Protein 3CWZ (pdb70)

Structure (mmCIF, N/CA/C/O backbone):
data_3CWZ
#
_entry.id   3CWZ
#
_cell.length_a   100.240
_cell.length_b   100.240
_cell.length_c   299.250
_cell.angle_alpha   90.00
_cell.angle_beta   90.00
_cell.angle_gamma   120.00
#
_symmetry.space_group_name_H-M   'P 61 2 2'
#
loop_
_entity.id
_entity.type
_entity.pdbx_description
1 polymer 'Ras-related protein Rab-6A'
2 polymer 'Rab6-interacting protein 1'
3 non-polymer 'MAGNESIUM ION'
4 non-polymer "GUANOSINE-5'-TRIPHOSPHATE"
5 water water
#
loop_
_atom_site.group_PDB
_atom_site.id
_atom_site.type_symbol
_atom_site.label_atom_id
_atom_site.label_alt_id
_atom_site.label_comp_id
_atom_site.label_asym_id
_atom_site.label_entity_id
_atom_site.label_seq_id
_atom_site.pdbx_PDB_ins_code
_atom_site.Cartn_x
_atom_site.Cartn_y
_atom_site.Cartn_z
_atom_site.occupancy
_atom_site.B_iso_or_equiv
_atom_site.auth_seq_id
_atom_site.auth_comp_id
_atom_site.auth_asym_id
_atom_site.auth_atom_id
_atom_site.pdbx_PDB_model_num
ATOM 1 N N . ARG A 1 5 ? 33.837 60.325 157.501 1.00 129.38 12 ARG A N 1
ATOM 2 C CA . ARG A 1 5 ? 32.749 61.347 157.486 1.00 129.57 12 ARG A CA 1
ATOM 3 C C . ARG A 1 5 ? 31.796 61.100 156.315 1.00 129.73 12 ARG A C 1
ATOM 4 O O . ARG A 1 5 ? 32.241 60.897 155.180 1.00 130.58 12 ARG A O 1
ATOM 6 N N . LYS A 1 6 ? 30.490 61.117 156.597 1.00 128.57 13 LYS A N 1
ATOM 7 C CA . LYS A 1 6 ? 29.454 60.896 155.580 1.00 125.99 13 LYS A CA 1
ATOM 8 C C . LYS A 1 6 ? 28.498 62.080 155.460 1.00 124.64 13 LYS A C 1
ATOM 9 O O . LYS A 1 6 ? 28.236 62.788 156.431 1.00 124.68 13 LYS A O 1
ATOM 15 N N . PHE A 1 7 ? 27.969 62.287 154.262 1.00 123.06 14 PHE A N 1
ATOM 16 C CA . PHE A 1 7 ? 27.032 63.375 154.028 1.00 121.58 14 PHE A CA 1
ATOM 17 C C . PHE A 1 7 ? 25.751 62.852 153.397 1.00 119.39 14 PHE A C 1
ATOM 18 O O . PHE A 1 7 ? 25.789 62.115 152.417 1.00 119.80 14 PHE A O 1
ATOM 26 N N . LYS A 1 8 ? 24.616 63.232 153.969 1.00 116.03 15 LYS A N 1
ATOM 27 C CA . LYS A 1 8 ? 23.325 62.786 153.467 1.00 112.90 15 LYS A CA 1
ATOM 28 C C . LYS A 1 8 ? 22.685 63.820 152.543 1.00 111.30 15 LYS A C 1
ATOM 29 O O . LYS A 1 8 ? 22.607 64.983 152.887 1.00 111.78 15 LYS A O 1
ATOM 35 N N . LEU A 1 9 ? 22.252 63.400 151.360 1.00 110.48 16 LEU A N 1
ATOM 36 C CA . LEU A 1 9 ? 21.598 64.306 150.415 1.00 109.75 16 LEU A CA 1
ATOM 37 C C . LEU A 1 9 ? 20.289 63.700 149.966 1.00 109.46 16 LEU A C 1
ATOM 38 O O . LEU A 1 9 ? 20.268 62.671 149.296 1.00 109.43 16 LEU A O 1
ATOM 43 N N . VAL A 1 10 ? 19.196 64.351 150.326 1.00 109.40 17 VAL A N 1
ATOM 44 C CA . VAL A 1 10 ? 17.880 63.862 149.963 1.00 109.52 17 VAL A CA 1
ATOM 45 C C . VAL A 1 10 ? 17.370 64.536 148.693 1.00 109.92 17 VAL A C 1
ATOM 46 O O . VAL A 1 10 ? 17.501 65.745 148.530 1.00 110.78 17 VAL A O 1
ATOM 50 N N . PHE A 1 11 ? 16.809 63.745 147.784 1.00 109.99 18 PHE A N 1
ATOM 51 C CA . PHE A 1 11 ? 16.267 64.278 146.540 1.00 111.06 18 PHE A CA 1
ATOM 52 C C . PHE A 1 11 ? 14.730 64.181 146.562 1.00 112.05 18 PHE A C 1
ATOM 53 O O . PHE A 1 11 ? 14.163 63.089 146.656 1.00 112.12 18 PHE A O 1
ATOM 61 N N . LEU A 1 12 ? 14.078 65.346 146.475 1.00 112.27 19 LEU A N 1
ATOM 62 C CA . LEU A 1 12 ? 12.618 65.489 146.531 1.00 110.50 19 LEU A CA 1
ATOM 63 C C . LEU A 1 12 ? 12.024 66.181 145.302 1.00 110.54 19 LEU A C 1
ATOM 64 O O . LEU A 1 12 ? 12.629 67.098 144.745 1.00 110.35 19 LEU A O 1
ATOM 69 N N . GLY A 1 13 ? 10.827 65.758 144.903 1.00 110.58 20 GLY A N 1
ATOM 70 C CA . GLY A 1 13 ? 10.170 66.353 143.747 1.00 110.03 20 GLY A CA 1
ATOM 71 C C . GLY A 1 13 ? 8.867 65.667 143.375 1.00 110.02 20 GLY A C 1
ATOM 72 O O . GLY A 1 13 ? 8.520 64.638 143.943 1.00 110.38 20 GLY A O 1
ATOM 73 N N . GLU A 1 14 ? 8.135 66.234 142.422 1.00 110.70 21 GLU A N 1
ATOM 74 C CA . GLU A 1 14 ? 6.873 65.639 141.990 1.00 111.51 21 GLU A CA 1
ATOM 75 C C . GLU A 1 14 ? 7.101 64.438 141.086 1.00 111.22 21 GLU A C 1
ATOM 76 O O . GLU A 1 14 ? 8.191 64.236 140.561 1.00 110.65 21 GLU A O 1
ATOM 82 N N . GLN A 1 15 ? 6.054 63.648 140.909 1.00 111.67 22 GLN A N 1
ATOM 83 C CA . GLN A 1 15 ? 6.115 62.446 140.096 1.00 112.85 22 GLN A CA 1
ATOM 84 C C . GLN A 1 15 ? 6.634 62.731 138.682 1.00 114.02 22 GLN A C 1
ATOM 85 O O . GLN A 1 15 ? 5.967 63.389 137.888 1.00 115.01 22 GLN A O 1
ATOM 91 N N . SER A 1 16 ? 7.840 62.238 138.396 1.00 115.03 23 SER A N 1
ATOM 92 C CA . SER A 1 16 ? 8.507 62.380 137.095 1.00 114.96 23 SER A CA 1
ATOM 93 C C . SER A 1 16 ? 9.112 63.757 136.773 1.00 115.32 23 SER A C 1
ATOM 94 O O . SER A 1 16 ? 9.098 64.191 135.618 1.00 114.66 23 SER A O 1
ATOM 97 N N . VAL A 1 17 ? 9.655 64.436 137.784 1.00 116.53 24 VAL A N 1
ATOM 98 C CA . VAL A 1 17 ? 10.278 65.745 137.567 1.00 117.97 24 VAL A CA 1
ATOM 99 C C . VAL A 1 17 ? 11.733 65.595 137.154 1.00 119.09 24 VAL A C 1
ATOM 100 O O . VAL A 1 17 ? 12.280 66.467 136.481 1.00 119.71 24 VAL A O 1
ATOM 104 N N . GLY A 1 18 ? 12.357 64.492 137.566 1.00 120.37 25 GLY A N 1
ATOM 105 C CA . GLY A 1 18 ? 13.745 64.242 137.207 1.00 120.75 25 GLY A CA 1
ATOM 106 C C . GLY A 1 18 ? 14.695 64.042 138.374 1.00 120.55 25 GLY A C 1
ATOM 107 O O . GLY A 1 18 ? 15.849 64.463 138.325 1.00 121.08 25 GLY A O 1
ATOM 108 N N . LYS A 1 19 ? 14.222 63.396 139.429 1.00 119.94 26 LYS A N 1
ATOM 109 C CA . LYS A 1 19 ? 15.068 63.161 140.587 1.00 118.97 26 LYS A CA 1
ATOM 110 C C . LYS A 1 19 ? 16.064 62.040 140.289 1.00 118.05 26 LYS A C 1
ATOM 111 O O . LYS A 1 19 ? 17.269 62.211 140.461 1.00 117.96 26 LYS A O 1
ATOM 117 N N . THR A 1 20 ? 15.560 60.902 139.824 1.00 116.49 27 THR A N 1
ATOM 118 C CA . THR A 1 20 ? 16.417 59.764 139.526 1.00 115.24 27 THR A CA 1
ATOM 119 C C . THR A 1 20 ? 17.322 60.003 138.312 1.00 115.24 27 THR A C 1
ATOM 120 O O . THR A 1 20 ? 18.458 59.528 138.274 1.00 115.73 27 THR A O 1
ATOM 124 N N . SER A 1 21 ? 16.832 60.743 137.326 1.00 114.58 28 SER A N 1
ATOM 125 C CA . SER A 1 21 ? 17.618 60.985 136.122 1.00 114.53 28 SER A CA 1
ATOM 126 C C . SER A 1 21 ? 18.865 61.804 136.375 1.00 113.86 28 SER A C 1
ATOM 127 O O . SER A 1 21 ? 19.873 61.632 135.702 1.00 113.54 28 SER A O 1
ATOM 130 N N . LEU A 1 22 ? 18.792 62.696 137.350 1.00 113.99 29 LEU A N 1
ATOM 131 C CA . LEU A 1 22 ? 19.931 63.534 137.696 1.00 114.51 29 LEU A CA 1
ATOM 132 C C . LEU A 1 22 ? 21.002 62.713 138.410 1.00 114.43 29 LEU A C 1
ATOM 133 O O . LEU A 1 22 ? 22.186 63.054 138.387 1.00 113.80 29 LEU A O 1
ATOM 138 N N . ILE A 1 23 ? 20.577 61.634 139.058 1.00 114.55 30 ILE A N 1
ATOM 139 C CA . ILE A 1 23 ? 21.513 60.779 139.775 1.00 114.28 30 ILE A CA 1
ATOM 140 C C . ILE A 1 23 ? 22.287 59.939 138.776 1.00 113.65 30 ILE A C 1
ATOM 141 O O . ILE A 1 23 ? 23.484 59.707 138.947 1.00 113.98 30 ILE A O 1
ATOM 146 N N . THR A 1 24 ? 21.605 59.487 137.731 1.00 112.46 31 THR A N 1
ATOM 147 C CA . THR A 1 24 ? 22.261 58.669 136.728 1.00 112.19 31 THR A CA 1
ATOM 148 C C . THR A 1 24 ? 23.245 59.528 135.924 1.00 112.56 31 THR A C 1
ATOM 149 O O . THR A 1 24 ? 24.298 59.047 135.506 1.00 112.56 31 THR A O 1
ATOM 153 N N . ARG A 1 25 ? 22.917 60.805 135.732 1.00 112.78 32 ARG A N 1
ATOM 154 C CA . ARG A 1 25 ? 23.798 61.721 134.997 1.00 112.18 32 ARG A CA 1
ATOM 155 C C . ARG A 1 25 ? 25.110 61.913 135.757 1.00 110.39 32 ARG A C 1
ATOM 156 O O . ARG A 1 25 ? 26.183 61.880 135.169 1.00 110.62 32 ARG A O 1
ATOM 164 N N . PHE A 1 26 ? 25.018 62.096 137.065 1.00 108.51 33 PHE A N 1
ATOM 165 C CA . PHE A 1 26 ? 26.194 62.292 137.898 1.00 107.59 33 PHE A CA 1
ATOM 166 C C . PHE A 1 26 ? 26.919 60.985 138.221 1.00 107.51 33 PHE A C 1
ATOM 167 O O . PHE A 1 26 ? 28.146 60.940 138.227 1.00 108.67 33 PHE A O 1
ATOM 175 N N . MET A 1 27 ? 26.165 59.925 138.494 1.00 106.55 34 MET A N 1
ATOM 176 C CA . MET A 1 27 ? 26.758 58.633 138.834 1.00 105.07 34 MET A CA 1
ATOM 177 C C . MET A 1 27 ? 27.521 57.964 137.701 1.00 105.30 34 MET A C 1
ATOM 178 O O . MET A 1 27 ? 28.691 57.615 137.871 1.00 105.81 34 MET A O 1
ATOM 183 N N . TYR A 1 28 ? 26.861 57.784 136.555 1.00 104.96 35 TYR A N 1
ATOM 184 C CA . TYR A 1 28 ? 27.472 57.121 135.392 1.00 104.81 35 TYR A CA 1
ATOM 185 C C . TYR A 1 28 ? 27.462 57.951 134.102 1.00 105.46 35 TYR A C 1
ATOM 186 O O . TYR A 1 28 ? 27.449 57.393 132.995 1.00 104.00 35 TYR A O 1
ATOM 195 N N . ASP A 1 29 ? 27.473 59.275 134.263 1.00 107.27 36 ASP A N 1
ATOM 196 C CA . ASP A 1 29 ? 27.458 60.236 133.154 1.00 108.22 36 ASP A CA 1
ATOM 197 C C . ASP A 1 29 ? 26.733 59.696 131.924 1.00 108.15 36 ASP A C 1
ATOM 198 O O . ASP A 1 29 ? 27.343 59.344 130.907 1.00 108.35 36 ASP A O 1
ATOM 203 N N . SER A 1 30 ? 25.418 59.621 132.032 1.00 107.20 37 SER A N 1
ATOM 204 C CA . SER A 1 30 ? 24.614 59.141 130.935 1.00 106.98 37 SER A CA 1
ATOM 205 C C . SER A 1 30 ? 23.177 59.518 131.236 1.00 107.05 37 SER A C 1
ATOM 206 O O . SER A 1 30 ? 22.846 59.874 132.367 1.00 106.26 37 SER A O 1
ATOM 209 N N . PHE A 1 31 ? 22.334 59.462 130.211 1.00 107.65 38 PHE A N 1
ATOM 210 C CA . PHE A 1 31 ? 20.923 59.798 130.344 1.00 107.81 38 PHE A CA 1
ATOM 211 C C . PHE A 1 31 ? 20.046 58.736 129.663 1.00 108.05 38 PHE A C 1
ATOM 212 O O . PHE A 1 31 ? 20.398 58.197 128.611 1.00 108.86 38 PHE A O 1
ATOM 220 N N . ASP A 1 32 ? 18.921 58.418 130.289 1.00 107.34 39 ASP A N 1
ATOM 221 C CA . ASP A 1 32 ? 17.993 57.446 129.741 1.00 107.94 39 ASP A CA 1
ATOM 222 C C . ASP A 1 32 ? 16.671 58.179 129.778 1.00 108.55 39 ASP A C 1
ATOM 223 O O . ASP A 1 32 ? 16.225 58.571 130.846 1.00 108.25 39 ASP A O 1
ATOM 228 N N . ASN A 1 33 ? 16.051 58.393 128.624 1.00 110.17 40 ASN A N 1
ATOM 229 C CA . ASN A 1 33 ? 14.775 59.089 128.616 1.00 111.84 40 ASN A CA 1
ATOM 230 C C . ASN A 1 33 ? 13.566 58.197 128.904 1.00 111.91 40 ASN A C 1
ATOM 231 O O . ASN A 1 33 ? 12.442 58.680 128.977 1.00 112.56 40 ASN A O 1
ATOM 236 N N . THR A 1 34 ? 13.786 56.899 129.080 1.00 111.93 41 THR A N 1
ATOM 237 C CA . THR A 1 34 ? 12.681 55.994 129.385 1.00 111.70 41 THR A CA 1
ATOM 238 C C . THR A 1 34 ? 12.334 56.214 130.860 1.00 112.34 41 THR A C 1
ATOM 239 O O . THR A 1 34 ? 13.236 56.244 131.694 1.00 113.10 41 THR A O 1
ATOM 243 N N . TYR A 1 35 ? 11.051 56.381 131.190 1.00 112.06 42 TYR A N 1
ATOM 244 C CA . TYR A 1 35 ? 10.655 56.604 132.592 1.00 111.41 42 TYR A CA 1
ATOM 245 C C . TYR A 1 35 ? 10.615 55.364 133.490 1.00 109.97 42 TYR A C 1
ATOM 246 O O . TYR A 1 35 ? 9.932 54.369 133.194 1.00 109.29 42 TYR A O 1
ATOM 255 N N . GLN A 1 36 ? 11.330 55.455 134.609 1.00 107.73 43 GLN A N 1
ATOM 256 C CA . GLN A 1 36 ? 11.383 54.377 135.582 1.00 104.84 43 GLN A CA 1
ATOM 257 C C . GLN A 1 36 ? 10.860 54.936 136.903 1.00 102.45 43 GLN A C 1
ATOM 258 O O . GLN A 1 36 ? 11.421 55.899 137.442 1.00 102.35 43 GLN A O 1
ATOM 264 N N . ALA A 1 37 ? 9.777 54.338 137.408 1.00 98.90 44 ALA A N 1
ATOM 265 C CA . ALA A 1 37 ? 9.136 54.774 138.657 1.00 94.14 44 ALA A CA 1
ATOM 266 C C . ALA A 1 37 ? 9.968 54.437 139.895 1.00 90.01 44 ALA A C 1
ATOM 267 O O . ALA A 1 37 ? 10.411 53.305 140.047 1.00 89.35 44 ALA A O 1
ATOM 269 N N . THR A 1 38 ? 10.174 55.416 140.774 1.00 85.45 45 THR A N 1
ATOM 270 C CA . THR A 1 38 ? 10.960 55.204 141.992 1.00 82.12 45 THR A CA 1
ATOM 271 C C . THR A 1 38 ? 10.072 54.640 143.105 1.00 80.66 45 THR A C 1
ATOM 272 O O . THR A 1 38 ? 9.066 55.239 143.456 1.00 81.03 45 THR A O 1
ATOM 276 N N . ILE A 1 39 ? 10.449 53.496 143.667 1.00 79.09 46 ILE A N 1
ATOM 277 C CA . ILE A 1 39 ? 9.641 52.857 144.705 1.00 77.48 46 ILE A CA 1
ATOM 278 C C . ILE A 1 39 ? 10.106 53.097 146.136 1.00 77.21 46 ILE A C 1
ATOM 279 O O . ILE A 1 39 ? 10.807 52.286 146.735 1.00 77.41 46 ILE A O 1
ATOM 284 N N . GLY A 1 40 ? 9.699 54.218 146.694 1.00 76.90 47 GLY A N 1
ATOM 285 C CA . GLY A 1 40 ? 10.079 54.511 148.055 1.00 77.83 47 GLY A CA 1
ATOM 286 C C . GLY A 1 40 ? 11.400 55.226 148.132 1.00 77.30 47 GLY A C 1
ATOM 287 O O . GLY A 1 40 ? 11.471 56.434 147.940 1.00 77.24 47 GLY A O 1
ATOM 288 N N . ILE A 1 41 ? 12.450 54.464 148.408 1.00 77.82 48 ILE A N 1
ATOM 289 C CA . ILE A 1 41 ? 13.789 55.014 148.538 1.00 76.61 48 ILE A CA 1
ATOM 290 C C . ILE A 1 41 ? 14.849 54.107 147.905 1.00 78.38 48 ILE A C 1
ATOM 291 O O . ILE A 1 41 ? 14.811 52.871 148.041 1.00 77.08 48 ILE A O 1
ATOM 296 N N . ASP A 1 42 ? 15.767 54.746 147.180 1.00 79.71 49 ASP A N 1
ATOM 297 C CA . ASP A 1 42 ? 16.889 54.070 146.558 1.00 82.04 49 ASP A CA 1
ATOM 298 C C . ASP A 1 42 ? 18.107 54.702 147.187 1.00 84.50 49 ASP A C 1
ATOM 299 O O . ASP A 1 42 ? 18.171 55.919 147.342 1.00 84.58 49 ASP A O 1
ATOM 304 N N . PHE A 1 43 ? 19.064 53.871 147.573 1.00 87.51 50 PHE A N 1
ATOM 305 C CA . PHE A 1 43 ? 20.286 54.363 148.184 1.00 89.45 50 PHE A CA 1
ATOM 306 C C . PHE A 1 43 ? 21.427 54.284 147.185 1.00 91.73 50 PHE A C 1
ATOM 307 O O . PHE A 1 43 ? 21.528 53.324 146.424 1.00 92.56 50 PHE A O 1
ATOM 315 N N . LEU A 1 44 ? 22.278 55.301 147.177 1.00 94.85 51 LEU A N 1
ATOM 316 C CA . LEU A 1 44 ? 23.410 55.322 146.266 1.00 98.43 51 LEU A CA 1
ATOM 317 C C . LEU A 1 44 ? 24.438 56.329 146.755 1.00 100.55 51 LEU A C 1
ATOM 318 O O . LEU A 1 44 ? 24.086 57.414 147.200 1.00 100.88 51 LEU A O 1
ATOM 323 N N . SER A 1 45 ? 25.710 55.957 146.680 1.00 104.01 52 SER A N 1
ATOM 324 C CA . SER A 1 45 ? 26.797 56.819 147.138 1.00 106.81 52 SER A CA 1
ATOM 325 C C . SER A 1 45 ? 27.898 57.006 146.100 1.00 109.44 52 SER A C 1
ATOM 326 O O . SER A 1 45 ? 28.075 56.180 145.204 1.00 110.46 52 SER A O 1
ATOM 329 N N . LYS A 1 46 ? 28.637 58.100 146.231 1.00 112.11 53 LYS A N 1
ATOM 330 C CA . LYS A 1 46 ? 29.737 58.404 145.325 1.00 114.98 53 LYS A CA 1
ATOM 331 C C . LYS A 1 46 ? 30.709 59.237 146.127 1.00 117.21 53 LYS A C 1
ATOM 332 O O . LYS A 1 46 ? 30.357 59.760 147.179 1.00 116.77 53 LYS A O 1
ATOM 338 N N . THR A 1 47 ? 31.939 59.341 145.650 1.00 120.78 54 THR A N 1
ATOM 339 C CA . THR A 1 47 ? 32.921 60.148 146.346 1.00 124.29 54 THR A CA 1
ATOM 340 C C . THR A 1 47 ? 33.268 61.324 145.451 1.00 127.71 54 THR A C 1
ATOM 341 O O . THR A 1 47 ? 33.740 61.141 144.327 1.00 126.97 54 THR A O 1
ATOM 345 N N . MET A 1 48 ? 32.990 62.528 145.952 1.00 132.21 55 MET A N 1
ATOM 346 C CA . MET A 1 48 ? 33.261 63.766 145.231 1.00 136.48 55 MET A CA 1
ATOM 347 C C . MET A 1 48 ? 34.726 64.166 145.407 1.00 139.81 55 MET A C 1
ATOM 348 O O . MET A 1 48 ? 35.237 64.219 146.533 1.00 140.81 55 MET A O 1
ATOM 353 N N . TYR A 1 49 ? 35.392 64.441 144.285 1.00 142.34 56 TYR A N 1
ATOM 354 C CA . TYR A 1 49 ? 36.797 64.832 144.278 1.00 144.07 56 TYR A CA 1
ATOM 355 C C . TYR A 1 49 ? 36.954 66.333 144.045 1.00 146.36 56 TYR A C 1
ATOM 356 O O . TYR A 1 49 ? 36.790 66.825 142.924 1.00 145.75 56 TYR A O 1
ATOM 365 N N . LEU A 1 50 ? 37.263 67.055 145.119 1.00 149.37 57 LEU A N 1
ATOM 366 C CA . LEU A 1 50 ? 37.460 68.499 145.050 1.00 152.67 57 LEU A CA 1
ATOM 367 C C . LEU A 1 50 ? 38.874 68.849 145.501 1.00 154.58 57 LEU A C 1
ATOM 368 O O . LEU A 1 50 ? 39.456 68.153 146.337 1.00 154.94 57 LEU A O 1
ATOM 373 N N . GLU A 1 51 ? 39.415 69.932 144.946 1.00 156.54 58 GLU A N 1
ATOM 374 C CA . GLU A 1 51 ? 40.768 70.379 145.267 1.00 158.15 58 GLU A CA 1
ATOM 375 C C . GLU A 1 51 ? 41.054 70.520 146.762 1.00 159.12 58 GLU A C 1
ATOM 376 O O . GLU A 1 51 ? 42.113 70.096 147.235 1.00 159.06 58 GLU A O 1
ATOM 382 N N . ASP A 1 52 ? 40.120 71.112 147.506 1.00 159.79 59 ASP A N 1
ATOM 383 C CA . ASP A 1 52 ? 40.322 71.306 148.939 1.00 160.54 59 ASP A CA 1
ATOM 384 C C . ASP A 1 52 ? 40.175 70.010 149.741 1.00 160.40 59 ASP A C 1
ATOM 385 O O . ASP A 1 52 ? 41.143 69.523 150.327 1.00 160.77 59 ASP A O 1
ATOM 390 N N . ARG A 1 53 ? 38.968 69.455 149.775 1.00 159.69 60 ARG A N 1
ATOM 391 C CA . ARG A 1 53 ? 38.737 68.215 150.504 1.00 158.43 60 ARG A CA 1
ATOM 392 C C . ARG A 1 53 ? 38.042 67.206 149.608 1.00 156.71 60 ARG A C 1
ATOM 393 O O . ARG A 1 53 ? 37.648 67.528 148.487 1.00 156.57 60 ARG A O 1
ATOM 401 N N . THR A 1 54 ? 37.912 65.979 150.099 1.00 154.61 61 THR A N 1
ATOM 402 C CA . THR A 1 54 ? 37.251 64.920 149.347 1.00 152.49 61 THR A CA 1
ATOM 403 C C . THR A 1 54 ? 36.592 63.936 150.316 1.00 150.75 61 THR A C 1
ATOM 404 O O . THR A 1 54 ? 37.278 63.238 151.069 1.00 151.48 61 THR A O 1
ATOM 408 N N . VAL A 1 55 ? 35.257 63.909 150.308 1.00 147.58 62 VAL A N 1
ATOM 409 C CA . VAL A 1 55 ? 34.481 63.016 151.174 1.00 143.23 62 VAL A CA 1
ATOM 410 C C . VAL A 1 55 ? 33.323 62.427 150.365 1.00 140.01 62 VAL A C 1
ATOM 411 O O . VAL A 1 55 ? 32.889 63.020 149.368 1.00 139.07 62 VAL A O 1
ATOM 415 N N . ARG A 1 56 ? 32.837 61.264 150.799 1.00 136.18 63 ARG A N 1
ATOM 416 C CA . ARG A 1 56 ? 31.739 60.568 150.123 1.00 132.46 63 ARG A CA 1
ATOM 417 C C . ARG A 1 56 ? 30.357 61.141 150.439 1.00 129.29 63 ARG A C 1
ATOM 418 O O . ARG A 1 56 ? 30.085 61.551 151.569 1.00 128.65 63 ARG A O 1
ATOM 420 N N . LEU A 1 57 ? 29.492 61.151 149.425 1.00 125.58 64 LEU A N 1
ATOM 421 C CA . LEU A 1 57 ? 28.127 61.662 149.546 1.00 121.46 64 LEU A CA 1
ATOM 422 C C . LEU A 1 57 ? 27.091 60.548 149.428 1.00 119.02 64 LEU A C 1
ATOM 423 O O . LEU A 1 57 ? 26.962 59.934 148.369 1.00 119.36 64 LEU A O 1
ATOM 428 N N . GLN A 1 58 ? 26.352 60.290 150.505 1.00 115.34 65 GLN A N 1
ATOM 429 C CA . GLN A 1 58 ? 25.318 59.259 150.482 1.00 110.98 65 GLN A CA 1
ATOM 430 C C . GLN A 1 58 ? 24.056 59.894 149.921 1.00 106.98 65 GLN A C 1
ATOM 431 O O . GLN A 1 58 ? 23.509 60.821 150.504 1.00 106.01 65 GLN A O 1
ATOM 437 N N . LEU A 1 59 ? 23.598 59.397 148.782 1.00 102.90 66 LEU A N 1
ATOM 438 C CA . LEU A 1 59 ? 22.414 59.958 148.150 1.00 98.57 66 LEU A CA 1
ATOM 439 C C . LEU A 1 59 ? 21.144 59.192 148.504 1.00 96.29 66 LEU A C 1
ATOM 440 O O . LEU A 1 59 ? 21.162 57.966 148.641 1.00 96.24 66 LEU A O 1
ATOM 445 N N . TRP A 1 60 ? 20.048 59.932 148.667 1.00 93.08 67 TRP A N 1
ATOM 446 C CA . TRP A 1 60 ? 18.746 59.358 148.984 1.00 89.83 67 TRP A CA 1
ATOM 447 C C . TRP A 1 60 ? 17.787 59.762 147.867 1.00 88.14 67 TRP A C 1
ATOM 448 O O . TRP A 1 60 ? 17.394 60.915 147.764 1.00 88.56 67 TRP A O 1
ATOM 459 N N . ASP A 1 61 ? 17.431 58.812 147.016 1.00 86.68 68 ASP A N 1
ATOM 460 C CA . ASP A 1 61 ? 16.532 59.084 145.909 1.00 86.67 68 ASP A CA 1
ATOM 461 C C . ASP A 1 61 ? 15.143 58.610 146.329 1.00 86.99 68 ASP A C 1
ATOM 462 O O . ASP A 1 61 ? 14.847 57.411 146.309 1.00 86.01 68 ASP A O 1
ATOM 467 N N . THR A 1 62 ? 14.306 59.569 146.727 1.00 86.87 69 THR A N 1
ATOM 468 C CA . THR A 1 62 ? 12.944 59.299 147.179 1.00 85.88 69 THR A CA 1
ATOM 469 C C . THR A 1 62 ? 11.962 59.272 146.027 1.00 85.09 69 THR A C 1
ATOM 470 O O . THR A 1 62 ? 12.257 59.756 144.940 1.00 83.59 69 THR A O 1
ATOM 474 N N . ALA A 1 63 ? 10.783 58.722 146.289 1.00 85.61 70 ALA A N 1
ATOM 475 C CA . ALA A 1 63 ? 9.742 58.607 145.279 1.00 87.16 70 ALA A CA 1
ATOM 476 C C . ALA A 1 63 ? 8.886 59.857 145.180 1.00 88.47 70 ALA A C 1
ATOM 477 O O . ALA A 1 63 ? 8.647 60.545 146.170 1.00 89.06 70 ALA A O 1
ATOM 479 N N . GLY A 1 64 ? 8.427 60.145 143.969 1.00 89.41 71 GLY A N 1
ATOM 480 C CA . GLY A 1 64 ? 7.593 61.305 143.759 1.00 90.39 71 GLY A CA 1
ATOM 481 C C . GLY A 1 64 ? 6.137 60.894 143.743 1.00 91.85 71 GLY A C 1
ATOM 482 O O . GLY A 1 64 ? 5.258 61.729 143.588 1.00 93.43 71 GLY A O 1
ATOM 483 N N . LEU A 1 65 ? 5.878 59.603 143.905 1.00 92.90 72 LEU A N 1
ATOM 484 C CA . LEU A 1 65 ? 4.517 59.098 143.901 1.00 93.34 72 LEU A CA 1
ATOM 485 C C . LEU A 1 65 ? 3.777 59.449 145.164 1.00 95.41 72 LEU A C 1
ATOM 486 O O . LEU A 1 65 ? 4.366 59.485 146.249 1.00 95.71 72 LEU A O 1
ATOM 491 N N . GLU A 1 66 ? 2.479 59.707 145.009 1.00 97.32 73 GLU A N 1
ATOM 492 C CA . GLU A 1 66 ? 1.622 60.059 146.133 1.00 97.09 73 GLU A CA 1
ATOM 493 C C . GLU A 1 66 ? 1.571 58.879 147.092 1.00 94.97 73 GLU A C 1
ATOM 494 O O . GLU A 1 66 ? 1.618 59.072 148.301 1.00 95.04 73 GLU A O 1
ATOM 500 N N . ARG A 1 67 ? 1.500 57.661 146.557 1.00 92.51 74 ARG A N 1
ATOM 501 C CA . ARG A 1 67 ? 1.443 56.472 147.408 1.00 91.22 74 ARG A CA 1
ATOM 502 C C . ARG A 1 67 ? 2.542 56.514 148.449 1.00 90.10 74 ARG A C 1
ATOM 503 O O . ARG A 1 67 ? 2.392 55.987 149.550 1.00 88.58 74 ARG A O 1
ATOM 511 N N . PHE A 1 68 ? 3.646 57.160 148.092 1.00 89.82 75 PHE A N 1
ATOM 512 C CA . PHE A 1 68 ? 4.798 57.244 148.977 1.00 90.64 75 PHE A CA 1
ATOM 513 C C . PHE A 1 68 ? 4.955 58.595 149.665 1.00 91.91 75 PHE A C 1
ATOM 514 O O . PHE A 1 68 ? 5.933 58.822 150.400 1.00 92.01 75 PHE A O 1
ATOM 522 N N . ARG A 1 69 ? 3.988 59.481 149.446 1.00 92.07 76 ARG A N 1
ATOM 523 C CA . ARG A 1 69 ? 4.054 60.813 150.031 1.00 92.04 76 ARG A CA 1
ATOM 524 C C . ARG A 1 69 ? 4.189 60.809 151.562 1.00 90.70 76 ARG A C 1
ATOM 525 O O . ARG A 1 69 ? 5.011 61.545 152.111 1.00 90.22 76 ARG A O 1
ATOM 533 N N . SER A 1 70 ? 3.421 59.958 152.242 1.00 89.16 77 SER A N 1
ATOM 534 C CA . SER A 1 70 ? 3.455 59.882 153.703 1.00 87.79 77 SER A CA 1
ATOM 535 C C . SER A 1 70 ? 4.778 59.425 154.313 1.00 88.11 77 SER A C 1
ATOM 536 O O . SER A 1 70 ? 4.955 59.489 155.531 1.00 88.33 77 SER A O 1
ATOM 539 N N . LEU A 1 71 ? 5.707 58.970 153.477 1.00 88.15 78 LEU A N 1
ATOM 540 C CA . LEU A 1 71 ? 6.998 58.488 153.964 1.00 87.04 78 LEU A CA 1
ATOM 541 C C . LEU A 1 71 ? 8.109 59.528 153.872 1.00 87.64 78 LEU A C 1
ATOM 542 O O . LEU A 1 71 ? 9.102 59.434 154.585 1.00 86.71 78 LEU A O 1
ATOM 547 N N . ILE A 1 72 ? 7.927 60.517 153.001 1.00 88.80 79 ILE A N 1
ATOM 548 C CA . ILE A 1 72 ? 8.925 61.559 152.755 1.00 90.97 79 ILE A CA 1
ATOM 549 C C . ILE A 1 72 ? 9.533 62.265 153.962 1.00 93.52 79 ILE A C 1
ATOM 550 O O . ILE A 1 72 ? 10.727 62.576 153.984 1.00 92.43 79 ILE A O 1
ATOM 555 N N . PRO A 1 73 ? 8.722 62.549 154.978 1.00 96.88 80 PRO A N 1
ATOM 556 C CA . PRO A 1 73 ? 9.280 63.217 156.156 1.00 98.58 80 PRO A CA 1
ATOM 557 C C . PRO A 1 73 ? 10.282 62.306 156.852 1.00 99.85 80 PRO A C 1
ATOM 558 O O . PRO A 1 73 ? 11.241 62.765 157.462 1.00 100.33 80 PRO A O 1
ATOM 562 N N . SER A 1 74 ? 10.044 61.004 156.749 1.00 101.42 81 SER A N 1
ATOM 563 C CA . SER A 1 74 ? 10.913 60.009 157.366 1.00 101.90 81 SER A CA 1
ATOM 564 C C . SER A 1 74 ? 12.261 59.959 156.654 1.00 101.72 81 SER A C 1
ATOM 565 O O . SER A 1 74 ? 13.295 59.734 157.272 1.00 102.40 81 SER A O 1
ATOM 568 N N . TYR A 1 75 ? 12.252 60.179 155.347 1.00 101.61 82 TYR A N 1
ATOM 569 C CA . TYR A 1 75 ? 13.493 60.144 154.584 1.00 101.95 82 TYR A CA 1
ATOM 570 C C . TYR A 1 75 ? 14.377 61.363 154.858 1.00 104.03 82 TYR A C 1
ATOM 571 O O . TYR A 1 75 ? 15.591 61.321 154.643 1.00 104.67 82 TYR A O 1
ATOM 580 N N . ILE A 1 76 ? 13.774 62.446 155.338 1.00 106.10 83 ILE A N 1
ATOM 581 C CA . ILE A 1 76 ? 14.529 63.666 155.604 1.00 107.53 83 ILE A CA 1
ATOM 582 C C . ILE A 1 76 ? 15.243 63.659 156.962 1.00 109.07 83 ILE A C 1
ATOM 583 O O . ILE A 1 76 ? 16.250 64.347 157.145 1.00 108.27 83 ILE A O 1
ATOM 588 N N . ARG A 1 77 ? 14.723 62.877 157.906 1.00 111.43 84 ARG A N 1
ATOM 589 C CA . ARG A 1 77 ? 15.300 62.771 159.250 1.00 114.08 84 ARG A CA 1
ATOM 590 C C . ARG A 1 77 ? 16.834 62.678 159.215 1.00 114.86 84 ARG A C 1
ATOM 591 O O . ARG A 1 77 ? 17.388 61.840 158.510 1.00 116.25 84 ARG A O 1
ATOM 599 N N . ASP A 1 78 ? 17.513 63.547 159.962 1.00 114.88 85 ASP A N 1
ATOM 600 C CA . ASP A 1 78 ? 18.977 63.552 160.025 1.00 114.93 85 ASP A CA 1
ATOM 601 C C . ASP A 1 78 ? 19.695 63.858 158.705 1.00 115.36 85 ASP A C 1
ATOM 602 O O . ASP A 1 78 ? 20.884 63.568 158.563 1.00 114.35 85 ASP A O 1
ATOM 607 N N . SER A 1 79 ? 18.995 64.448 157.745 1.00 116.13 86 SER A N 1
ATOM 608 C CA . SER A 1 79 ? 19.615 64.755 156.458 1.00 117.81 86 SER A CA 1
ATOM 609 C C . SER A 1 79 ? 20.440 66.042 156.468 1.00 117.91 86 SER A C 1
ATOM 610 O O . SER A 1 79 ? 19.919 67.121 156.748 1.00 118.26 86 SER A O 1
ATOM 613 N N . THR A 1 80 ? 21.726 65.913 156.143 1.00 118.15 87 THR A N 1
ATOM 614 C CA . THR A 1 80 ? 22.671 67.035 156.099 1.00 117.64 87 THR A CA 1
ATOM 615 C C . THR A 1 80 ? 22.350 68.035 154.993 1.00 117.10 87 THR A C 1
ATOM 616 O O . THR A 1 80 ? 22.602 69.228 155.125 1.00 116.93 87 THR A O 1
ATOM 620 N N . VAL A 1 81 ? 21.803 67.534 153.896 1.00 116.96 88 VAL A N 1
ATOM 621 C CA . VAL A 1 81 ? 21.478 68.367 152.754 1.00 117.38 88 VAL A CA 1
ATOM 622 C C . VAL A 1 81 ? 20.217 67.862 152.078 1.00 119.00 88 VAL A C 1
ATOM 623 O O . VAL A 1 81 ? 19.927 66.671 152.089 1.00 119.45 88 VAL A O 1
ATOM 627 N N . ALA A 1 82 ? 19.464 68.782 151.494 1.00 120.56 89 ALA A N 1
ATOM 628 C CA . ALA A 1 82 ? 18.236 68.436 150.799 1.00 121.92 89 ALA A CA 1
ATOM 629 C C . ALA A 1 82 ? 18.283 69.110 149.442 1.00 123.04 89 ALA A C 1
ATOM 630 O O . ALA A 1 82 ? 18.636 70.280 149.339 1.00 123.81 89 ALA A O 1
ATOM 632 N N . VAL A 1 83 ? 17.936 68.371 148.400 1.00 124.22 90 VAL A N 1
ATOM 633 C CA . VAL A 1 83 ? 17.954 68.925 147.058 1.00 125.97 90 VAL A CA 1
ATOM 634 C C . VAL A 1 83 ? 16.586 68.828 146.414 1.00 127.54 90 VAL A C 1
ATOM 635 O O . VAL A 1 83 ? 16.213 67.773 145.901 1.00 128.38 90 VAL A O 1
ATOM 639 N N . VAL A 1 84 ? 15.846 69.933 146.431 1.00 128.60 91 VAL A N 1
ATOM 640 C CA . VAL A 1 84 ? 14.510 69.967 145.846 1.00 129.67 91 VAL A CA 1
ATOM 641 C C . VAL A 1 84 ? 14.578 70.123 144.329 1.00 130.25 91 VAL A C 1
ATOM 642 O O . VAL A 1 84 ? 15.202 71.047 143.807 1.00 129.63 91 VAL A O 1
ATOM 646 N N . VAL A 1 85 ? 13.924 69.207 143.629 1.00 131.53 92 VAL A N 1
ATOM 647 C CA . VAL A 1 85 ? 13.933 69.209 142.176 1.00 133.50 92 VAL A CA 1
ATOM 648 C C . VAL A 1 85 ? 12.539 69.297 141.578 1.00 134.51 92 VAL A C 1
ATOM 649 O O . VAL A 1 85 ? 11.665 68.488 141.889 1.00 134.52 92 VAL A O 1
ATOM 653 N N . TYR A 1 86 ? 12.340 70.279 140.706 1.00 135.72 93 TYR A N 1
ATOM 654 C CA . TYR A 1 86 ? 11.052 70.457 140.050 1.00 136.46 93 TYR A CA 1
ATOM 655 C C . TYR A 1 86 ? 11.210 70.655 138.548 1.00 137.49 93 TYR A C 1
ATOM 656 O O . TYR A 1 86 ? 12.191 71.234 138.081 1.00 137.82 93 TYR A O 1
ATOM 665 N N . ASP A 1 87 ? 10.233 70.159 137.799 1.00 138.70 94 ASP A N 1
ATOM 666 C CA . ASP A 1 87 ? 10.232 70.294 136.352 1.00 139.66 94 ASP A CA 1
ATOM 667 C C . ASP A 1 87 ? 9.899 71.763 136.087 1.00 140.79 94 ASP A C 1
ATOM 668 O O . ASP A 1 87 ? 9.275 72.424 136.920 1.00 140.55 94 ASP A O 1
ATOM 673 N N . ILE A 1 88 ? 10.334 72.281 134.945 1.00 142.56 95 ILE A N 1
ATOM 674 C CA . ILE A 1 88 ? 10.041 73.662 134.591 1.00 143.86 95 ILE A CA 1
ATOM 675 C C . ILE A 1 88 ? 9.049 73.671 133.426 1.00 145.34 95 ILE A C 1
ATOM 676 O O . ILE A 1 88 ? 8.476 74.710 133.094 1.00 145.28 95 ILE A O 1
ATOM 681 N N . THR A 1 89 ? 8.847 72.504 132.816 1.00 146.91 96 THR A N 1
A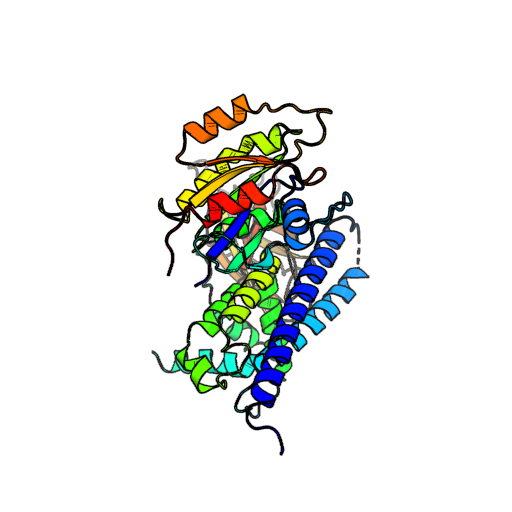TOM 682 C CA . THR A 1 89 ? 7.912 72.374 131.704 1.00 148.75 96 THR A CA 1
ATOM 683 C C . THR A 1 89 ? 6.477 72.182 132.215 1.00 151.29 96 THR A C 1
ATOM 684 O O . THR A 1 89 ? 5.532 72.111 131.424 1.00 152.30 96 THR A O 1
ATOM 688 N N . ASN A 1 90 ? 6.319 72.107 133.537 1.00 152.99 97 ASN A N 1
ATOM 689 C CA . ASN A 1 90 ? 5.003 71.921 134.151 1.00 154.29 97 ASN A CA 1
ATOM 690 C C . ASN A 1 90 ? 4.803 72.878 135.331 1.00 155.69 97 ASN A C 1
ATOM 691 O O . ASN A 1 90 ? 5.675 73.017 136.191 1.00 155.94 97 ASN A O 1
ATOM 696 N N . VAL A 1 91 ? 3.644 73.529 135.368 1.00 157.04 98 VAL A N 1
ATOM 697 C CA . VAL A 1 91 ? 3.328 74.493 136.420 1.00 158.02 98 VAL A CA 1
ATOM 698 C C . VAL A 1 91 ? 3.009 73.872 137.781 1.00 158.54 98 VAL A C 1
ATOM 699 O O . VAL A 1 91 ? 3.431 74.389 138.815 1.00 158.41 98 VAL A O 1
ATOM 703 N N . ASN A 1 92 ? 2.259 72.773 137.780 1.00 159.45 99 ASN A N 1
ATOM 704 C CA . ASN A 1 92 ? 1.887 72.102 139.023 1.00 160.47 99 ASN A CA 1
ATOM 705 C C . ASN A 1 92 ? 3.104 71.612 139.806 1.00 161.03 99 ASN A C 1
ATOM 706 O O . ASN A 1 92 ? 3.169 71.765 141.026 1.00 160.69 99 ASN A O 1
ATOM 711 N N . SER A 1 93 ? 4.068 71.025 139.105 1.00 161.57 100 SER A N 1
ATOM 712 C CA . SER A 1 93 ? 5.278 70.533 139.751 1.00 161.79 100 SER A CA 1
ATOM 713 C C . SER A 1 93 ? 5.989 71.701 140.427 1.00 162.08 100 SER A C 1
ATOM 714 O O . SER A 1 93 ? 6.534 71.574 141.522 1.00 161.66 100 SER A O 1
ATOM 717 N N . PHE A 1 94 ? 5.967 72.846 139.762 1.00 162.81 101 PHE A N 1
ATOM 718 C CA . PHE A 1 94 ? 6.595 74.046 140.285 1.00 163.62 101 PHE A CA 1
ATOM 719 C C . PHE A 1 94 ? 5.722 74.651 141.376 1.00 163.02 101 PHE A C 1
ATOM 720 O O . PHE A 1 94 ? 6.211 75.326 142.279 1.00 163.03 101 PHE A O 1
ATOM 728 N N . GLN A 1 95 ? 4.425 74.388 141.291 1.00 162.30 102 GLN A N 1
ATOM 729 C CA . GLN A 1 95 ? 3.464 74.924 142.243 1.00 161.72 102 GLN A CA 1
ATOM 730 C C . GLN A 1 95 ? 3.780 74.636 143.717 1.00 161.04 102 GLN A C 1
ATOM 731 O O . GLN A 1 95 ? 4.063 75.559 144.485 1.00 160.85 102 GLN A O 1
ATOM 737 N N . GLN A 1 96 ? 3.737 73.363 144.108 1.00 159.95 103 GLN A N 1
ATOM 738 C CA . GLN A 1 96 ? 3.983 72.976 145.500 1.00 158.20 103 GLN A CA 1
ATOM 739 C C . GLN A 1 96 ? 5.446 72.847 145.885 1.00 156.58 103 GLN A C 1
ATOM 740 O O . GLN A 1 96 ? 5.771 72.309 146.942 1.00 155.83 103 GLN A O 1
ATOM 746 N N . THR A 1 97 ? 6.327 73.343 145.031 1.00 155.18 104 THR A N 1
ATOM 747 C CA . THR A 1 97 ? 7.754 73.279 145.296 1.00 154.28 104 THR A CA 1
ATOM 748 C C . THR A 1 97 ? 8.097 73.807 146.689 1.00 153.83 104 THR A C 1
ATOM 749 O O . THR A 1 97 ? 9.001 73.300 147.357 1.00 153.29 104 THR A O 1
ATOM 753 N N . THR A 1 98 ? 7.362 74.825 147.123 1.00 153.72 105 THR A N 1
ATOM 754 C CA . THR A 1 98 ? 7.586 75.439 148.430 1.00 153.12 105 THR A CA 1
ATOM 755 C C . THR A 1 98 ? 7.144 74.529 149.580 1.00 151.57 105 THR A C 1
ATOM 756 O O . THR A 1 98 ? 7.759 74.520 150.651 1.00 150.85 105 THR A O 1
ATOM 760 N N . LYS A 1 99 ? 6.083 73.761 149.349 1.00 149.67 106 LYS A N 1
ATOM 761 C CA . LYS A 1 99 ? 5.563 72.860 150.365 1.00 147.95 106 LYS A CA 1
ATOM 762 C C . LYS A 1 99 ? 6.647 71.874 150.764 1.00 147.11 106 LYS A C 1
ATOM 763 O O . LYS A 1 99 ? 6.667 71.381 151.893 1.00 146.64 106 LYS A O 1
ATOM 769 N N . TRP A 1 100 ? 7.553 71.596 149.828 1.00 146.15 107 TRP A N 1
ATOM 770 C CA . TRP A 1 100 ? 8.651 70.670 150.079 1.00 144.77 107 TRP A CA 1
ATOM 771 C C . TRP A 1 100 ? 9.687 71.315 150.990 1.00 144.42 107 TRP A C 1
ATOM 772 O O . TRP A 1 100 ? 10.031 70.782 152.042 1.00 143.97 107 TRP A O 1
ATOM 783 N N . ILE A 1 101 ? 10.176 72.475 150.582 1.00 144.60 108 ILE A N 1
ATOM 784 C CA . ILE A 1 101 ? 11.180 73.178 151.357 1.00 145.29 108 ILE A CA 1
ATOM 785 C C . ILE A 1 101 ? 10.697 73.394 152.791 1.00 145.93 108 ILE A C 1
ATOM 786 O O . ILE A 1 101 ? 11.479 73.287 153.739 1.00 145.54 108 ILE A O 1
ATOM 791 N N . ASP A 1 102 ? 9.405 73.681 152.942 1.00 147.14 109 ASP A N 1
ATOM 792 C CA . ASP A 1 102 ? 8.805 73.909 154.261 1.00 148.45 109 ASP A CA 1
ATOM 793 C C . ASP A 1 102 ? 8.910 72.666 155.145 1.00 148.63 109 ASP A C 1
ATOM 794 O O . ASP A 1 102 ? 9.312 72.754 156.309 1.00 147.83 109 ASP A O 1
ATOM 799 N N . ASP A 1 103 ? 8.549 71.512 154.585 1.00 149.12 110 ASP A N 1
ATOM 800 C CA . ASP A 1 103 ? 8.604 70.252 155.322 1.00 149.16 110 ASP A CA 1
ATOM 801 C C . ASP A 1 103 ? 10.038 69.904 155.702 1.00 149.29 110 ASP A C 1
ATOM 802 O O . ASP A 1 103 ? 10.280 69.260 156.724 1.00 149.02 110 ASP A O 1
ATOM 807 N N . VAL A 1 104 ? 10.988 70.332 154.876 1.00 149.67 111 VAL A N 1
ATOM 808 C CA . VAL A 1 104 ? 12.395 70.061 155.137 1.00 150.06 111 VAL A CA 1
ATOM 809 C C . VAL A 1 104 ? 12.824 70.767 156.406 1.00 150.62 111 VAL A C 1
ATOM 810 O O . VAL A 1 104 ? 13.299 70.144 157.357 1.00 150.32 111 VAL A O 1
ATOM 814 N N . ARG A 1 105 ? 12.644 72.081 156.407 1.00 151.49 112 ARG A N 1
ATOM 815 C CA . ARG A 1 105 ? 13.020 72.891 157.546 1.00 152.42 112 ARG A CA 1
ATOM 816 C C . ARG A 1 105 ? 12.124 72.583 158.750 1.00 153.47 112 ARG A C 1
ATOM 817 O O . ARG A 1 105 ? 12.399 73.031 159.863 1.00 154.01 112 ARG A O 1
ATOM 825 N N . THR A 1 106 ? 11.062 71.807 158.530 1.00 154.21 113 THR A N 1
ATOM 826 C CA . THR A 1 106 ? 10.157 71.439 159.617 1.00 154.71 113 THR A CA 1
ATOM 827 C C . THR A 1 106 ? 10.663 70.187 160.334 1.00 155.99 113 THR A C 1
ATOM 828 O O . THR A 1 106 ? 10.522 70.065 161.553 1.00 156.60 113 THR A O 1
ATOM 832 N N . GLU A 1 107 ? 11.245 69.259 159.575 1.00 156.76 114 GLU A N 1
ATOM 833 C CA . GLU A 1 107 ? 11.789 68.025 160.145 1.00 157.44 114 GLU A CA 1
ATOM 834 C C . GLU A 1 107 ? 13.217 68.307 160.608 1.00 158.00 114 GLU A C 1
ATOM 835 O O . GLU A 1 107 ? 13.611 67.955 161.723 1.00 157.91 114 GLU A O 1
ATOM 841 N N . ARG A 1 108 ? 13.984 68.949 159.733 1.00 158.31 115 ARG A N 1
ATOM 842 C CA . ARG A 1 108 ? 15.360 69.314 160.032 1.00 158.94 115 ARG A CA 1
ATOM 843 C C . ARG A 1 108 ? 15.380 70.754 160.552 1.00 159.11 115 ARG A C 1
ATOM 844 O O . ARG A 1 108 ? 14.388 71.473 160.434 1.00 158.68 115 ARG A O 1
ATOM 852 N N . GLY A 1 109 ? 16.506 71.168 161.128 1.00 159.33 116 GLY A N 1
ATOM 853 C CA . GLY A 1 109 ? 16.616 72.517 161.653 1.00 159.37 116 GLY A CA 1
ATOM 854 C C . GLY A 1 109 ? 16.891 73.554 160.580 1.00 159.64 116 GLY A C 1
ATOM 855 O O . GLY A 1 109 ? 16.352 73.485 159.475 1.00 159.80 116 GLY A O 1
ATOM 856 N N . SER A 1 110 ? 17.734 74.525 160.908 1.00 159.74 117 SER A N 1
ATOM 857 C CA . SER A 1 110 ? 18.076 75.579 159.966 1.00 159.88 117 SER A CA 1
ATOM 858 C C . SER A 1 110 ? 19.487 75.373 159.434 1.00 159.94 117 SER A C 1
ATOM 859 O O . SER A 1 110 ? 19.917 76.053 158.499 1.00 160.04 117 SER A O 1
ATOM 862 N N . ASP A 1 111 ? 20.198 74.422 160.037 1.00 159.92 118 ASP A N 1
ATOM 863 C CA . ASP A 1 111 ? 21.569 74.105 159.640 1.00 159.48 118 ASP A CA 1
ATOM 864 C C . ASP A 1 111 ? 21.600 73.251 158.371 1.00 159.11 118 ASP A C 1
ATOM 865 O O . ASP A 1 111 ? 22.631 73.147 157.701 1.00 159.09 118 ASP A O 1
ATOM 870 N N . VAL A 1 112 ? 20.458 72.652 158.044 1.00 158.32 119 VAL A N 1
ATOM 871 C CA . VAL A 1 112 ? 20.339 71.806 156.867 1.00 157.14 119 VAL A CA 1
ATOM 872 C C . VAL A 1 112 ? 20.499 72.611 155.573 1.00 155.96 119 VAL A C 1
ATOM 873 O O . VAL A 1 112 ? 19.712 73.514 155.284 1.00 156.04 119 VAL A O 1
ATOM 877 N N . ILE A 1 113 ? 21.534 72.278 154.806 1.00 154.35 120 ILE A N 1
ATOM 878 C CA . ILE A 1 113 ? 21.817 72.954 153.545 1.00 152.64 120 ILE A CA 1
ATOM 879 C C . ILE A 1 113 ? 20.787 72.542 152.504 1.00 151.54 120 ILE A C 1
ATOM 880 O O . ILE A 1 113 ? 20.777 71.402 152.047 1.00 151.47 120 ILE A O 1
ATOM 885 N N . ILE A 1 114 ? 19.925 73.475 152.128 1.00 150.36 121 ILE A N 1
ATOM 886 C CA . ILE A 1 114 ? 18.890 73.197 151.148 1.00 149.84 121 ILE A CA 1
ATOM 887 C C . ILE A 1 114 ? 19.205 73.931 149.855 1.00 150.30 121 ILE A C 1
ATOM 888 O O . ILE A 1 114 ? 19.788 75.011 149.882 1.00 150.34 121 ILE A O 1
ATOM 893 N N . MET A 1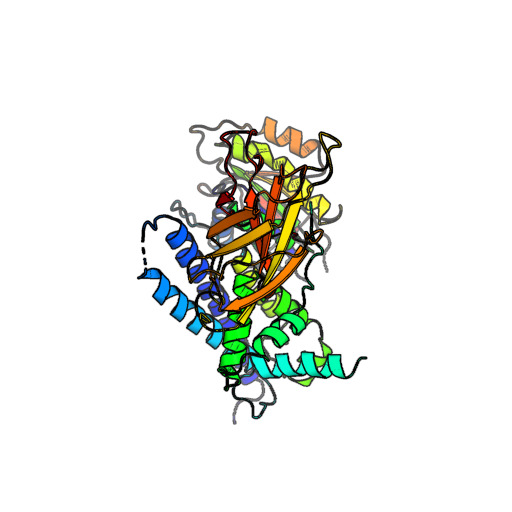 115 ? 18.841 73.336 148.723 1.00 150.72 122 MET A N 1
ATOM 894 C CA . MET A 1 115 ? 19.074 73.975 147.436 1.00 151.45 122 MET A CA 1
ATOM 895 C C . MET A 1 115 ? 17.982 73.672 146.439 1.00 151.39 122 MET A C 1
ATOM 896 O O . MET A 1 115 ? 17.705 72.517 146.138 1.00 151.47 122 MET A O 1
ATOM 901 N N . LEU A 1 116 ? 17.374 74.725 145.913 1.00 151.84 123 LEU A N 1
ATOM 902 C CA . LEU A 1 116 ? 16.311 74.571 144.939 1.00 152.53 123 LEU A CA 1
ATOM 903 C C . LEU A 1 116 ? 16.935 74.282 143.578 1.00 152.90 123 LEU A C 1
ATOM 904 O O . LEU A 1 116 ? 18.011 74.794 143.251 1.00 152.91 123 LEU A O 1
ATOM 909 N N . VAL A 1 117 ? 16.256 73.452 142.792 1.00 152.99 124 VAL A N 1
ATOM 910 C CA . VAL A 1 117 ? 16.739 73.074 141.473 1.00 152.91 124 VAL A CA 1
ATOM 911 C C . VAL A 1 117 ? 15.591 72.918 140.474 1.00 152.41 124 VAL A C 1
ATOM 912 O O . VAL A 1 117 ? 14.617 72.212 140.735 1.00 151.71 124 VAL A O 1
ATOM 916 N N . GLY A 1 118 ? 15.717 73.595 139.336 1.00 152.34 125 GLY A N 1
ATOM 917 C CA . GLY A 1 118 ? 14.708 73.515 138.294 1.00 152.54 125 GLY A CA 1
ATOM 918 C C . GLY A 1 118 ? 15.268 72.699 137.147 1.00 152.58 125 GLY A C 1
ATOM 919 O O . GLY A 1 118 ? 16.056 73.197 136.343 1.00 152.64 125 GLY A O 1
ATOM 920 N N . ASN A 1 119 ? 14.860 71.438 137.069 1.00 152.73 126 ASN A N 1
ATOM 921 C CA . ASN A 1 119 ? 15.359 70.543 136.036 1.00 153.02 126 ASN A CA 1
ATOM 922 C C . ASN A 1 119 ? 14.620 70.642 134.708 1.00 152.66 126 ASN A C 1
ATOM 923 O O . ASN A 1 119 ? 13.655 71.391 134.573 1.00 151.99 126 ASN A O 1
ATOM 928 N N . LYS A 1 120 ? 15.097 69.869 133.734 1.00 153.04 127 LYS A N 1
ATOM 929 C CA . LYS A 1 120 ? 14.537 69.825 132.387 1.00 153.28 127 LYS A CA 1
ATOM 930 C C . LYS A 1 120 ? 14.688 71.149 131.623 1.00 154.04 127 LYS A C 1
ATOM 931 O O . LYS A 1 120 ? 13.732 71.627 131.007 1.00 154.81 127 LYS A O 1
ATOM 937 N N . THR A 1 121 ? 15.887 71.735 131.658 1.00 154.02 128 THR A N 1
ATOM 938 C CA . THR A 1 121 ? 16.147 72.994 130.956 1.00 153.30 128 THR A CA 1
ATOM 939 C C . THR A 1 121 ? 16.738 72.728 129.573 1.00 153.65 128 THR A C 1
ATOM 940 O O . THR A 1 121 ? 17.189 73.646 128.894 1.00 153.63 128 THR A O 1
ATOM 944 N N . ASP A 1 122 ? 16.721 71.462 129.169 1.00 154.23 129 ASP A N 1
ATOM 945 C CA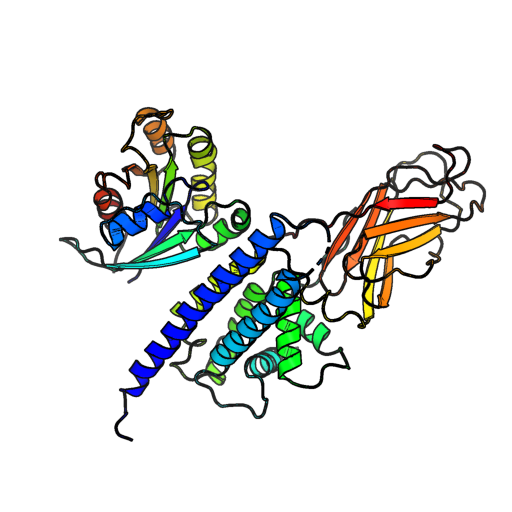 . ASP A 1 122 ? 17.246 71.035 127.877 1.00 154.96 129 ASP A CA 1
ATOM 946 C C . ASP A 1 122 ? 16.324 71.434 126.733 1.00 155.82 129 ASP A C 1
ATOM 947 O O . ASP A 1 122 ? 16.779 71.919 125.695 1.00 155.79 129 ASP A O 1
ATOM 952 N N . LEU A 1 123 ? 15.029 71.203 126.927 1.00 156.80 130 LEU A N 1
ATOM 953 C CA . LEU A 1 123 ? 14.014 71.521 125.923 1.00 157.88 130 LEU A CA 1
ATOM 954 C C . LEU A 1 123 ? 13.156 72.731 126.351 1.00 158.66 130 LEU A C 1
ATOM 955 O O . LEU A 1 123 ? 12.753 72.831 127.513 1.00 159.21 130 LEU A O 1
ATOM 960 N N . ALA A 1 124 ? 12.892 73.650 125.419 1.00 158.76 131 ALA A N 1
ATOM 961 C CA . ALA A 1 124 ? 12.085 74.837 125.713 1.00 158.49 131 ALA A CA 1
ATOM 962 C C . ALA A 1 124 ? 10.629 74.618 125.303 1.00 158.83 131 ALA A C 1
ATOM 963 O O . ALA A 1 124 ? 9.806 75.528 125.420 1.00 158.37 131 ALA A O 1
ATOM 965 N N . ASP A 1 125 ? 10.328 73.407 124.822 1.00 159.18 132 ASP A N 1
ATOM 966 C CA . ASP A 1 125 ? 8.977 73.018 124.392 1.00 159.06 132 ASP A CA 1
ATOM 967 C C . ASP A 1 125 ? 8.020 72.892 125.569 1.00 159.05 132 ASP A C 1
ATOM 968 O O . ASP A 1 125 ? 8.132 71.964 126.369 1.00 159.09 132 ASP A O 1
ATOM 973 N N . LYS A 1 126 ? 7.070 73.818 125.654 1.00 158.88 133 LYS A N 1
ATOM 974 C CA . LYS A 1 126 ? 6.077 73.830 126.725 1.00 158.21 133 LYS A CA 1
ATOM 975 C C . LYS A 1 126 ? 6.636 74.275 128.085 1.00 157.95 133 LYS A C 1
ATOM 976 O O . LYS A 1 126 ? 6.110 73.898 129.135 1.00 157.80 133 LYS A O 1
ATOM 982 N N . ARG A 1 127 ? 7.697 75.083 128.060 1.00 157.40 134 ARG A N 1
ATOM 983 C CA . ARG A 1 127 ? 8.303 75.600 129.288 1.00 157.14 134 ARG A CA 1
ATOM 984 C C . ARG A 1 127 ? 7.435 76.731 129.832 1.00 158.00 134 ARG A C 1
ATOM 985 O O . ARG A 1 127 ? 7.321 77.783 129.200 1.00 158.88 134 ARG A O 1
ATOM 993 N N . GLN A 1 128 ? 6.828 76.526 130.999 1.00 158.29 135 GLN A N 1
ATOM 994 C CA . GLN A 1 128 ? 5.969 77.553 131.583 1.00 158.44 135 GLN A CA 1
ATOM 995 C C . GLN A 1 128 ? 6.591 78.321 132.746 1.00 158.34 135 GLN A C 1
ATOM 996 O O . GLN A 1 128 ? 6.061 79.346 133.175 1.00 158.28 135 GLN A O 1
ATOM 1002 N N . VAL A 1 129 ? 7.714 77.837 133.256 1.00 158.30 136 VAL A N 1
ATOM 1003 C CA . VAL A 1 129 ? 8.375 78.520 134.359 1.00 158.38 136 VAL A CA 1
ATOM 1004 C C . VAL A 1 129 ? 9.652 79.166 133.825 1.00 158.72 136 VAL A C 1
ATOM 1005 O O . VAL A 1 129 ? 10.283 78.643 132.905 1.00 158.85 136 VAL A O 1
ATOM 1009 N N . SER A 1 130 ? 10.017 80.315 134.384 1.00 158.78 137 SER A N 1
ATOM 1010 C CA . SER A 1 130 ? 11.222 81.013 133.959 1.00 158.99 137 SER A CA 1
ATOM 1011 C C . SER A 1 130 ? 12.222 81.040 135.108 1.00 159.72 137 SER A C 1
ATOM 1012 O O . SER A 1 130 ? 11.861 80.793 136.259 1.00 159.36 137 SER A O 1
ATOM 1015 N N . ILE A 1 131 ? 13.478 81.340 134.786 1.00 160.73 138 ILE A N 1
ATOM 1016 C CA . ILE A 1 131 ? 14.551 81.405 135.781 1.00 161.44 138 ILE A CA 1
ATOM 1017 C C . ILE A 1 131 ? 14.247 82.463 136.844 1.00 162.32 138 ILE A C 1
ATOM 1018 O O . ILE A 1 131 ? 14.622 82.319 138.014 1.00 162.28 138 ILE A O 1
ATOM 1023 N N . GLU A 1 132 ? 13.572 83.528 136.419 1.00 163.00 139 GLU A N 1
ATOM 1024 C CA . GLU A 1 132 ? 13.210 84.629 137.301 1.00 163.11 139 GLU A CA 1
ATOM 1025 C C . GLU A 1 132 ? 12.220 84.179 138.369 1.00 163.08 139 GLU A C 1
ATOM 1026 O O . GLU A 1 132 ? 12.398 84.473 139.549 1.00 162.79 139 GLU A O 1
ATOM 1032 N N . GLU A 1 133 ? 11.182 83.461 137.951 1.00 163.35 140 GLU A N 1
ATOM 1033 C CA . GLU A 1 133 ? 10.164 82.979 138.881 1.00 163.94 140 GLU A CA 1
ATOM 1034 C C . GLU A 1 133 ? 10.752 82.067 139.956 1.00 164.36 140 GLU A C 1
ATOM 1035 O O . GLU A 1 133 ? 10.279 82.043 141.094 1.00 164.66 140 GLU A O 1
ATOM 1041 N N . GLY A 1 134 ? 11.783 81.315 139.595 1.00 164.48 141 GLY A N 1
ATOM 1042 C CA . GLY A 1 134 ? 12.400 80.427 140.559 1.00 164.56 141 GLY A CA 1
ATOM 1043 C C . GLY A 1 134 ? 13.360 81.180 141.454 1.00 164.71 141 GLY A C 1
ATOM 1044 O O . GLY A 1 134 ? 13.468 80.903 142.647 1.00 164.29 141 GLY A O 1
ATOM 1045 N N . GLU A 1 135 ? 14.056 82.147 140.870 1.00 165.31 142 GLU A N 1
ATOM 1046 C CA . GLU A 1 135 ? 15.021 82.948 141.606 1.00 166.27 142 GLU A CA 1
ATOM 1047 C C . GLU A 1 135 ? 14.368 83.729 142.751 1.00 166.42 142 GLU A C 1
ATOM 1048 O O . GLU A 1 135 ? 14.966 83.901 143.819 1.00 166.12 142 GLU A O 1
ATOM 1054 N N . ARG A 1 136 ? 13.140 84.192 142.521 1.00 166.33 143 ARG A N 1
ATOM 1055 C CA . ARG A 1 136 ? 12.407 84.976 143.512 1.00 165.97 143 ARG A CA 1
ATOM 1056 C C . ARG A 1 136 ? 12.038 84.216 144.784 1.00 166.03 143 ARG A C 1
ATOM 1057 O O . ARG A 1 136 ? 12.260 84.717 145.889 1.00 166.27 143 ARG A O 1
ATOM 1065 N N . LYS A 1 137 ? 11.483 83.015 144.644 1.00 165.70 144 LYS A N 1
ATOM 1066 C CA . LYS A 1 137 ? 11.116 82.235 145.821 1.00 165.49 144 LYS A CA 1
ATOM 1067 C C . LYS A 1 137 ? 12.336 81.571 146.457 1.00 166.06 144 LYS A C 1
ATOM 1068 O O . LYS A 1 137 ? 12.268 81.085 147.586 1.00 166.07 144 LYS A O 1
ATOM 1074 N N . ALA A 1 138 ? 13.449 81.552 145.727 1.00 166.76 145 ALA A N 1
ATOM 1075 C CA . ALA A 1 138 ? 14.691 80.971 146.230 1.00 167.33 145 ALA A CA 1
ATOM 1076 C C . ALA A 1 138 ? 15.397 82.029 147.058 1.00 168.07 145 ALA A C 1
ATOM 1077 O O . ALA A 1 138 ? 16.273 81.722 147.862 1.00 167.24 145 ALA A O 1
ATOM 1079 N N . LYS A 1 139 ? 15.000 83.280 146.841 1.00 169.96 146 LY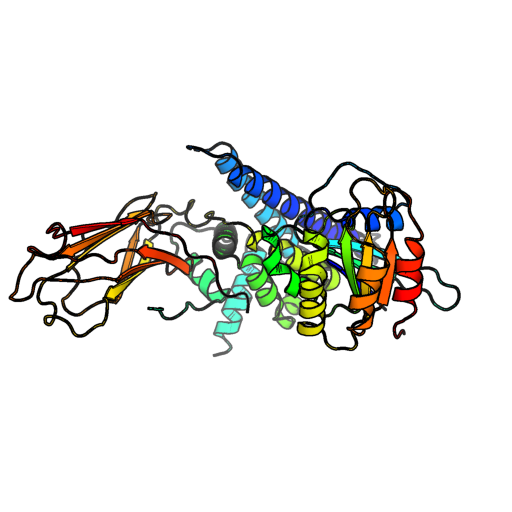S A N 1
ATOM 1080 C CA . LYS A 1 139 ? 15.559 84.427 147.551 1.00 171.98 146 LYS A CA 1
ATOM 1081 C C . LYS A 1 139 ? 14.769 84.721 148.832 1.00 173.33 146 LYS A C 1
ATOM 1082 O O . LYS A 1 139 ? 15.314 85.271 149.793 1.00 174.01 146 LYS A O 1
ATOM 1084 N N . GLU A 1 140 ? 13.486 84.361 148.840 1.00 174.28 147 GLU A N 1
ATOM 1085 C CA . GLU A 1 140 ? 12.638 84.581 150.009 1.00 174.67 147 GLU A CA 1
ATOM 1086 C C . GLU A 1 140 ? 13.108 83.715 151.181 1.00 175.18 147 GLU A C 1
ATOM 1087 O O . GLU A 1 140 ? 13.291 84.215 152.293 1.00 175.28 147 GLU A O 1
ATOM 1093 N N . LEU A 1 141 ? 13.303 82.422 150.921 1.00 175.64 148 LEU A N 1
ATOM 1094 C CA . LEU A 1 141 ? 13.767 81.476 151.939 1.00 175.95 148 LEU A CA 1
ATOM 1095 C C . LEU A 1 141 ? 15.274 81.271 151.823 1.00 176.37 148 LEU A C 1
ATOM 1096 O O . LEU A 1 141 ? 15.835 81.379 150.734 1.00 176.23 148 LEU A O 1
ATOM 1101 N N . ASN A 1 142 ? 15.922 80.981 152.950 1.00 177.10 149 ASN A N 1
ATOM 1102 C CA . ASN A 1 142 ? 17.365 80.749 152.972 1.00 177.81 149 ASN A CA 1
ATOM 1103 C C . ASN A 1 142 ? 17.636 79.448 152.219 1.00 178.02 149 ASN A C 1
ATOM 1104 O O . ASN A 1 142 ? 17.881 78.400 152.825 1.00 178.19 149 ASN A O 1
ATOM 1109 N N . VAL A 1 143 ? 17.584 79.531 150.891 1.00 177.86 150 VAL A N 1
ATOM 1110 C CA . VAL A 1 143 ? 17.790 78.375 150.025 1.00 177.25 150 VAL A CA 1
ATOM 1111 C C . VAL A 1 143 ? 18.513 78.732 148.717 1.00 176.59 150 VAL A C 1
ATOM 1112 O O . VAL A 1 143 ? 18.131 79.679 148.019 1.00 176.71 150 VAL A O 1
ATOM 1116 N N . MET A 1 144 ? 19.558 77.963 148.401 1.00 175.28 151 MET A N 1
ATOM 1117 C CA . MET A 1 144 ? 20.355 78.157 147.185 1.00 173.32 151 MET A CA 1
ATOM 1118 C C . MET A 1 144 ? 19.509 77.877 145.940 1.00 171.91 151 MET A C 1
ATOM 1119 O O . MET A 1 144 ? 18.436 77.280 146.024 1.00 171.92 151 MET A O 1
ATOM 1124 N N . PHE A 1 145 ? 19.997 78.299 144.781 1.00 170.02 152 PHE A N 1
ATOM 1125 C CA . PHE A 1 145 ? 19.261 78.088 143.545 1.00 168.15 152 PHE A CA 1
ATOM 1126 C C . PHE A 1 145 ? 20.206 77.790 142.396 1.00 166.48 152 PHE A C 1
ATOM 1127 O O . PHE A 1 145 ? 21.324 78.299 142.353 1.00 166.16 152 PHE A O 1
ATOM 1135 N N . ILE A 1 146 ? 19.749 76.963 141.462 1.00 164.59 153 ILE A N 1
ATOM 1136 C CA . ILE A 1 146 ? 20.553 76.607 140.301 1.00 162.15 153 ILE A CA 1
ATOM 1137 C C . ILE A 1 146 ? 19.691 75.907 139.252 1.00 160.13 153 ILE A C 1
ATOM 1138 O O . ILE A 1 146 ? 18.832 75.091 139.582 1.00 159.54 153 ILE A O 1
ATOM 1143 N N . GLU A 1 147 ? 19.914 76.252 137.990 1.00 158.05 154 GLU A N 1
ATOM 1144 C CA . GLU A 1 147 ? 19.178 75.656 136.884 1.00 156.04 154 GLU A CA 1
ATOM 1145 C C . GLU A 1 147 ? 19.923 74.408 136.420 1.00 155.34 154 GLU A C 1
ATOM 1146 O O . GLU A 1 147 ? 21.155 74.414 136.325 1.00 154.72 154 GLU A O 1
ATOM 1152 N N . THR A 1 148 ? 19.179 73.343 136.125 1.00 154.42 155 THR A N 1
ATOM 1153 C CA . THR A 1 148 ? 19.794 72.086 135.703 1.00 153.63 155 THR A CA 1
ATOM 1154 C C . THR A 1 148 ? 18.972 71.288 134.677 1.00 151.99 155 THR A C 1
ATOM 1155 O O . THR A 1 148 ? 17.779 71.528 134.495 1.00 151.92 155 THR A O 1
ATOM 1159 N N . SER A 1 149 ? 19.636 70.347 134.007 1.00 150.05 156 SER A N 1
ATOM 1160 C CA . SER A 1 149 ? 19.020 69.479 133.003 1.00 147.72 156 SER A CA 1
ATOM 1161 C C . SER A 1 149 ? 19.757 68.149 132.988 1.00 146.73 156 SER A C 1
ATOM 1162 O O . SER A 1 149 ? 20.988 68.112 133.043 1.00 147.06 156 SER A O 1
ATOM 1165 N N . ALA A 1 150 ? 19.006 67.059 132.899 1.00 145.20 157 ALA A N 1
ATOM 1166 C CA . ALA A 1 150 ? 19.599 65.725 132.899 1.00 143.36 157 ALA A CA 1
ATOM 1167 C C . ALA A 1 150 ? 19.924 65.195 131.505 1.00 141.78 157 ALA A C 1
ATOM 1168 O O . ALA A 1 150 ? 20.876 64.441 131.333 1.00 141.48 157 ALA A O 1
ATOM 1170 N N . LYS A 1 151 ? 19.130 65.590 130.518 1.00 140.01 158 LYS A N 1
ATOM 1171 C CA . LYS A 1 151 ? 19.317 65.143 129.141 1.00 138.27 158 LYS A CA 1
ATOM 1172 C C . LYS A 1 151 ? 20.580 65.752 128.535 1.00 137.84 158 LYS A C 1
ATOM 1173 O O . LYS A 1 151 ? 21.328 65.079 127.812 1.00 137.41 158 LYS A O 1
ATOM 1179 N N . ALA A 1 152 ? 20.810 67.027 128.848 1.00 137.14 159 ALA A N 1
ATOM 1180 C CA . ALA A 1 152 ? 21.961 67.769 128.342 1.00 136.17 159 ALA A CA 1
ATOM 1181 C C . ALA A 1 152 ? 23.126 67.740 129.315 1.00 135.30 159 ALA A C 1
ATOM 1182 O O . ALA A 1 152 ? 24.273 67.911 128.923 1.00 134.96 159 ALA A O 1
ATOM 1184 N N . GLY A 1 153 ? 22.829 67.524 130.587 1.00 135.06 160 GLY A N 1
ATOM 1185 C CA . GLY A 1 153 ? 23.884 67.487 131.578 1.00 135.25 160 GLY A CA 1
ATOM 1186 C C . GLY A 1 153 ? 24.385 68.882 131.863 1.00 135.70 160 GLY A C 1
ATOM 1187 O O . GLY A 1 153 ? 25.550 69.075 132.191 1.00 134.41 160 GLY A O 1
ATOM 1188 N N . TYR A 1 154 ? 23.486 69.853 131.724 1.00 137.53 161 TYR A N 1
ATOM 1189 C CA . TYR A 1 154 ? 23.783 71.265 131.962 1.00 139.13 161 TYR A CA 1
ATOM 1190 C C . TYR A 1 154 ? 24.306 71.457 133.382 1.00 139.98 161 TYR A C 1
ATOM 1191 O O . TYR A 1 154 ? 23.529 71.533 134.331 1.00 139.37 161 TYR A O 1
ATOM 1200 N N . ASN A 1 155 ? 25.627 71.539 133.515 1.00 141.63 162 ASN A N 1
ATOM 1201 C CA . ASN A 1 155 ? 26.296 71.709 134.808 1.00 143.02 162 ASN A CA 1
ATOM 1202 C C . ASN A 1 155 ? 25.639 70.999 135.995 1.00 143.45 162 ASN A C 1
ATOM 1203 O O . ASN A 1 155 ? 25.269 71.620 136.998 1.00 142.74 162 ASN A O 1
ATOM 1208 N N . VAL A 1 156 ? 25.513 69.682 135.865 1.00 144.23 163 VAL A N 1
ATOM 1209 C CA . VAL A 1 156 ? 24.935 68.849 136.906 1.00 144.34 163 VAL A CA 1
ATOM 1210 C C . VAL A 1 156 ? 25.949 68.785 138.042 1.00 144.85 163 VAL A C 1
ATOM 1211 O O . VAL A 1 156 ? 25.583 68.639 139.209 1.00 144.67 163 VAL A O 1
ATOM 1215 N N . LYS A 1 157 ? 27.227 68.904 137.681 1.00 145.27 164 LYS A N 1
ATOM 1216 C CA . LYS A 1 157 ? 28.329 68.873 138.642 1.00 145.68 164 LYS A CA 1
ATOM 1217 C C . LYS A 1 157 ? 28.324 70.101 139.551 1.00 146.30 164 LYS A C 1
ATOM 1218 O O . LYS A 1 157 ? 28.714 70.022 140.713 1.00 145.83 164 LYS A O 1
ATOM 1224 N N . GLN A 1 158 ? 27.886 71.235 139.014 1.00 147.73 165 GLN A N 1
ATOM 1225 C CA . GLN A 1 158 ? 27.828 72.478 139.782 1.00 149.48 165 GLN A CA 1
ATOM 1226 C C . GLN A 1 158 ? 26.873 72.269 140.952 1.00 150.23 165 GLN A C 1
ATOM 1227 O O . GLN A 1 158 ? 27.124 72.697 142.084 1.00 149.76 165 GLN A O 1
ATOM 1233 N N . LEU A 1 159 ? 25.772 71.596 140.649 1.00 151.40 166 LEU A N 1
ATOM 1234 C CA . LEU A 1 159 ? 24.744 71.283 141.626 1.00 152.17 166 LEU A CA 1
ATOM 1235 C C . LEU A 1 159 ? 25.397 70.592 142.821 1.00 152.37 166 LEU A C 1
ATOM 1236 O O . LEU A 1 159 ? 25.071 70.862 143.977 1.00 150.81 166 LEU A O 1
ATOM 1241 N N . PHE A 1 160 ? 26.335 69.702 142.516 1.00 153.89 167 PHE A N 1
ATOM 1242 C CA . PHE A 1 160 ? 27.050 68.942 143.531 1.00 155.61 167 PHE A CA 1
ATOM 1243 C C . PHE A 1 160 ? 28.234 69.712 144.128 1.00 157.24 167 PHE A C 1
ATOM 1244 O O . PHE A 1 160 ? 28.365 69.826 145.348 1.00 157.72 167 PHE A O 1
ATOM 1252 N N . ARG A 1 161 ? 29.090 70.240 143.264 1.00 158.94 168 ARG A N 1
ATOM 1253 C CA . ARG A 1 161 ? 30.273 70.967 143.704 1.00 160.69 168 ARG A CA 1
ATOM 1254 C C . ARG A 1 161 ? 30.047 71.956 144.848 1.00 161.55 168 ARG A C 1
ATOM 1255 O O . ARG A 1 161 ? 30.660 71.838 145.910 1.00 161.18 168 ARG A O 1
ATOM 1263 N N . ARG A 1 162 ? 29.163 72.924 144.627 1.00 162.84 169 ARG A N 1
ATOM 1264 C CA . ARG A 1 162 ? 28.894 73.963 145.616 1.00 164.26 169 ARG A CA 1
ATOM 1265 C C . ARG A 1 162 ? 28.077 73.535 146.816 1.00 165.02 169 ARG A C 1
ATOM 1266 O O . ARG A 1 162 ? 28.151 74.156 147.878 1.00 164.57 169 ARG A O 1
ATOM 1274 N N . VAL A 1 163 ? 27.292 72.480 146.652 1.00 166.35 170 VAL A N 1
ATOM 1275 C CA . VAL A 1 163 ? 26.473 72.004 147.752 1.00 167.93 170 VAL A CA 1
ATOM 1276 C C . VAL A 1 163 ? 27.306 71.137 148.699 1.00 168.82 170 VAL A C 1
ATOM 1277 O O . VAL A 1 163 ? 27.050 71.098 149.902 1.00 169.44 170 VAL A O 1
ATOM 1281 N N . ALA A 1 164 ? 28.319 70.464 148.162 1.00 169.55 171 ALA A N 1
ATOM 1282 C CA . ALA A 1 164 ? 29.172 69.606 148.979 1.00 170.50 171 ALA A CA 1
ATOM 1283 C C . ALA A 1 164 ? 30.324 70.373 149.631 1.00 171.37 171 ALA A C 1
ATOM 1284 O O . ALA A 1 164 ? 30.970 69.869 150.551 1.00 171.94 171 ALA A O 1
ATOM 1286 N N . ALA A 1 165 ? 30.583 71.588 149.153 1.00 171.72 172 ALA A N 1
ATOM 1287 C CA . ALA A 1 165 ? 31.654 72.409 149.706 1.00 171.28 172 ALA A CA 1
ATOM 1288 C C . ALA A 1 165 ? 31.077 73.322 150.780 1.00 171.21 172 ALA A C 1
ATOM 1289 O O . ALA A 1 165 ? 31.743 73.631 151.769 1.00 171.01 172 ALA A O 1
ATOM 1291 N N . ALA A 1 166 ? 29.826 73.732 150.577 1.00 171.18 173 ALA A N 1
ATOM 1292 C CA . ALA A 1 166 ? 29.129 74.616 151.504 1.00 170.98 173 ALA A CA 1
ATOM 1293 C C . ALA A 1 166 ? 28.601 73.866 152.721 1.00 170.70 173 ALA A C 1
ATOM 1294 O O . ALA A 1 166 ? 27.413 73.926 153.037 1.00 170.37 173 ALA A O 1
ATOM 1296 N N . LEU A 1 167 ? 29.494 73.160 153.403 1.00 170.77 174 LEU A N 1
ATOM 1297 C CA . LEU A 1 167 ? 29.112 72.417 154.590 1.00 171.24 174 LEU A CA 1
ATOM 1298 C C . LEU A 1 167 ? 30.313 72.053 155.455 1.00 171.71 174 LEU A C 1
ATOM 1299 O O . LEU A 1 167 ? 31.416 71.829 154.943 1.00 171.25 174 LEU A O 1
ATOM 1304 N N . PRO A 1 168 ? 30.116 72.008 156.787 1.00 172.28 175 PRO A N 1
ATOM 1305 C CA . PRO A 1 168 ? 31.214 71.665 157.692 1.00 172.43 175 PRO A CA 1
ATOM 1306 C C . PRO A 1 168 ? 31.780 70.295 157.372 1.00 172.46 175 PRO A C 1
ATOM 1307 O O . PRO A 1 168 ? 31.120 69.463 156.743 1.00 172.40 175 PRO A O 1
ATOM 1311 N N . GLY A 1 169 ? 33.014 70.074 157.806 1.00 172.43 176 GLY A N 1
ATOM 1312 C CA . GLY A 1 169 ? 33.661 68.815 157.539 1.00 172.41 176 GLY A CA 1
ATOM 1313 C C . GLY A 1 169 ? 34.342 68.142 158.708 1.00 172.61 176 GLY A C 1
ATOM 1314 O O . GLY A 1 169 ? 34.013 68.366 159.875 1.00 172.66 176 GLY A O 1
ATOM 1315 N N . MET A 1 170 ? 35.316 67.296 158.391 1.00 172.72 177 MET A N 1
ATOM 1316 C CA . MET A 1 170 ? 36.003 66.503 159.404 1.00 172.67 177 MET A CA 1
ATOM 1317 C C . MET A 1 170 ? 36.905 67.376 160.269 1.00 172.49 177 MET A C 1
ATOM 1318 O O . MET A 1 170 ? 37.631 66.876 161.128 1.00 172.21 177 MET A O 1
ATOM 1320 N N . ASN B 2 31 ? 40.452 27.258 158.913 1.00 151.54 713 ASN B N 1
ATOM 1321 C CA . ASN B 2 31 ? 41.390 26.674 157.912 1.00 152.03 713 ASN B CA 1
ATOM 1322 C C . ASN B 2 31 ? 41.711 27.664 156.788 1.00 152.03 713 ASN B C 1
ATOM 1323 O O . ASN B 2 31 ? 40.904 27.867 155.876 1.00 152.95 713 ASN B O 1
ATOM 1328 N N . LEU B 2 32 ? 42.893 28.275 156.863 1.00 150.94 714 LEU B N 1
ATOM 1329 C CA . LEU B 2 32 ? 43.360 29.243 155.865 1.00 149.21 714 LEU B CA 1
ATOM 1330 C C . LEU B 2 32 ? 42.438 30.456 155.688 1.00 147.72 714 LEU B C 1
ATOM 1331 O O . LEU B 2 32 ? 42.313 30.997 154.587 1.00 147.39 714 LEU B O 1
ATOM 1333 N N . SER B 2 33 ? 41.802 30.884 156.775 1.00 145.87 715 SER B N 1
ATOM 1334 C CA . SER B 2 33 ? 40.900 32.033 156.737 1.00 144.11 715 SER B CA 1
ATOM 1335 C C . SER B 2 33 ? 40.792 32.691 158.115 1.00 142.61 715 SER B C 1
ATOM 1336 O O . SER B 2 33 ? 39.932 32.337 158.925 1.00 142.18 715 SER B O 1
ATOM 1339 N N . PRO B 2 34 ? 41.679 33.657 158.398 1.00 141.24 716 PRO B N 1
ATOM 1340 C CA . PRO B 2 34 ? 41.720 34.391 159.672 1.00 139.25 716 PRO B CA 1
ATOM 1341 C C . PRO B 2 34 ? 40.896 35.672 159.617 1.00 136.60 716 PRO B C 1
ATOM 1342 O O . PRO B 2 34 ? 40.047 35.918 160.464 1.00 135.79 716 PRO B O 1
ATOM 1346 N N . SER B 2 35 ? 41.176 36.488 158.610 1.00 134.45 717 SER B N 1
ATOM 1347 C CA . SER B 2 35 ? 40.480 37.746 158.408 1.00 132.52 717 SER B CA 1
ATOM 1348 C C . SER B 2 35 ? 39.909 37.784 156.993 1.00 131.54 717 SER B C 1
ATOM 1349 O O . SER B 2 35 ? 39.404 38.809 156.536 1.00 130.85 717 SER B O 1
ATOM 1352 N N . VAL B 2 36 ? 40.008 36.656 156.296 1.00 130.65 718 VAL B N 1
ATOM 1353 C CA . VAL B 2 36 ? 39.484 36.554 154.939 1.00 128.74 718 VAL B CA 1
ATOM 1354 C C . VAL B 2 36 ? 37.973 36.399 155.059 1.00 126.75 718 VAL B C 1
ATOM 1355 O O . VAL B 2 36 ? 37.219 37.003 154.296 1.00 126.30 718 VAL B O 1
ATOM 1359 N N . ILE B 2 37 ? 37.541 35.589 156.028 1.00 124.09 719 ILE B N 1
ATOM 1360 C CA . ILE B 2 37 ? 36.117 35.363 156.265 1.00 121.47 719 ILE B CA 1
ATOM 1361 C C . ILE B 2 37 ? 35.425 36.677 156.627 1.00 119.86 719 ILE B C 1
ATOM 1362 O O . ILE B 2 37 ? 34.254 36.885 156.307 1.00 119.84 719 ILE B O 1
ATOM 1367 N N . ALA B 2 38 ? 36.154 37.563 157.294 1.00 117.33 720 ALA B N 1
ATOM 1368 C CA . ALA B 2 38 ? 35.606 38.855 157.672 1.00 114.27 720 ALA B CA 1
ATOM 1369 C C . ALA B 2 38 ? 35.125 39.590 156.422 1.00 112.50 720 ALA B C 1
ATOM 1370 O O . ALA B 2 38 ? 34.041 40.168 156.413 1.00 111.91 720 ALA B O 1
ATOM 1372 N N . GLN B 2 39 ? 35.936 39.557 155.367 1.00 111.05 721 GLN B N 1
ATOM 1373 C CA . GLN B 2 39 ? 35.595 40.223 154.111 1.00 108.72 721 GLN B CA 1
ATOM 1374 C C . GLN B 2 39 ? 34.553 39.415 153.340 1.00 106.21 721 GLN B C 1
ATOM 1375 O O . GLN B 2 39 ? 33.787 39.974 152.553 1.00 104.37 721 GLN B O 1
ATOM 1381 N N . THR B 2 40 ? 34.529 38.103 153.574 1.00 104.20 722 THR B N 1
ATOM 1382 C CA . THR B 2 40 ? 33.570 37.221 152.909 1.00 103.70 722 THR B CA 1
ATOM 1383 C C . THR B 2 40 ? 32.173 37.433 153.490 1.00 104.00 722 THR B C 1
ATOM 1384 O O . THR B 2 40 ? 31.163 37.236 152.805 1.00 104.45 722 THR B O 1
ATOM 1388 N N . ASN B 2 41 ? 32.118 37.845 154.755 1.00 103.44 723 ASN B N 1
ATOM 1389 C CA . ASN B 2 41 ? 30.843 38.104 155.411 1.00 101.07 723 ASN B CA 1
ATOM 1390 C C . ASN B 2 41 ? 30.293 39.475 155.030 1.00 99.38 723 ASN B C 1
ATOM 1391 O O . ASN B 2 41 ? 29.097 39.699 155.123 1.00 100.72 723 ASN B O 1
ATOM 1396 N N . TRP B 2 42 ? 31.155 40.391 154.599 1.00 97.53 724 TRP B N 1
ATOM 1397 C CA . TRP B 2 42 ? 30.701 41.715 154.186 1.00 95.84 724 TRP B CA 1
ATOM 1398 C C . TRP B 2 42 ? 30.030 41.628 152.822 1.00 93.39 724 TRP B C 1
ATOM 1399 O O . TRP B 2 42 ? 29.221 42.480 152.450 1.00 92.54 724 TRP B O 1
ATOM 1410 N N . LYS B 2 43 ? 30.390 40.595 152.070 1.00 90.47 725 LYS B N 1
ATOM 1411 C CA . LYS B 2 43 ? 29.800 40.363 150.767 1.00 86.30 725 LYS B CA 1
ATOM 1412 C C . LYS B 2 43 ? 28.408 39.840 151.055 1.00 84.08 725 LYS B C 1
ATOM 1413 O O . LYS B 2 43 ? 27.445 40.360 150.527 1.00 85.49 725 LYS B O 1
ATOM 1419 N N . PHE B 2 44 ? 28.302 38.823 151.905 1.00 81.27 726 PHE B N 1
ATOM 1420 C CA . PHE B 2 44 ? 27.003 38.259 152.267 1.00 80.28 726 PHE B CA 1
ATOM 1421 C C . PHE B 2 44 ? 26.050 39.339 152.792 1.00 79.33 726 PHE B C 1
ATOM 1422 O O . PHE B 2 44 ? 24.865 39.353 152.469 1.00 80.03 726 PHE B O 1
ATOM 1430 N N . VAL B 2 45 ? 26.564 40.244 153.610 1.00 77.77 727 VAL B N 1
ATOM 1431 C CA . VAL B 2 45 ? 25.736 41.307 154.145 1.00 76.50 727 VAL B CA 1
ATOM 1432 C C . VAL B 2 45 ? 25.275 42.190 152.998 1.00 77.38 727 VAL B C 1
ATOM 1433 O O . VAL B 2 45 ? 24.111 42.552 152.940 1.00 79.73 727 VAL B O 1
ATOM 1437 N N . GLU B 2 46 ? 26.170 42.531 152.079 1.00 77.80 728 GLU B N 1
ATOM 1438 C CA . GLU B 2 46 ? 25.786 43.356 150.930 1.00 78.89 728 GLU B CA 1
ATOM 1439 C C . GLU B 2 46 ? 24.688 42.625 150.134 1.00 79.08 728 GLU B C 1
ATOM 1440 O O . GLU B 2 46 ? 23.675 43.228 149.748 1.00 78.25 728 GLU B O 1
ATOM 1446 N N . GLY B 2 47 ? 24.900 41.323 149.911 1.00 77.59 729 GLY B N 1
ATOM 1447 C CA . GLY B 2 47 ? 23.958 40.500 149.168 1.00 77.02 729 GLY B CA 1
ATOM 1448 C C . GLY B 2 47 ? 22.559 40.480 149.744 1.00 76.98 729 GLY B C 1
ATOM 1449 O O . GLY B 2 47 ? 21.552 40.506 149.028 1.00 77.08 729 GLY B O 1
ATOM 1450 N N . LEU B 2 48 ? 22.501 40.426 151.062 1.00 75.96 730 LEU B N 1
ATOM 1451 C CA . LEU B 2 48 ? 21.238 40.424 151.751 1.00 73.98 730 LEU B CA 1
ATOM 1452 C C . LEU B 2 48 ? 20.552 41.766 151.593 1.00 73.38 730 LEU B C 1
ATOM 1453 O O . LEU B 2 48 ? 19.337 41.844 151.537 1.00 73.91 730 LEU B O 1
ATOM 1458 N N . LEU B 2 49 ? 21.321 42.834 151.513 1.00 73.71 731 LEU B N 1
ATOM 1459 C CA . LEU B 2 49 ? 20.690 44.131 151.371 1.00 76.14 731 LEU B CA 1
ATOM 1460 C C . LEU B 2 49 ? 20.169 44.323 149.947 1.00 77.28 731 LEU B C 1
ATOM 1461 O O . LEU B 2 49 ? 19.028 44.742 149.743 1.00 76.51 731 LEU B O 1
ATOM 1466 N N . LYS B 2 50 ? 20.999 44.010 148.958 1.00 78.05 732 LYS B N 1
ATOM 1467 C CA . LYS B 2 50 ? 20.569 44.159 147.573 1.00 77.03 732 LYS B CA 1
ATOM 1468 C C . LYS B 2 50 ? 19.359 43.274 147.363 1.00 75.46 732 LYS B C 1
ATOM 1469 O O . LYS B 2 50 ? 18.471 43.601 146.594 1.00 75.58 732 LYS B O 1
ATOM 1475 N N . GLU B 2 51 ? 19.326 42.149 148.061 1.00 73.72 733 GLU B N 1
ATOM 1476 C CA . GLU B 2 51 ? 18.210 41.242 147.929 1.00 72.64 733 GLU B CA 1
ATOM 1477 C C . GLU B 2 51 ? 16.972 41.896 148.503 1.00 72.48 733 GLU B C 1
ATOM 1478 O O . GLU B 2 51 ? 15.953 42.016 147.845 1.00 73.92 733 GLU B O 1
ATOM 1484 N N . CYS B 2 52 ? 17.066 42.326 149.742 1.00 72.59 734 CYS B N 1
ATOM 1485 C CA . CYS B 2 52 ? 15.946 42.976 150.388 1.00 73.64 734 CYS B CA 1
ATOM 1486 C C . CYS B 2 52 ? 15.330 44.052 149.489 1.00 71.65 734 CYS B C 1
ATOM 1487 O O . CYS B 2 52 ? 14.130 44.065 149.265 1.00 70.43 734 CYS B O 1
ATOM 1490 N N . ARG B 2 53 ? 16.159 44.948 148.970 1.00 71.66 735 ARG B N 1
ATOM 1491 C CA . ARG B 2 53 ? 15.681 46.026 148.108 1.00 71.81 735 ARG B CA 1
ATOM 1492 C C . ARG B 2 53 ? 14.901 45.480 146.927 1.00 71.36 735 ARG B C 1
ATOM 1493 O O . ARG B 2 53 ? 13.774 45.889 146.684 1.00 72.64 735 ARG B O 1
ATOM 1501 N N . ASN B 2 54 ? 15.515 44.562 146.187 1.00 70.53 736 ASN B N 1
ATOM 1502 C CA . ASN B 2 54 ? 14.880 43.960 145.025 1.00 68.62 736 ASN B CA 1
ATOM 1503 C C . ASN B 2 54 ? 13.499 43.424 145.367 1.00 68.94 736 ASN B C 1
ATOM 1504 O O . ASN B 2 54 ? 12.518 43.813 144.735 1.00 68.07 736 ASN B O 1
ATOM 1509 N N . LYS B 2 55 ? 13.427 42.541 146.365 1.00 69.14 737 LYS B N 1
ATOM 1510 C CA . LYS B 2 55 ? 12.158 41.954 146.778 1.00 70.04 737 LYS B CA 1
ATOM 1511 C C . LYS B 2 55 ? 11.152 43.013 147.233 1.00 70.46 737 LYS B C 1
ATOM 1512 O O . LYS B 2 55 ? 9.952 42.945 146.932 1.00 70.06 737 LYS B O 1
ATOM 1518 N N . THR B 2 56 ? 11.645 44.002 147.953 1.00 70.89 738 THR B N 1
ATOM 1519 C CA . THR B 2 56 ? 10.793 45.075 148.400 1.00 72.67 738 THR B CA 1
ATOM 1520 C C . THR B 2 56 ? 10.260 45.799 147.171 1.00 73.14 738 THR B C 1
ATOM 1521 O O . THR B 2 56 ? 9.058 45.928 146.986 1.00 73.53 738 THR B O 1
ATOM 1525 N N . LYS B 2 57 ? 11.165 46.249 146.318 1.00 74.48 739 LYS 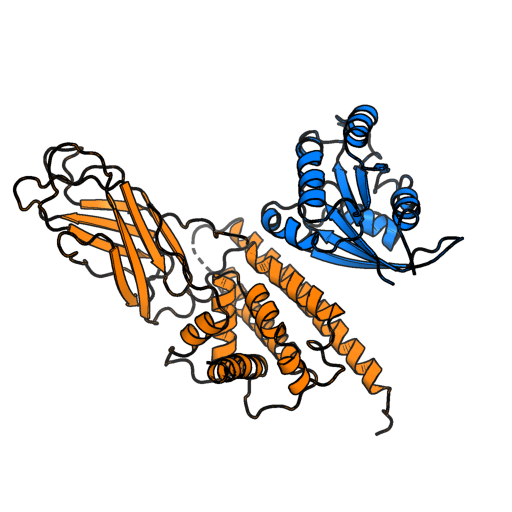B N 1
ATOM 1526 C CA . LYS B 2 57 ? 10.783 46.950 145.097 1.00 76.57 739 LYS B CA 1
ATOM 1527 C C . LYS B 2 57 ? 9.843 46.145 144.196 1.00 76.60 739 LYS B C 1
ATOM 1528 O O . LYS B 2 57 ? 9.029 46.728 143.491 1.00 77.13 739 LYS B O 1
ATOM 1534 N N . ARG B 2 58 ? 9.952 44.816 144.204 1.00 76.25 740 ARG B N 1
ATOM 1535 C CA . ARG B 2 58 ? 9.093 43.997 143.353 1.00 74.93 740 ARG B CA 1
ATOM 1536 C C . ARG B 2 58 ? 7.693 43.892 143.919 1.00 74.28 740 ARG B C 1
ATOM 1537 O O . ARG B 2 58 ? 6.724 44.231 143.237 1.00 74.53 740 ARG B O 1
ATOM 1545 N N . MET B 2 59 ? 7.595 43.420 145.163 1.00 72.14 741 MET B N 1
ATOM 1546 C CA . MET B 2 59 ? 6.313 43.269 145.839 1.00 67.99 741 MET B CA 1
ATOM 1547 C C . MET B 2 59 ? 5.486 44.542 145.757 1.00 67.01 741 MET B C 1
ATOM 1548 O O . MET B 2 59 ? 4.267 44.483 145.744 1.00 67.14 741 MET B O 1
ATOM 1553 N N . LEU B 2 60 ? 6.138 45.694 145.704 1.00 65.31 742 LEU B N 1
ATOM 1554 C CA . LEU B 2 60 ? 5.397 46.942 145.621 1.00 67.28 742 LEU B CA 1
ATOM 1555 C C . LEU B 2 60 ? 4.844 47.126 144.225 1.00 68.68 742 LEU B C 1
ATOM 1556 O O . LEU B 2 60 ? 3.730 47.597 144.043 1.00 69.17 742 LEU B O 1
ATOM 1561 N N . VAL B 2 61 ? 5.632 46.752 143.231 1.00 71.32 743 VAL B N 1
ATOM 1562 C CA . VAL B 2 61 ? 5.204 46.871 141.849 1.00 72.84 743 VAL B CA 1
ATOM 1563 C C . VAL B 2 61 ? 4.115 45.847 141.557 1.00 74.68 743 VAL B C 1
ATOM 1564 O O . VAL B 2 61 ? 3.118 46.169 140.914 1.00 76.03 743 VAL B O 1
ATOM 1568 N N . GLU B 2 62 ? 4.292 44.622 142.042 1.00 75.82 744 GLU B N 1
ATOM 1569 C CA . GLU B 2 62 ? 3.293 43.583 141.839 1.00 77.96 744 GLU B CA 1
ATOM 1570 C C . GLU B 2 62 ? 1.959 43.969 142.456 1.00 77.83 744 GLU B C 1
ATOM 1571 O O . GLU B 2 62 ? 0.908 43.697 141.881 1.00 79.13 744 GLU B O 1
ATOM 1577 N N . LYS B 2 63 ? 2.000 44.601 143.627 1.00 77.29 745 LYS B N 1
ATOM 1578 C CA . LYS B 2 63 ? 0.779 44.986 144.324 1.00 77.32 745 LYS B CA 1
ATOM 1579 C C . LYS B 2 63 ? 0.141 46.248 143.771 1.00 78.07 745 LYS B C 1
ATOM 1580 O O . LYS B 2 63 ? -1.077 46.357 143.733 1.00 79.18 745 LYS B O 1
ATOM 1586 N N . MET B 2 64 ? 0.951 47.210 143.356 1.00 79.00 746 MET B N 1
ATOM 1587 C CA . MET B 2 64 ? 0.401 48.431 142.799 1.00 80.53 746 MET B CA 1
ATOM 1588 C C . MET B 2 64 ? -0.228 48.098 141.454 1.00 82.75 746 MET B C 1
ATOM 1589 O O . MET B 2 64 ? -1.154 48.765 141.008 1.00 81.37 746 MET B O 1
ATOM 1594 N N . GLY B 2 65 ? 0.294 47.061 140.810 1.00 86.29 747 GLY B N 1
ATOM 1595 C CA . GLY B 2 65 ? -0.213 46.665 139.509 1.00 91.52 747 GLY B CA 1
ATOM 1596 C C . GLY B 2 65 ? -1.513 45.917 139.638 1.00 94.29 747 GLY B C 1
ATOM 1597 O O . GLY B 2 65 ? -2.350 45.926 138.735 1.00 94.36 747 GLY B O 1
ATOM 1598 N N . ARG B 2 66 ? -1.666 45.264 140.779 1.00 97.96 748 ARG B N 1
ATOM 1599 C CA . ARG B 2 66 ? -2.857 44.499 141.084 1.00 102.32 748 ARG B CA 1
ATOM 1600 C C . ARG B 2 66 ? -3.969 45.508 141.397 1.00 104.34 748 ARG B C 1
ATOM 1601 O O . ARG B 2 66 ? -5.133 45.320 141.045 1.00 103.85 748 ARG B O 1
ATOM 1609 N N . GLU B 2 67 ? -3.590 46.597 142.049 1.00 108.15 749 GLU B N 1
ATOM 1610 C CA . GLU B 2 67 ? -4.534 47.638 142.416 1.00 111.78 749 GLU B CA 1
ATOM 1611 C C . GLU B 2 67 ? -4.857 48.515 141.218 1.00 114.55 749 GLU B C 1
ATOM 1612 O O . GLU B 2 67 ? -5.590 49.490 141.339 1.00 114.92 749 GLU B O 1
ATOM 1618 N N . ALA B 2 68 ? -4.312 48.163 140.058 1.00 118.58 750 ALA B N 1
ATOM 1619 C CA . ALA B 2 68 ? -4.541 48.940 138.841 1.00 122.93 750 ALA B CA 1
ATOM 1620 C C . ALA B 2 68 ? -5.783 48.460 138.124 1.00 125.87 750 ALA B C 1
ATOM 1621 O O . ALA B 2 68 ? -6.762 49.195 138.010 1.00 127.14 750 ALA B O 1
ATOM 1623 N N . VAL B 2 69 ? -5.740 47.228 137.633 1.00 128.99 751 VAL B N 1
ATOM 1624 C CA . VAL B 2 69 ? -6.883 46.659 136.934 1.00 132.68 751 VAL B CA 1
ATOM 1625 C C . VAL B 2 69 ? -7.230 45.285 137.496 1.00 135.14 751 VAL B C 1
ATOM 1626 O O . VAL B 2 69 ? -6.587 44.286 137.177 1.00 134.51 751 VAL B O 1
ATOM 1630 N N . GLU B 2 70 ? -8.246 45.256 138.355 1.00 139.15 752 GLU B N 1
ATOM 1631 C CA . GLU B 2 70 ? -8.723 44.015 138.963 1.00 143.06 752 GLU B CA 1
ATOM 1632 C C . GLU B 2 70 ? -10.244 44.080 139.206 1.00 144.94 752 GLU B C 1
ATOM 1633 O O . GLU B 2 70 ? -10.716 44.667 140.184 1.00 144.64 752 GLU B O 1
ATOM 1639 N N . LEU B 2 71 ? -10.997 43.478 138.287 1.00 147.21 753 LEU B N 1
ATOM 1640 C CA . LEU B 2 71 ? -12.453 43.437 138.361 1.00 149.15 753 LEU B CA 1
ATOM 1641 C C . LEU B 2 71 ? -12.933 41.979 138.467 1.00 150.57 753 LEU B C 1
ATOM 1642 O O . LEU B 2 71 ? -13.055 41.276 137.455 1.00 151.10 753 LEU B O 1
ATOM 1644 N N . GLY B 2 72 ? -13.196 41.531 139.695 1.00 151.32 754 GLY B N 1
ATOM 1645 C CA . GLY B 2 72 ? -13.661 40.166 139.935 1.00 151.99 754 GLY B CA 1
ATOM 1646 C C . GLY B 2 72 ? -14.919 40.144 140.807 1.00 152.49 754 GLY B C 1
ATOM 1647 O O . GLY B 2 72 ? -14.938 40.680 141.918 1.00 152.76 754 GLY B O 1
ATOM 1648 N N . ASN B 2 77 ? -7.409 34.634 142.905 1.00 141.32 759 ASN B N 1
ATOM 1649 C CA . ASN B 2 77 ? -6.957 35.332 141.706 1.00 141.31 759 ASN B CA 1
ATOM 1650 C C . ASN B 2 77 ? -5.600 34.790 141.275 1.00 141.14 759 ASN B C 1
ATOM 1651 O O . ASN B 2 77 ? -5.021 33.946 141.963 1.00 141.27 759 ASN B O 1
ATOM 1656 N N . ILE B 2 78 ? -5.102 35.273 140.137 1.00 140.41 760 ILE B N 1
ATOM 1657 C CA . ILE B 2 78 ? -3.798 34.855 139.612 1.00 139.01 760 ILE B CA 1
ATOM 1658 C C . ILE B 2 78 ? -2.698 35.569 140.400 1.00 137.54 760 ILE B C 1
ATOM 1659 O O . ILE B 2 78 ? -1.688 34.970 140.779 1.00 137.50 760 ILE B O 1
ATOM 1664 N N . THR B 2 79 ? -2.914 36.859 140.639 1.00 135.26 761 THR B N 1
ATOM 1665 C CA . THR B 2 79 ? -1.974 37.690 141.381 1.00 132.09 761 THR B CA 1
ATOM 1666 C C . THR B 2 79 ? -2.084 37.444 142.896 1.00 129.86 761 THR B C 1
ATOM 1667 O O . THR B 2 79 ? -1.175 37.788 143.667 1.00 130.05 761 THR B O 1
ATOM 1671 N N . GLY B 2 80 ? -3.199 36.845 143.312 1.00 126.01 762 GLY B N 1
ATOM 1672 C CA . GLY B 2 80 ? -3.407 36.553 144.719 1.00 120.80 762 GLY B CA 1
ATOM 1673 C C . GLY B 2 80 ? -2.530 35.412 145.202 1.00 117.36 762 GLY B C 1
ATOM 1674 O O . GLY B 2 80 ? -2.104 35.399 146.356 1.00 116.31 762 GLY B O 1
ATOM 1675 N N . VAL B 2 81 ? -2.267 34.444 144.324 1.00 113.97 763 VAL B N 1
ATOM 1676 C CA . VAL B 2 81 ? -1.421 33.309 144.682 1.00 110.01 763 VAL B CA 1
ATOM 1677 C C . VAL B 2 81 ? 0.031 33.766 144.587 1.00 106.99 763 VAL B C 1
ATOM 1678 O O . VAL B 2 81 ? 0.908 33.250 145.286 1.00 106.28 763 VAL B O 1
ATOM 1682 N N . GLU B 2 82 ? 0.277 34.736 143.711 1.00 102.64 764 GLU B N 1
ATOM 1683 C CA . GLU B 2 82 ? 1.614 35.276 143.553 1.00 98.61 764 GLU B CA 1
ATOM 1684 C C . GLU B 2 82 ? 1.981 36.025 144.824 1.00 95.36 764 GLU B C 1
ATOM 1685 O O . GLU B 2 82 ? 3.112 35.936 145.307 1.00 95.94 764 GLU B O 1
ATOM 1691 N N . GLU B 2 83 ? 1.028 36.760 145.380 1.00 90.94 765 GLU B N 1
ATOM 1692 C CA . GLU B 2 83 ? 1.307 37.488 146.604 1.00 86.62 765 GLU B CA 1
ATOM 1693 C C . GLU B 2 83 ? 1.635 36.530 147.747 1.00 84.42 765 GLU B C 1
ATOM 1694 O O . GLU B 2 83 ? 2.397 36.859 148.629 1.00 84.28 765 GLU B O 1
ATOM 1700 N N . ASN B 2 84 ? 1.072 35.335 147.736 1.00 83.85 766 ASN B N 1
ATOM 1701 C CA . ASN B 2 84 ? 1.373 34.385 148.800 1.00 84.63 766 ASN B CA 1
ATOM 1702 C C . ASN B 2 84 ? 2.813 33.895 148.718 1.00 83.09 766 ASN B C 1
ATOM 1703 O O . ASN B 2 84 ? 3.450 33.679 149.743 1.00 82.83 766 ASN B O 1
ATOM 1708 N N . THR B 2 85 ? 3.319 33.695 147.504 1.00 80.95 767 THR B N 1
ATOM 1709 C CA . THR B 2 85 ? 4.687 33.225 147.339 1.00 78.74 767 THR B CA 1
ATOM 1710 C C . THR B 2 85 ? 5.661 34.372 147.515 1.00 76.42 767 THR B C 1
ATOM 1711 O O . THR B 2 85 ? 6.804 34.165 147.923 1.00 77.99 767 THR B O 1
ATOM 1715 N N . LEU B 2 86 ? 5.216 35.582 147.201 1.00 72.06 768 LEU B N 1
ATOM 1716 C CA . LEU B 2 86 ? 6.068 36.742 147.373 1.00 67.81 768 LEU B CA 1
ATOM 1717 C C . LEU B 2 86 ? 6.369 36.895 148.850 1.00 66.51 768 LEU B C 1
ATOM 1718 O O . LEU B 2 86 ? 7.499 37.155 149.231 1.00 68.06 768 LEU B O 1
ATOM 1723 N N . ILE B 2 87 ? 5.348 36.735 149.682 1.00 64.68 769 ILE B N 1
ATOM 1724 C CA . ILE B 2 87 ? 5.502 36.839 151.127 1.00 63.54 769 ILE B CA 1
ATOM 1725 C C . ILE B 2 87 ? 6.323 35.640 151.596 1.00 65.44 769 ILE B C 1
ATOM 1726 O O . ILE B 2 87 ? 7.054 35.719 152.580 1.00 65.39 769 ILE B O 1
ATOM 1731 N N . ALA B 2 88 ? 6.201 34.526 150.883 1.00 66.56 770 ALA B N 1
ATOM 1732 C CA . ALA B 2 88 ? 6.947 33.325 151.231 1.00 68.74 770 ALA B CA 1
ATOM 1733 C C . ALA B 2 88 ? 8.425 33.656 151.160 1.00 71.27 770 ALA B C 1
ATOM 1734 O O . ALA B 2 88 ? 9.181 33.332 152.086 1.00 72.80 770 ALA B O 1
ATOM 1736 N N . SER B 2 89 ? 8.824 34.298 150.054 1.00 71.64 771 SER B N 1
ATOM 1737 C CA . SER B 2 89 ? 10.211 34.688 149.827 1.00 71.56 771 SER B CA 1
ATOM 1738 C C . SER B 2 89 ? 10.648 35.765 150.815 1.00 71.61 771 SER B C 1
ATOM 1739 O O . SER B 2 89 ? 11.739 35.681 151.371 1.00 71.94 771 SER B O 1
ATOM 1742 N N . LEU B 2 90 ? 9.799 36.766 151.041 1.00 71.19 772 LEU B N 1
ATOM 1743 C CA . LEU B 2 90 ? 10.117 37.839 151.980 1.00 71.45 772 LEU B CA 1
ATOM 1744 C C . LEU B 2 90 ? 10.434 37.271 153.353 1.00 72.53 772 LEU B C 1
ATOM 1745 O O . LEU B 2 90 ? 11.291 37.787 154.055 1.00 73.31 772 LEU B O 1
ATOM 1750 N N . CYS B 2 91 ? 9.727 36.216 153.743 1.00 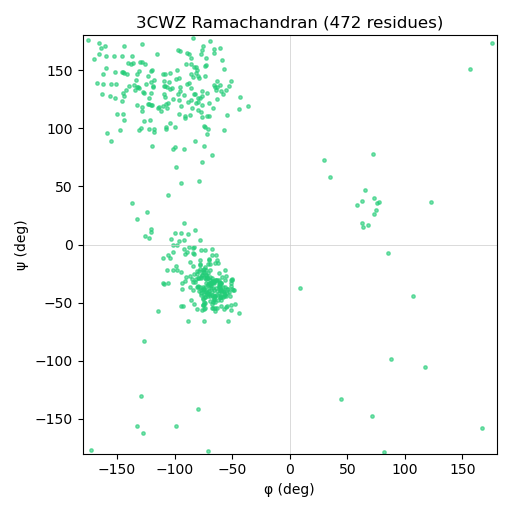73.44 773 CYS B N 1
ATOM 1751 C CA . CYS B 2 91 ? 9.953 35.593 155.040 1.00 74.72 773 CYS B CA 1
ATOM 1752 C C . CYS B 2 91 ? 11.264 34.830 155.130 1.00 76.07 773 CYS B C 1
ATOM 1753 O O . CYS B 2 91 ? 11.951 34.899 156.153 1.00 77.41 773 CYS B O 1
ATOM 1756 N N . ASP B 2 92 ? 11.618 34.102 154.073 1.00 76.07 774 ASP B N 1
ATOM 1757 C CA . ASP B 2 92 ? 12.875 33.356 154.077 1.00 74.66 774 ASP B CA 1
ATOM 1758 C C . ASP B 2 92 ? 14.029 34.353 154.091 1.00 70.30 774 ASP B C 1
ATOM 1759 O O . ASP B 2 92 ? 15.031 34.130 154.739 1.00 68.31 774 ASP B O 1
ATOM 1764 N N . LEU B 2 93 ? 13.871 35.460 153.379 1.00 67.66 775 LEU B N 1
ATOM 1765 C CA . LEU B 2 93 ? 14.900 36.488 153.325 1.00 65.76 775 LEU B CA 1
ATOM 1766 C C . LEU B 2 93 ? 15.114 36.991 154.733 1.00 66.79 775 LEU B C 1
ATOM 1767 O O . LEU B 2 93 ? 16.247 37.183 155.182 1.00 68.47 775 LEU B O 1
ATOM 1772 N N . LEU B 2 94 ? 14.009 37.227 155.426 1.00 66.88 776 LEU B N 1
ATOM 1773 C CA . LEU B 2 94 ? 14.065 37.721 156.791 1.00 66.85 776 LEU B CA 1
ATOM 1774 C C . LEU B 2 94 ? 14.683 36.681 157.720 1.00 68.92 776 LEU B C 1
ATOM 1775 O O . LEU B 2 94 ? 15.352 37.030 158.695 1.00 68.86 776 LEU B O 1
ATOM 1780 N N . GLU B 2 95 ? 14.457 35.405 157.424 1.00 70.12 777 GLU B N 1
ATOM 1781 C CA . GLU B 2 95 ? 15.028 34.352 158.243 1.00 72.48 777 GLU B CA 1
ATOM 1782 C C . GLU B 2 95 ? 16.544 34.360 158.059 1.00 72.85 777 GLU B C 1
ATOM 1783 O O . GLU B 2 95 ? 17.300 34.391 159.032 1.00 74.64 777 GLU B O 1
ATOM 1789 N N . ARG B 2 96 ? 16.985 34.345 156.808 1.00 71.53 778 ARG B N 1
ATOM 1790 C CA . ARG B 2 96 ? 18.397 34.360 156.518 1.00 69.61 778 ARG B CA 1
ATOM 1791 C C . ARG B 2 96 ? 19.044 35.560 157.190 1.00 70.49 778 ARG B C 1
ATOM 1792 O O . ARG B 2 96 ? 20.114 35.432 157.788 1.00 72.49 778 ARG B O 1
ATOM 1800 N N . ILE B 2 97 ? 18.405 36.725 157.103 1.00 69.03 779 ILE B N 1
ATOM 1801 C CA . ILE B 2 97 ? 18.960 37.918 157.740 1.00 67.84 779 ILE B CA 1
ATOM 1802 C C . ILE B 2 97 ? 19.119 37.731 159.242 1.00 69.85 779 ILE B C 1
ATOM 1803 O O . ILE B 2 97 ? 20.102 38.166 159.832 1.00 71.33 779 ILE B O 1
ATOM 1808 N N . TRP B 2 98 ? 18.148 37.071 159.854 1.00 71.75 780 TRP B N 1
ATOM 1809 C CA . TRP B 2 98 ? 18.164 36.851 161.289 1.00 74.45 780 TRP B CA 1
ATOM 1810 C C . TRP B 2 98 ? 19.006 35.655 161.733 1.00 77.50 780 TRP B C 1
ATOM 1811 O O . TRP B 2 98 ? 19.231 35.462 162.927 1.00 78.46 780 TRP B O 1
ATOM 1822 N N . SER B 2 99 ? 19.478 34.854 160.783 1.00 80.07 781 SER B N 1
ATOM 1823 C CA . SER B 2 99 ? 20.293 33.694 161.128 1.00 83.12 781 SER B CA 1
ATOM 1824 C C . SER B 2 99 ? 21.775 33.978 160.888 1.00 85.31 781 SER B C 1
ATOM 1825 O O . SER B 2 99 ? 22.643 33.180 161.246 1.00 84.82 781 SER B O 1
ATOM 1828 N N . HIS B 2 100 ? 22.050 35.138 160.301 1.00 87.62 782 HIS B N 1
ATOM 1829 C CA . HIS B 2 100 ? 23.404 35.548 159.958 1.00 89.58 782 HIS B CA 1
ATOM 1830 C C . HIS B 2 100 ? 24.295 36.003 161.105 1.00 91.94 782 HIS B C 1
ATOM 1831 O O . HIS B 2 100 ? 24.181 37.130 161.582 1.00 92.48 782 HIS B O 1
ATOM 1838 N N . GLY B 2 101 ? 25.197 35.117 161.523 1.00 94.17 783 GLY B N 1
ATOM 1839 C CA . GLY B 2 101 ? 26.123 35.427 162.595 1.00 95.88 783 GLY B CA 1
ATOM 1840 C C . GLY B 2 101 ? 25.495 35.473 163.972 1.00 97.83 783 GLY B C 1
ATOM 1841 O O . GLY B 2 101 ? 25.239 36.545 164.508 1.00 98.63 783 GLY B O 1
ATOM 1842 N N . LEU B 2 102 ? 25.248 34.316 164.562 1.00 99.09 784 LEU B N 1
ATOM 1843 C CA . LEU B 2 102 ? 24.653 34.297 165.882 1.00 101.94 784 LEU B CA 1
ATOM 1844 C C . LEU B 2 102 ? 24.902 32.948 166.536 1.00 104.88 784 LEU B C 1
ATOM 1845 O O . LEU B 2 102 ? 25.378 32.022 165.885 1.00 104.72 784 LEU B O 1
ATOM 1850 N N . GLN B 2 103 ? 24.575 32.849 167.823 1.00 108.53 785 GLN B N 1
ATOM 1851 C CA . GLN B 2 103 ? 24.714 31.611 168.594 1.00 112.06 785 GLN B CA 1
ATOM 1852 C C . GLN B 2 103 ? 23.368 30.876 168.491 1.00 114.64 785 GLN B C 1
ATOM 1853 O O . GLN B 2 103 ? 22.511 30.968 169.374 1.00 114.44 785 GLN B O 1
ATOM 1859 N N . VAL B 2 104 ? 23.206 30.156 167.384 1.00 117.36 786 VAL B N 1
ATOM 1860 C CA . VAL B 2 104 ? 21.986 29.427 167.037 1.00 119.67 786 VAL B CA 1
ATOM 1861 C C . VAL B 2 104 ? 21.192 28.759 168.140 1.00 121.08 786 VAL B C 1
ATOM 1862 O O . VAL B 2 104 ? 21.691 27.877 168.828 1.00 121.60 786 VAL B O 1
ATOM 1866 N N . LYS B 2 105 ? 19.942 29.191 168.286 1.00 123.48 787 LYS B N 1
ATOM 1867 C CA . LYS B 2 105 ? 19.021 28.621 169.262 1.00 125.94 787 LYS B CA 1
ATOM 1868 C C . LYS B 2 105 ? 18.574 27.268 168.713 1.00 127.39 787 LYS B C 1
ATOM 1869 O O . LYS B 2 105 ? 18.876 26.926 167.564 1.00 127.94 787 LYS B O 1
ATOM 1875 N N . GLN B 2 106 ? 17.872 26.490 169.532 1.00 128.49 788 GLN B N 1
ATOM 1876 C CA . GLN B 2 106 ? 17.401 25.187 169.084 1.00 128.63 788 GLN B CA 1
ATOM 1877 C C . GLN B 2 106 ? 16.211 25.432 168.154 1.00 127.65 788 GLN B C 1
ATOM 1878 O O . GLN B 2 106 ? 15.884 24.590 167.308 1.00 128.37 788 GLN B O 1
ATOM 1884 N N . GLY B 2 107 ? 15.587 26.602 168.308 1.00 125.13 789 GLY B N 1
ATOM 1885 C CA . GLY B 2 107 ? 14.447 26.954 167.481 1.00 121.69 789 GLY B CA 1
ATOM 1886 C C . GLY B 2 107 ? 14.782 26.915 166.002 1.00 118.94 789 GLY B C 1
ATOM 1887 O O . GLY B 2 107 ? 15.932 27.136 165.614 1.00 119.57 789 GLY B O 1
ATOM 1888 N N . LYS B 2 108 ? 13.787 26.624 165.173 1.00 114.80 790 LYS B N 1
ATOM 1889 C CA . LYS B 2 108 ? 14.006 26.572 163.738 1.00 110.77 790 LYS B CA 1
ATOM 1890 C C . LYS B 2 108 ? 13.997 27.982 163.139 1.00 107.07 790 LYS B C 1
ATOM 1891 O O . LYS B 2 108 ? 14.606 28.220 162.090 1.00 106.55 790 LYS B O 1
ATOM 1897 N N . SER B 2 109 ? 13.318 28.912 163.813 1.00 101.86 791 SER B N 1
ATOM 1898 C CA . SER B 2 109 ? 13.227 30.294 163.339 1.00 97.54 791 SER B CA 1
ATOM 1899 C C . SER B 2 109 ? 14.042 31.277 164.148 1.00 95.75 791 SER B C 1
ATOM 1900 O O . SER B 2 109 ? 13.812 31.449 165.339 1.00 95.43 791 SER B O 1
ATOM 1903 N N . ALA B 2 110 ? 14.975 31.947 163.479 1.00 94.04 792 ALA B N 1
ATOM 1904 C CA . ALA B 2 110 ? 15.847 32.919 164.123 1.00 91.44 792 ALA B CA 1
ATOM 1905 C C . ALA B 2 110 ? 15.127 34.229 164.331 1.00 90.70 792 ALA B C 1
ATOM 1906 O O . ALA B 2 110 ? 15.513 35.031 165.180 1.00 90.94 792 ALA B O 1
ATOM 1908 N N . LEU B 2 111 ? 14.088 34.454 163.538 1.00 89.47 793 LEU B N 1
ATOM 1909 C CA . LEU B 2 111 ? 13.316 35.677 163.660 1.00 87.10 793 LEU B CA 1
ATOM 1910 C C . LEU B 2 111 ? 12.389 35.554 164.861 1.00 86.16 793 LEU B C 1
ATOM 1911 O O . LEU B 2 111 ? 12.176 36.520 165.580 1.00 85.88 793 LEU B O 1
ATOM 1916 N N . TRP B 2 112 ? 11.856 34.357 165.087 1.00 85.05 794 TRP B N 1
ATOM 1917 C CA . TRP B 2 112 ? 10.947 34.129 166.205 1.00 84.17 794 TRP B CA 1
ATOM 1918 C C . TRP B 2 112 ? 11.701 34.018 167.532 1.00 84.61 794 TRP B C 1
ATOM 1919 O O . TRP B 2 112 ? 11.168 34.352 168.590 1.00 83.85 794 TRP B O 1
ATOM 1930 N N . SER B 2 113 ? 12.942 33.550 167.479 1.00 85.28 795 SER B N 1
ATOM 1931 C CA . SER B 2 113 ? 13.734 33.439 168.693 1.00 86.00 795 SER B CA 1
ATOM 1932 C C . SER B 2 113 ? 14.144 34.820 169.173 1.00 85.72 795 SER B C 1
ATOM 1933 O O . SER B 2 113 ? 14.101 35.081 170.368 1.00 86.97 795 SER B O 1
ATOM 1936 N N . HIS B 2 114 ? 14.546 35.707 168.263 1.00 84.48 796 HIS B N 1
ATOM 1937 C CA . HIS B 2 114 ? 14.924 37.058 168.679 1.00 84.30 796 HIS B CA 1
ATOM 1938 C C . HIS B 2 114 ? 13.645 37.801 169.102 1.00 85.53 796 HIS B C 1
ATOM 1939 O O . HIS B 2 114 ? 13.688 38.759 169.881 1.00 86.07 796 HIS B O 1
ATOM 1946 N N . LEU B 2 115 ? 12.501 37.363 168.582 1.00 85.52 797 LEU B N 1
ATOM 1947 C CA . LEU B 2 115 ? 11.244 37.991 168.960 1.00 84.91 797 LEU B CA 1
ATOM 1948 C C . LEU B 2 115 ? 10.952 37.507 170.361 1.00 85.64 797 LEU B C 1
ATOM 1949 O O . LEU B 2 115 ? 10.789 38.303 171.284 1.00 86.03 797 LEU B O 1
ATOM 1954 N N . LEU B 2 116 ? 10.922 36.192 170.520 1.00 86.46 798 LEU B N 1
ATOM 1955 C CA . LEU B 2 116 ? 10.648 35.608 171.814 1.00 87.97 798 LEU B CA 1
ATOM 1956 C C . LEU B 2 116 ? 11.473 36.229 172.923 1.00 89.81 798 LEU B C 1
ATOM 1957 O O . LEU B 2 116 ? 10.968 36.440 174.025 1.00 92.11 798 LEU B O 1
ATOM 1962 N N . HIS B 2 117 ? 12.735 36.537 172.643 1.00 90.32 799 HIS B N 1
ATOM 1963 C CA . HIS B 2 117 ? 13.584 37.127 173.668 1.00 90.37 799 HIS B CA 1
ATOM 1964 C C . HIS B 2 117 ? 13.086 38.491 174.084 1.00 90.05 799 HIS B C 1
ATOM 1965 O O . HIS B 2 117 ? 12.851 38.724 175.259 1.00 90.93 799 HIS B O 1
ATOM 1972 N N . TYR B 2 118 ? 12.908 39.387 173.125 1.00 90.27 800 TYR B N 1
ATOM 1973 C CA . TYR B 2 118 ? 12.429 40.731 173.418 1.00 90.88 800 TYR B CA 1
ATOM 1974 C C . TYR B 2 118 ? 11.160 40.656 174.265 1.00 93.00 800 TYR B C 1
ATOM 1975 O O . TYR B 2 118 ? 10.910 41.507 175.121 1.00 91.75 800 TYR B O 1
ATOM 1984 N N . GLN B 2 119 ? 10.376 39.608 174.010 1.00 20.68 801 GLN B N 1
ATOM 1985 C CA . GLN B 2 119 ? 9.123 39.337 174.703 1.00 20.68 801 GLN B CA 1
ATOM 1986 C C . GLN B 2 119 ? 9.370 38.935 176.153 1.00 20.68 801 GLN B C 1
ATOM 1987 O O . GLN B 2 119 ? 8.767 39.482 177.085 1.00 105.02 801 GLN B O 1
ATOM 1993 N N . GLU B 2 120 ? 10.301 37.984 176.357 1.00 108.57 802 GLU B N 1
ATOM 1994 C CA . GLU B 2 120 ? 10.667 37.452 177.678 1.00 111.95 802 GLU B CA 1
ATOM 1995 C C . GLU B 2 120 ? 11.497 38.412 178.530 1.00 112.57 802 GLU B C 1
ATOM 1996 O O . GLU B 2 120 ? 11.573 38.253 179.746 1.00 112.38 802 GLU B O 1
ATOM 2002 N N . ASN B 2 121 ? 12.116 39.396 177.885 1.00 113.62 803 ASN B N 1
ATOM 2003 C CA . ASN B 2 121 ? 12.939 40.382 178.568 1.00 115.22 803 ASN B CA 1
ATOM 2004 C C . ASN B 2 121 ? 12.135 41.600 178.965 1.00 117.99 803 ASN B C 1
ATOM 2005 O O . ASN B 2 121 ? 12.649 42.526 179.591 1.00 118.72 803 ASN B O 1
ATOM 2010 N N . ARG B 2 122 ? 10.871 41.612 178.573 1.00 121.29 804 ARG B N 1
ATOM 2011 C CA . ARG B 2 122 ? 9.984 42.695 178.956 1.00 125.36 804 ARG B CA 1
ATOM 2012 C C . ARG B 2 122 ? 9.171 42.087 180.098 1.00 127.73 804 ARG B C 1
ATOM 2013 O O . ARG B 2 122 ? 8.621 42.791 180.947 1.00 127.23 804 ARG B O 1
ATOM 2021 N N . GLN B 2 123 ? 9.130 40.757 180.108 1.00 131.18 805 GLN B N 1
ATOM 2022 C CA . GLN B 2 123 ? 8.433 39.990 181.133 1.00 135.34 805 GLN B CA 1
ATOM 2023 C C . GLN B 2 123 ? 9.204 40.176 182.447 1.00 137.77 805 GLN B C 1
ATOM 2024 O O . GLN B 2 123 ? 8.611 40.224 183.531 1.00 138.40 805 GLN B O 1
ATOM 2030 N N . ARG B 2 124 ? 10.529 40.280 182.330 1.00 139.78 806 ARG B N 1
ATOM 2031 C CA . ARG B 2 124 ? 11.415 40.475 183.478 1.00 141.13 806 ARG B CA 1
ATOM 2032 C C . ARG B 2 124 ? 11.293 41.906 183.997 1.00 141.91 806 ARG B C 1
ATOM 2033 O O . ARG B 2 124 ? 11.106 42.129 185.196 1.00 142.97 806 ARG B O 1
ATOM 2041 N N . LYS B 2 125 ? 11.400 42.875 183.091 1.00 142.37 807 LYS B N 1
ATOM 2042 C CA . LYS B 2 125 ? 11.286 44.284 183.463 1.00 142.77 807 LYS B CA 1
ATOM 2043 C C . LYS B 2 125 ? 9.821 44.644 183.752 1.00 143.32 807 LYS B C 1
ATOM 2044 O O . LYS B 2 125 ? 9.099 45.134 182.877 1.00 143.31 807 LYS B O 1
ATOM 2050 N N . LEU B 2 126 ? 9.392 44.390 184.987 1.00 143.55 808 LEU B N 1
ATOM 2051 C CA . LEU B 2 126 ? 8.021 44.670 185.401 1.00 143.69 808 LEU B CA 1
ATOM 2052 C C . LEU B 2 126 ? 8.001 45.132 186.858 1.00 143.01 808 LEU B C 1
ATOM 2053 O O . LEU B 2 126 ? 8.823 45.951 187.271 1.00 142.10 808 LEU B O 1
ATOM 2058 N N . ALA B 2 149 ? -17.907 60.132 168.692 1.00 111.78 831 ALA B N 1
ATOM 2059 C CA . ALA B 2 149 ? -17.486 60.105 167.290 1.00 112.35 831 ALA B CA 1
ATOM 2060 C C . ALA B 2 149 ? -16.205 59.268 167.062 1.00 111.86 831 ALA B C 1
ATOM 2061 O O . ALA B 2 149 ? -16.072 58.567 166.049 1.00 111.51 831 ALA B O 1
ATOM 2063 N N . VAL B 2 150 ? -15.270 59.337 168.009 1.00 110.79 832 VAL B N 1
ATOM 2064 C CA . VAL B 2 150 ? -14.011 58.600 167.906 1.00 108.66 832 VAL B CA 1
ATOM 2065 C C . VAL B 2 150 ? -13.859 57.646 169.084 1.00 106.84 832 VAL B C 1
ATOM 2066 O O . VAL B 2 150 ? -14.205 57.989 170.214 1.00 105.70 832 VAL B O 1
ATOM 2070 N N . MET B 2 151 ? -13.350 56.448 168.813 1.00 104.71 833 MET B N 1
ATOM 2071 C CA . MET B 2 151 ? -13.149 55.460 169.865 1.00 102.94 833 MET B CA 1
ATOM 2072 C C . MET B 2 151 ? -11.706 55.461 170.382 1.00 103.23 833 MET B C 1
ATOM 2073 O O . MET B 2 151 ? -10.821 56.076 169.773 1.00 102.82 833 MET B O 1
ATOM 2078 N N . SER B 2 152 ? -11.471 54.788 171.510 1.00 102.49 834 SER B N 1
ATOM 2079 C CA . SER B 2 152 ? -10.126 54.724 172.077 1.00 102.18 834 SER B CA 1
ATOM 2080 C C . SER B 2 152 ? -9.219 54.009 171.079 1.00 101.80 834 SER B C 1
ATOM 2081 O O . SER B 2 152 ? -9.611 52.989 170.506 1.00 102.59 834 SER B O 1
ATOM 2084 N N . PRO B 2 153 ? -8.002 54.541 170.847 1.00 100.38 835 PRO B N 1
ATOM 2085 C CA . PRO B 2 153 ? -7.029 53.953 169.911 1.00 97.77 835 PRO B CA 1
ATOM 2086 C C . PRO B 2 153 ? -6.382 52.679 170.458 1.00 95.30 835 PRO B C 1
ATOM 2087 O O . PRO B 2 153 ? -6.283 52.493 171.679 1.00 94.70 835 PRO B O 1
ATOM 2091 N N . LEU B 2 154 ? -5.940 51.808 169.552 1.00 91.92 836 LEU B N 1
ATOM 2092 C CA . LEU B 2 154 ? -5.325 50.545 169.948 1.00 89.03 836 LEU B CA 1
ATOM 2093 C C . LEU B 2 154 ? -3.844 50.658 170.289 1.00 88.43 836 LEU B C 1
ATOM 2094 O O . LEU B 2 154 ? -3.140 51.534 169.787 1.00 86.49 836 LEU B O 1
ATOM 2099 N N . ARG B 2 155 ? -3.388 49.762 171.158 1.00 89.47 837 ARG B N 1
ATOM 2100 C CA . ARG B 2 155 ? -1.992 49.722 171.582 1.00 91.65 837 ARG B CA 1
ATOM 2101 C C . ARG B 2 155 ? -1.115 49.244 170.429 1.00 90.44 837 ARG B C 1
ATOM 2102 O O . ARG B 2 155 ? -1.335 48.142 169.910 1.00 91.49 837 ARG B O 1
ATOM 2110 N N . ILE B 2 156 ? -0.138 50.063 170.025 1.00 87.81 838 ILE B N 1
ATOM 2111 C CA . ILE B 2 156 ? 0.781 49.691 168.936 1.00 84.07 838 ILE B CA 1
ATOM 2112 C C . ILE B 2 156 ? 2.036 49.124 169.580 1.00 83.64 838 ILE B C 1
ATOM 2113 O O . ILE B 2 156 ? 2.779 49.838 170.230 1.00 83.54 838 ILE B O 1
ATOM 2118 N N . SER B 2 157 ? 2.276 47.836 169.401 1.00 83.52 839 SER B N 1
ATOM 2119 C CA . SER B 2 157 ? 3.431 47.222 170.026 1.00 84.28 839 SER B CA 1
ATOM 2120 C C . SER B 2 157 ? 3.819 45.880 169.427 1.00 83.67 839 SER B C 1
ATOM 2121 O O . SER B 2 157 ? 2.983 44.993 169.306 1.00 84.68 839 SER B O 1
ATOM 2124 N N . LEU B 2 158 ? 5.088 45.709 169.077 1.00 82.25 840 LEU B N 1
ATOM 2125 C CA . LEU B 2 158 ? 5.501 44.437 168.500 1.00 81.34 840 LEU B CA 1
ATOM 2126 C C . LEU B 2 158 ? 5.133 43.274 169.428 1.00 81.83 840 LEU B C 1
ATOM 2127 O O . LEU B 2 158 ? 4.898 42.154 168.977 1.00 82.94 840 LEU B O 1
ATOM 2132 N N . ILE B 2 159 ? 5.059 43.546 170.725 1.00 81.57 841 ILE B N 1
ATOM 2133 C CA . ILE B 2 159 ? 4.719 42.503 171.679 1.00 81.47 841 ILE B CA 1
ATOM 2134 C C . ILE B 2 159 ? 3.237 42.165 171.551 1.00 80.56 841 ILE B C 1
ATOM 2135 O O . ILE B 2 159 ? 2.856 40.997 171.611 1.00 79.16 841 ILE B O 1
ATOM 2140 N N . GLN B 2 160 ? 2.407 43.188 171.358 1.00 80.09 842 GLN B N 1
ATOM 2141 C CA . GLN B 2 160 ? 0.964 42.977 171.217 1.00 79.84 842 GLN B CA 1
ATOM 2142 C C . GLN B 2 160 ? 0.662 42.040 170.082 1.00 76.91 842 GLN B C 1
ATOM 2143 O O . GLN B 2 160 ? 0.001 41.022 170.261 1.00 76.41 842 GLN B O 1
ATOM 2149 N N . ASP B 2 161 ? 1.163 42.391 168.909 1.00 74.17 843 ASP B N 1
ATOM 2150 C CA . ASP B 2 161 ? 0.928 41.596 167.734 1.00 71.86 843 ASP B CA 1
ATOM 2151 C C . ASP B 2 161 ? 1.567 40.221 167.838 1.00 70.83 843 ASP B C 1
ATOM 2152 O O . ASP B 2 161 ? 1.217 39.300 167.092 1.00 69.80 843 ASP B O 1
ATOM 2157 N N . MET B 2 162 ? 2.484 40.071 168.787 1.00 69.06 844 MET B N 1
ATOM 2158 C CA . MET B 2 162 ? 3.112 38.773 168.996 1.00 68.52 844 MET B CA 1
ATOM 2159 C C . MET B 2 162 ? 2.068 37.920 169.679 1.00 67.96 844 MET B C 1
ATOM 2160 O O . MET B 2 162 ? 1.784 36.797 169.267 1.00 67.34 844 MET B O 1
ATOM 2165 N N . ARG B 2 163 ? 1.490 38.495 170.727 1.00 68.33 845 ARG B N 1
ATOM 2166 C CA . ARG B 2 163 ? 0.469 37.834 171.524 1.00 67.69 845 ARG B CA 1
ATOM 2167 C C . ARG B 2 163 ? -0.665 37.342 170.641 1.00 66.95 845 ARG B C 1
ATOM 2168 O O . ARG B 2 163 ? -1.206 36.258 170.859 1.00 66.16 845 ARG B O 1
ATOM 2170 N N . HIS B 2 164 ? -1.016 38.136 169.636 1.00 66.22 846 HIS B N 1
ATOM 2171 C CA . HIS B 2 164 ? -2.089 37.760 168.732 1.00 65.75 846 HIS B CA 1
ATOM 2172 C C . HIS B 2 164 ? -1.736 36.472 168.006 1.00 66.71 846 HIS B C 1
ATOM 2173 O O . HIS B 2 164 ? -2.589 35.627 167.746 1.00 65.76 846 HIS B O 1
ATOM 2180 N N . ILE B 2 165 ? -0.463 36.318 167.680 1.00 68.38 847 ILE B N 1
ATOM 2181 C CA . ILE B 2 165 ? -0.044 35.125 166.981 1.00 69.97 847 ILE B CA 1
ATOM 2182 C C . ILE B 2 165 ? 0.087 33.995 167.973 1.00 72.01 847 ILE B C 1
ATOM 2183 O O . ILE B 2 165 ? -0.225 32.840 167.671 1.00 71.54 847 ILE B O 1
ATOM 2188 N N . GLN B 2 166 ? 0.535 34.347 169.172 1.00 74.67 848 GLN B N 1
ATOM 2189 C CA . GLN B 2 166 ? 0.735 33.373 170.227 1.00 77.63 848 GLN B CA 1
ATOM 2190 C C . GLN B 2 166 ? -0.530 32.647 170.654 1.00 79.63 848 GLN B C 1
ATOM 2191 O O . GLN B 2 166 ? -0.446 31.538 171.174 1.00 79.76 848 GLN B O 1
ATOM 2197 N N . ASN B 2 167 ? -1.702 33.247 170.446 1.00 82.15 849 ASN B N 1
ATOM 2198 C CA . ASN B 2 167 ? -2.931 32.554 170.827 1.00 84.32 849 ASN B CA 1
ATOM 2199 C C . ASN B 2 167 ? -3.714 32.016 169.633 1.00 84.86 849 ASN B C 1
ATOM 2200 O O . ASN B 2 167 ? -4.933 32.120 169.571 1.00 85.43 849 ASN B O 1
ATOM 2205 N N . ILE B 2 168 ? -2.986 31.435 168.683 1.00 85.58 850 ILE B N 1
ATOM 2206 C CA . ILE B 2 168 ? -3.578 30.806 167.507 1.00 85.42 850 ILE B CA 1
ATOM 2207 C C . ILE B 2 168 ? -3.166 29.342 167.603 1.00 87.83 850 ILE B C 1
ATOM 2208 O O . ILE B 2 168 ? -2.050 28.973 167.249 1.00 87.49 850 ILE B O 1
ATOM 2213 N N . GLY B 2 169 ? -4.076 28.515 168.096 1.00 91.20 851 GLY B N 1
ATOM 2214 C CA . GLY B 2 169 ? -3.792 27.103 168.263 1.00 94.90 851 GLY B CA 1
ATOM 2215 C C . GLY B 2 169 ? -3.222 26.338 167.084 1.00 96.99 851 GLY B C 1
ATOM 2216 O O . GLY B 2 169 ? -2.202 25.661 167.223 1.00 97.18 851 GLY B O 1
ATOM 2217 N N . GLU B 2 170 ? -3.876 26.434 165.929 1.00 99.16 852 GLU B N 1
ATOM 2218 C CA . GLU B 2 170 ? -3.438 25.711 164.739 1.00 101.33 852 GLU B CA 1
ATOM 2219 C C . GLU B 2 170 ? -1.965 25.867 164.369 1.00 100.71 852 GLU B C 1
ATOM 2220 O O . GLU B 2 170 ? -1.377 24.941 163.818 1.00 101.02 852 GLU B O 1
ATOM 2226 N N . ILE B 2 171 ? -1.366 27.017 164.681 1.00 100.29 853 ILE B N 1
ATOM 2227 C CA . ILE B 2 171 ? 0.044 27.261 164.366 1.00 99.32 853 ILE B CA 1
ATOM 2228 C C . ILE B 2 171 ? 0.953 26.588 165.389 1.00 101.89 853 ILE B C 1
ATOM 2229 O O . ILE B 2 171 ? 0.949 26.970 166.557 1.00 102.13 853 ILE B O 1
ATOM 2234 N N . LYS B 2 172 ? 1.743 25.607 164.946 1.00 104.96 854 LYS B N 1
ATOM 2235 C CA . LYS B 2 172 ? 2.640 24.861 165.843 1.00 107.87 854 LYS B CA 1
ATOM 2236 C C . LYS B 2 172 ? 4.162 25.089 165.714 1.00 108.32 854 LYS B C 1
ATOM 2237 O O . LYS B 2 172 ? 4.889 25.038 166.716 1.00 109.24 854 LYS B O 1
ATOM 2243 N N . THR B 2 173 ? 4.650 25.329 164.499 1.00 107.19 855 THR B N 1
ATOM 2244 C CA . THR B 2 173 ? 6.078 25.561 164.299 1.00 105.75 855 THR B CA 1
ATOM 2245 C C . THR B 2 173 ? 6.489 26.996 164.614 1.00 104.53 855 THR B C 1
ATOM 2246 O O . THR B 2 173 ? 5.689 27.923 164.504 1.00 104.28 855 THR B O 1
ATOM 2250 N N . ASP B 2 174 ? 7.746 27.172 165.007 1.00 102.75 856 ASP B N 1
ATOM 2251 C CA . ASP B 2 174 ? 8.256 28.497 165.324 1.00 100.22 856 ASP B CA 1
ATOM 2252 C C . ASP B 2 174 ? 8.295 29.285 164.036 1.00 97.99 856 ASP B C 1
ATOM 2253 O O . ASP B 2 174 ? 8.173 30.507 164.031 1.00 97.34 856 ASP B O 1
ATOM 2258 N N . VAL B 2 175 ? 8.463 28.568 162.935 1.00 95.75 857 VAL B N 1
ATOM 2259 C CA . VAL B 2 175 ? 8.535 29.217 161.642 1.00 93.26 857 VAL B CA 1
ATOM 2260 C C . VAL B 2 175 ? 7.187 29.828 161.266 1.00 91.23 857 VAL B C 1
ATOM 2261 O O . VAL B 2 175 ? 7.127 30.960 160.783 1.00 90.40 857 VAL B O 1
ATOM 2265 N N . GLY B 2 176 ? 6.108 29.086 161.496 1.00 88.23 858 GLY B N 1
ATOM 2266 C CA . GLY B 2 176 ? 4.791 29.596 161.161 1.00 86.22 858 GLY B CA 1
ATOM 2267 C C . GLY B 2 176 ? 4.420 30.820 161.979 1.00 85.13 858 GLY B C 1
ATOM 2268 O O . GLY B 2 176 ? 3.777 31.755 161.493 1.00 83.95 858 GLY B O 1
ATOM 2269 N N . LYS B 2 177 ? 4.821 30.808 163.241 1.00 84.19 859 LYS B N 1
ATOM 2270 C CA . LYS B 2 177 ? 4.542 31.921 164.124 1.00 83.35 859 LYS B CA 1
ATOM 2271 C C . LYS B 2 177 ? 5.203 33.157 163.543 1.00 81.97 859 LYS B C 1
ATOM 2272 O O . LYS B 2 177 ? 4.611 34.223 163.466 1.00 81.29 859 LYS B O 1
ATOM 2278 N N . ALA B 2 178 ? 6.442 33.016 163.118 1.00 81.67 860 ALA B N 1
ATOM 2279 C CA . ALA B 2 178 ? 7.123 34.160 162.549 1.00 82.37 860 ALA B CA 1
ATOM 2280 C C . ALA B 2 178 ? 6.441 34.573 161.251 1.00 82.01 860 ALA B C 1
ATOM 2281 O O . ALA B 2 178 ? 6.175 35.759 161.020 1.00 82.30 860 ALA B O 1
ATOM 2283 N N . ARG B 2 179 ? 6.153 33.592 160.405 1.00 81.10 861 ARG B N 1
ATOM 2284 C CA . ARG B 2 179 ? 5.527 33.890 159.137 1.00 79.94 861 ARG B CA 1
ATOM 2285 C C . ARG B 2 179 ? 4.181 34.532 159.373 1.00 76.99 861 ARG B C 1
ATOM 2286 O O . ARG B 2 179 ? 3.775 35.406 158.617 1.00 75.34 861 ARG B O 1
ATOM 2294 N N . ALA B 2 180 ? 3.500 34.130 160.443 1.00 74.30 862 ALA B N 1
ATOM 2295 C CA . ALA B 2 180 ? 2.193 34.708 160.758 1.00 71.08 862 ALA B CA 1
ATOM 2296 C C . ALA B 2 180 ? 2.373 36.138 161.244 1.00 68.88 862 ALA B C 1
ATOM 2297 O O . ALA B 2 180 ? 1.670 37.055 160.833 1.00 67.98 862 ALA B O 1
ATOM 2299 N N . TRP B 2 181 ? 3.352 36.312 162.114 1.00 68.20 863 TRP B N 1
ATOM 2300 C CA . TRP B 2 181 ? 3.657 37.604 162.698 1.00 67.02 863 TRP B CA 1
ATOM 2301 C C . TRP B 2 181 ? 3.990 38.674 161.667 1.00 65.79 863 TRP B C 1
ATOM 2302 O O . TRP B 2 181 ? 3.581 39.831 161.784 1.00 61.90 863 TRP B O 1
ATOM 2313 N N . VAL B 2 182 ? 4.736 38.278 160.649 1.00 66.02 864 VAL B N 1
ATOM 2314 C CA . VAL B 2 182 ? 5.149 39.224 159.630 1.00 66.59 864 VAL B CA 1
ATOM 2315 C C . VAL B 2 182 ? 4.011 39.647 158.706 1.00 66.54 864 VAL B C 1
ATOM 2316 O O . VAL B 2 182 ? 3.999 40.769 158.193 1.00 63.86 864 VAL B O 1
ATOM 2320 N N . ARG B 2 183 ? 3.045 38.755 158.501 1.00 67.42 865 ARG B N 1
ATOM 2321 C CA . ARG B 2 183 ? 1.917 39.083 157.639 1.00 67.37 865 ARG B CA 1
ATOM 2322 C C . ARG B 2 183 ? 0.993 40.020 158.390 1.00 66.72 865 ARG B C 1
ATOM 2323 O O . ARG B 2 183 ? 0.545 41.048 157.847 1.00 65.84 865 ARG B O 1
ATOM 2331 N N . LEU B 2 184 ? 0.724 39.675 159.647 1.00 64.37 866 LEU B N 1
ATOM 2332 C CA . LEU B 2 184 ? -0.116 40.516 160.482 1.00 62.34 866 LEU B CA 1
ATOM 2333 C C . LEU B 2 184 ? 0.486 41.931 160.549 1.00 60.17 866 LEU B C 1
ATOM 2334 O O . LEU B 2 184 ? -0.224 42.926 160.457 1.00 59.47 866 LEU B O 1
ATOM 2339 N N . SER B 2 185 ? 1.800 42.022 160.670 1.00 57.80 867 SER B N 1
ATOM 2340 C CA . SER B 2 185 ? 2.438 43.328 160.745 1.00 57.73 867 SER B CA 1
ATOM 2341 C C . SER B 2 185 ? 2.315 44.070 159.417 1.00 58.47 867 SER B C 1
ATOM 2342 O O . SER B 2 185 ? 2.225 45.305 159.377 1.00 55.14 867 SER B O 1
ATOM 2345 N N . MET B 2 186 ? 2.319 43.297 158.334 1.00 60.18 868 MET B N 1
ATOM 2346 C CA . MET B 2 186 ? 2.230 43.853 156.995 1.00 62.83 868 MET B CA 1
ATOM 2347 C C . MET B 2 186 ? 0.846 44.423 156.728 1.00 64.87 868 MET B C 1
ATOM 2348 O O . MET B 2 186 ? 0.695 45.458 156.046 1.00 63.92 868 MET B O 1
ATOM 2353 N N . GLU B 2 187 ? -0.166 43.730 157.252 1.00 64.91 869 GLU B N 1
ATOM 2354 C CA . GLU B 2 187 ? -1.520 44.210 157.105 1.00 64.48 869 GLU B CA 1
ATOM 2355 C C . GLU B 2 187 ? -1.619 45.458 157.959 1.00 63.94 869 GLU B C 1
ATOM 2356 O O . GLU B 2 187 ? -2.154 46.460 157.522 1.00 64.47 869 GLU B O 1
ATOM 2362 N N . LYS B 2 188 ? -1.071 45.401 159.170 1.00 64.21 870 LYS B N 1
ATOM 2363 C CA . LYS B 2 188 ? -1.125 46.542 160.083 1.00 65.04 870 LYS B CA 1
ATOM 2364 C C . LYS B 2 188 ? -0.240 47.710 159.669 1.00 65.04 870 LYS B C 1
ATOM 2365 O O . LYS B 2 188 ? -0.422 48.829 160.150 1.00 65.55 870 LYS B O 1
ATOM 2371 N N . LYS B 2 189 ? 0.698 47.445 158.765 1.00 65.11 871 LYS B N 1
ATOM 2372 C CA . LYS B 2 189 ? 1.628 48.459 158.265 1.00 65.83 871 LYS B CA 1
ATOM 2373 C C . LYS B 2 189 ? 2.666 48.792 159.327 1.00 65.07 871 LYS B C 1
ATOM 2374 O O . LYS B 2 189 ? 3.066 49.944 159.496 1.00 64.90 871 LYS B O 1
ATOM 2380 N N . LEU B 2 190 ? 3.122 47.752 160.018 1.00 63.65 872 LEU B N 1
ATOM 2381 C CA . LEU B 2 190 ? 4.087 47.919 161.086 1.00 62.15 872 LEU B CA 1
ATOM 2382 C C . LEU B 2 190 ? 5.261 46.960 161.035 1.00 62.98 872 LEU B C 1
ATOM 2383 O O . LEU B 2 190 ? 5.885 46.725 162.066 1.00 64.01 872 LEU B O 1
ATOM 2388 N N . LEU B 2 191 ? 5.568 46.382 159.879 1.00 63.03 873 LEU B N 1
ATOM 2389 C CA . LEU B 2 191 ? 6.697 45.460 159.823 1.00 61.29 873 LEU B CA 1
ATOM 2390 C C . LEU B 2 191 ? 7.961 46.249 160.111 1.00 62.78 873 LEU B C 1
ATOM 2391 O O . LEU B 2 191 ? 8.774 45.862 160.951 1.00 61.97 873 LEU B O 1
ATOM 2396 N N . SER B 2 192 ? 8.120 47.370 159.415 1.00 63.82 874 SER B N 1
ATOM 2397 C CA . SER B 2 192 ? 9.290 48.206 159.608 1.00 63.70 874 SER B CA 1
ATOM 2398 C C . SER B 2 192 ? 9.370 48.677 161.063 1.00 65.33 874 SER B C 1
ATOM 2399 O O . SER B 2 192 ? 10.397 48.482 161.723 1.00 64.12 874 SER B O 1
ATOM 2402 N N . ARG B 2 193 ? 8.283 49.273 161.567 1.00 66.91 875 ARG B N 1
ATOM 2403 C CA . ARG B 2 193 ? 8.253 49.761 162.953 1.00 67.84 875 ARG B CA 1
ATOM 2404 C C . ARG B 2 193 ? 8.619 48.683 163.946 1.00 67.00 875 ARG B C 1
ATOM 2405 O O . ARG B 2 193 ? 9.491 48.866 164.771 1.00 66.15 875 ARG B O 1
ATOM 2413 N N . HIS B 2 194 ? 7.944 47.554 163.863 1.00 68.59 876 HIS B N 1
ATOM 2414 C CA . HIS B 2 194 ? 8.209 46.456 164.767 1.00 70.88 876 HIS B CA 1
ATOM 2415 C C . HIS B 2 194 ? 9.630 45.955 164.745 1.00 72.51 876 HIS B C 1
ATOM 2416 O O . HIS B 2 194 ? 10.160 45.562 165.778 1.00 73.28 876 HIS B O 1
ATOM 2423 N N . LEU B 2 195 ? 10.257 45.948 163.574 1.00 74.37 877 LEU B N 1
ATOM 2424 C CA . LEU B 2 195 ? 11.630 45.477 163.502 1.00 73.76 877 LEU B CA 1
ATOM 2425 C C . LEU B 2 195 ? 12.571 46.556 164.034 1.00 74.86 877 LEU B C 1
ATOM 2426 O O . LEU B 2 195 ? 13.542 46.241 164.744 1.00 75.23 877 LEU B O 1
ATOM 2431 N N . LYS B 2 196 ? 12.275 47.820 163.719 1.00 73.70 878 LYS B N 1
ATOM 2432 C CA . LYS B 2 196 ? 13.088 48.921 164.224 1.00 73.76 878 LYS B CA 1
ATOM 2433 C C . LYS B 2 196 ? 13.039 48.955 165.759 1.00 77.17 878 LYS B C 1
ATOM 2434 O O . LYS B 2 196 ? 14.004 49.367 166.406 1.00 79.18 878 LYS B O 1
ATOM 2440 N N . GLN B 2 197 ? 11.920 48.515 166.332 1.00 78.86 879 GLN B N 1
ATOM 2441 C CA . GLN B 2 197 ? 11.751 48.489 167.777 1.00 80.69 879 GLN B CA 1
ATOM 2442 C C . GLN B 2 197 ? 12.368 47.227 168.357 1.00 81.00 879 GLN B C 1
ATOM 2443 O O . GLN B 2 197 ? 12.854 47.228 169.480 1.00 82.20 879 GLN B O 1
ATOM 2449 N N . LEU B 2 198 ? 12.336 46.140 167.603 1.00 80.96 880 LEU B N 1
ATOM 2450 C CA . LEU B 2 198 ? 12.914 44.905 168.088 1.00 82.09 880 LEU B CA 1
ATOM 2451 C C . LEU B 2 198 ? 14.408 45.107 168.085 1.00 85.25 880 LEU B C 1
ATOM 2452 O O . LEU B 2 198 ? 15.129 44.515 168.879 1.00 86.53 880 LEU B O 1
ATOM 2457 N N . LEU B 2 199 ? 14.867 45.959 167.179 1.00 88.80 881 LEU B N 1
ATOM 2458 C CA . LEU B 2 199 ? 16.290 46.239 167.041 1.00 92.22 881 LEU B CA 1
ATOM 2459 C C . LEU B 2 199 ? 16.807 47.374 167.912 1.00 94.00 881 LEU B C 1
ATOM 2460 O O . LEU B 2 199 ? 18.011 47.610 167.961 1.00 95.20 881 LEU B O 1
ATOM 2465 N N . SER B 2 200 ? 15.903 48.067 168.598 1.00 96.06 882 SER B N 1
ATOM 2466 C CA . SER B 2 200 ? 16.287 49.175 169.471 1.00 98.11 882 SER B CA 1
ATOM 2467 C C . SER B 2 200 ? 16.952 48.690 170.760 1.00 99.48 882 SER B C 1
ATOM 2468 O O . SER B 2 200 ? 17.781 49.392 171.344 1.00 100.70 882 SER B O 1
ATOM 2471 N N . ASP B 2 201 ? 16.586 47.496 171.212 1.00 99.92 883 ASP B N 1
ATOM 2472 C CA . ASP B 2 201 ? 17.187 46.937 172.413 1.00 100.54 883 ASP B CA 1
ATOM 2473 C C . ASP B 2 201 ? 18.573 46.450 171.988 1.00 101.36 883 ASP B C 1
ATOM 2474 O O . ASP B 2 201 ? 18.824 45.242 171.904 1.00 101.00 883 ASP B O 1
ATOM 2479 N N . HIS B 2 202 ? 19.466 47.401 171.714 1.00 101.74 884 HIS B N 1
ATOM 2480 C CA . HIS B 2 202 ? 20.814 47.091 171.255 1.00 102.12 884 HIS B CA 1
ATOM 2481 C C . HIS B 2 202 ? 21.547 46.072 172.092 1.00 101.89 884 HIS B C 1
ATOM 2482 O O . HIS B 2 202 ? 22.271 45.244 171.562 1.00 102.44 884 HIS B O 1
ATOM 2489 N N . GLU B 2 203 ? 21.379 46.123 173.402 1.00 102.28 885 GLU B N 1
ATOM 2490 C CA . GLU B 2 203 ? 22.064 45.153 174.235 1.00 102.93 885 GLU B CA 1
ATOM 2491 C C . GLU B 2 203 ? 21.616 43.744 173.863 1.00 102.43 885 GLU B C 1
ATOM 2492 O O . GLU B 2 203 ? 22.405 42.800 173.906 1.00 102.54 885 GLU B O 1
ATOM 2498 N N . LEU B 2 204 ? 20.355 43.606 173.471 1.00 101.89 886 LEU B N 1
ATOM 2499 C CA . LEU B 2 204 ? 19.830 42.295 173.123 1.00 100.92 886 LEU B CA 1
ATOM 2500 C C . LEU B 2 204 ? 20.424 41.773 171.825 1.00 100.95 886 LEU B C 1
ATOM 2501 O O . LEU B 2 204 ? 20.783 40.593 171.734 1.00 99.98 886 LEU B O 1
ATOM 2506 N N . THR B 2 205 ? 20.535 42.648 170.826 1.00 101.00 887 THR B N 1
ATOM 2507 C CA . THR B 2 205 ? 21.095 42.241 169.539 1.00 101.35 887 THR B CA 1
ATOM 2508 C C . THR B 2 205 ? 22.577 41.923 169.697 1.00 101.34 887 THR B C 1
ATOM 2509 O O . THR B 2 205 ? 23.109 41.038 169.027 1.00 101.22 887 THR B O 1
ATOM 2513 N N . LYS B 2 206 ? 23.223 42.626 170.623 1.00 101.75 888 LYS B N 1
ATOM 2514 C CA . LYS B 2 206 ? 24.652 42.459 170.896 1.00 101.86 888 LYS B CA 1
ATOM 2515 C C . LYS B 2 206 ? 24.930 41.125 171.596 1.00 100.71 888 LYS B C 1
ATOM 2516 O O . LYS B 2 206 ? 25.950 40.480 171.354 1.00 99.88 888 LYS B O 1
ATOM 2522 N N . LYS B 2 207 ? 23.998 40.715 172.445 1.00 100.02 889 LYS B N 1
ATOM 2523 C CA . LYS B 2 207 ? 24.127 39.484 173.207 1.00 100.09 889 LYS B CA 1
ATOM 2524 C C . LYS B 2 207 ? 23.895 38.243 172.359 1.00 99.28 889 LYS B C 1
ATOM 2525 O O . LYS B 2 207 ? 24.347 37.150 172.713 1.00 98.33 889 LYS B O 1
ATOM 2531 N N . LEU B 2 208 ? 23.201 38.419 171.235 1.00 98.53 890 LEU B N 1
ATOM 2532 C CA . LEU B 2 208 ? 22.865 37.298 170.352 1.00 97.44 890 LEU B CA 1
ATOM 2533 C C . LEU B 2 208 ? 23.650 37.209 169.051 1.00 96.32 890 LEU B C 1
ATOM 2534 O O . LEU B 2 208 ? 23.916 36.113 168.552 1.00 95.67 890 LEU B O 1
ATOM 2539 N N . TYR B 2 209 ? 24.020 38.362 168.506 1.00 95.61 891 TYR B N 1
ATOM 2540 C CA . TYR B 2 209 ? 24.739 38.407 167.237 1.00 95.46 891 TYR B CA 1
ATOM 2541 C C . TYR B 2 209 ? 26.214 38.812 167.291 1.00 95.01 891 TYR B C 1
ATOM 2542 O O . TYR B 2 209 ? 26.611 39.714 168.042 1.00 95.02 891 TYR B O 1
ATOM 2551 N N . LYS B 2 210 ? 27.021 38.134 166.477 1.00 93.52 892 LYS B N 1
ATOM 2552 C CA . LYS B 2 210 ? 28.441 38.427 166.390 1.00 91.87 892 LYS B CA 1
ATOM 2553 C C . LYS B 2 210 ? 28.571 39.824 165.799 1.00 92.26 892 LYS B C 1
ATOM 2554 O O . LYS B 2 210 ? 27.607 40.372 165.303 1.00 93.14 892 LYS B O 1
ATOM 2560 N N . ARG B 2 211 ? 29.757 40.402 165.847 1.00 94.05 893 ARG B N 1
ATOM 2561 C CA . ARG B 2 211 ? 29.958 41.756 165.345 1.00 96.29 893 ARG B CA 1
ATOM 2562 C C . ARG B 2 211 ? 29.865 41.955 163.830 1.00 97.16 893 ARG B C 1
ATOM 2563 O O . ARG B 2 211 ? 29.627 43.071 163.369 1.00 96.83 893 ARG B O 1
ATOM 2571 N N . TYR B 2 212 ? 30.052 40.887 163.057 1.00 97.64 894 TYR B N 1
ATOM 2572 C CA . TYR B 2 212 ? 29.999 40.993 161.603 1.00 98.19 894 TYR B CA 1
ATOM 2573 C C . TYR B 2 212 ? 28.618 40.730 161.037 1.00 97.52 894 TYR B C 1
ATOM 2574 O O . TYR B 2 212 ? 28.438 40.716 159.818 1.00 98.66 894 TYR B O 1
ATOM 2583 N N . ALA B 2 213 ? 27.648 40.521 161.925 1.00 95.55 895 ALA B N 1
ATOM 2584 C CA . ALA B 2 213 ? 26.272 40.234 161.527 1.00 92.32 895 ALA B CA 1
ATOM 2585 C C . ALA B 2 213 ? 25.621 41.344 160.705 1.00 90.21 895 ALA B C 1
ATOM 2586 O O . ALA B 2 213 ? 26.156 42.451 160.576 1.00 88.76 895 ALA B O 1
ATOM 2588 N N . PHE B 2 214 ? 24.466 41.025 160.134 1.00 88.60 896 PHE B N 1
ATOM 2589 C CA . PHE B 2 214 ? 23.736 41.972 159.313 1.00 87.66 896 PHE B CA 1
ATOM 2590 C C . PHE B 2 214 ? 23.077 42.972 160.231 1.00 87.76 896 PHE B C 1
ATOM 2591 O O . PHE B 2 214 ? 23.227 44.190 160.078 1.00 86.77 896 PHE B O 1
ATOM 2599 N N . LEU B 2 215 ? 22.348 42.418 161.195 1.00 88.16 897 LEU B N 1
ATOM 2600 C CA . LEU B 2 215 ? 21.588 43.183 162.170 1.00 87.87 897 LEU B CA 1
ATOM 2601 C C . LEU B 2 215 ? 22.462 44.088 163.010 1.00 88.76 897 LEU B C 1
ATOM 2602 O O . LEU B 2 215 ? 22.075 45.211 163.353 1.00 88.74 897 LEU B O 1
ATOM 2607 N N . ARG B 2 216 ? 23.654 43.593 163.316 1.00 90.02 898 ARG B N 1
ATOM 2608 C CA . ARG B 2 216 ? 24.615 44.327 164.121 1.00 91.04 898 ARG B CA 1
ATOM 2609 C C . ARG B 2 216 ? 25.311 45.398 163.263 1.00 90.88 898 ARG B C 1
ATOM 2610 O O . ARG B 2 216 ? 25.836 46.378 163.775 1.00 90.79 898 ARG B O 1
ATOM 2618 N N . CYS B 2 217 ? 25.282 45.211 161.951 1.00 91.64 899 CYS B N 1
ATOM 2619 C CA . CYS B 2 217 ? 25.884 46.150 161.014 1.00 93.52 899 CYS B CA 1
ATOM 2620 C C . CYS B 2 217 ? 24.880 47.276 160.805 1.00 93.82 899 CYS B C 1
ATOM 2621 O O . CYS B 2 217 ? 24.077 47.227 159.886 1.00 93.04 899 CYS B O 1
ATOM 2624 N N . ASP B 2 218 ? 24.951 48.304 161.643 1.00 95.59 900 ASP B N 1
ATOM 2625 C CA . ASP B 2 218 ? 23.977 49.394 161.608 1.00 97.69 900 ASP B CA 1
ATOM 2626 C C . ASP B 2 218 ? 23.818 50.295 160.391 1.00 97.60 900 ASP B C 1
ATOM 2627 O O . ASP B 2 218 ? 22.809 50.983 160.268 1.00 98.10 900 ASP B O 1
ATOM 2632 N N . ASP B 2 219 ? 24.768 50.304 159.474 1.00 97.46 901 ASP B N 1
ATOM 2633 C CA . ASP B 2 219 ? 24.588 51.175 158.321 1.00 97.63 901 ASP B CA 1
ATOM 2634 C C . ASP B 2 219 ? 23.692 50.500 157.275 1.00 96.22 901 ASP B C 1
ATOM 2635 O O . ASP B 2 219 ? 22.937 51.164 156.568 1.00 94.75 901 ASP B O 1
ATOM 2640 N N . GLU B 2 220 ? 23.777 49.174 157.194 1.00 95.61 902 GLU B N 1
ATOM 2641 C CA . GLU B 2 220 ? 22.975 48.390 156.248 1.00 93.41 902 GLU B CA 1
ATOM 2642 C C . GLU B 2 220 ? 21.593 48.080 156.854 1.00 92.04 902 GLU B C 1
ATOM 2643 O O . GLU B 2 220 ? 20.609 47.932 156.138 1.00 92.52 902 GLU B O 1
ATOM 2649 N N . LYS B 2 221 ? 21.536 47.971 158.178 1.00 89.98 903 LYS B N 1
ATOM 2650 C CA . LYS B 2 221 ? 20.293 47.703 158.893 1.00 86.33 903 LYS B CA 1
ATOM 2651 C C . LYS B 2 221 ? 19.345 48.886 158.720 1.00 84.54 903 LYS B C 1
ATOM 2652 O O . LYS B 2 221 ? 18.155 48.715 158.543 1.00 82.88 903 LYS B O 1
ATOM 2658 N N . GLU B 2 222 ? 19.874 50.094 158.755 1.00 84.27 904 GLU B N 1
ATOM 2659 C CA . GLU B 2 222 ? 19.005 51.240 158.610 1.00 85.63 904 GLU B CA 1
ATOM 2660 C C . GLU B 2 222 ? 18.371 51.280 157.217 1.00 83.12 904 GLU B C 1
ATOM 2661 O O . GLU B 2 222 ? 17.241 51.741 157.061 1.00 84.33 904 GLU B O 1
ATOM 2667 N N . GLN B 2 223 ? 19.085 50.806 156.201 1.00 79.53 905 GLN B N 1
ATOM 2668 C CA . GLN B 2 223 ? 18.535 50.823 154.851 1.00 74.47 905 GLN B CA 1
ATOM 2669 C C . GLN B 2 223 ? 17.513 49.709 154.775 1.00 70.97 905 GLN B C 1
ATOM 2670 O O . GLN B 2 223 ? 16.475 49.830 154.137 1.00 68.52 905 GLN B O 1
ATOM 2676 N N . PHE B 2 224 ? 17.831 48.617 155.449 1.00 68.91 906 PHE B N 1
ATOM 2677 C CA . PHE B 2 224 ? 16.958 47.464 155.506 1.00 68.05 906 PHE B CA 1
ATOM 2678 C C . PHE B 2 224 ? 15.601 47.850 156.050 1.00 67.51 906 PHE B C 1
ATOM 2679 O O . PHE B 2 224 ? 14.582 47.395 155.546 1.00 69.82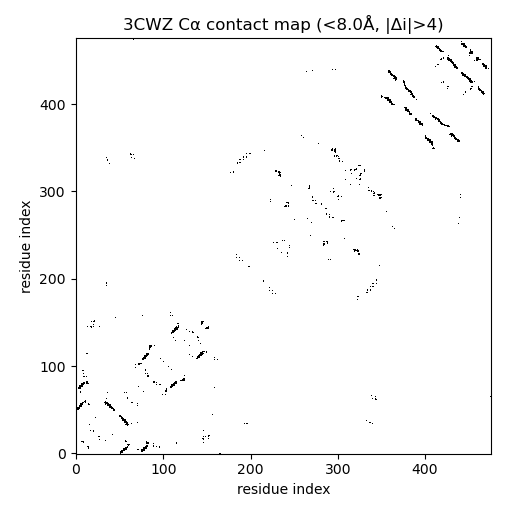 906 PHE B O 1
ATOM 2687 N N . LEU B 2 225 ? 15.583 48.671 157.094 1.00 65.09 907 LEU B N 1
ATOM 2688 C CA . LEU B 2 225 ? 14.322 49.104 157.674 1.00 62.56 907 LEU B CA 1
ATOM 2689 C C . LEU B 2 225 ? 13.671 50.130 156.737 1.00 63.72 907 LEU B C 1
ATOM 2690 O O . LEU B 2 225 ? 12.489 50.047 156.430 1.00 63.31 907 LEU B O 1
ATOM 2695 N N . TYR B 2 226 ? 14.447 51.083 156.250 1.00 65.65 908 TYR B N 1
ATOM 2696 C CA . TYR B 2 226 ? 13.899 52.092 155.359 1.00 68.17 908 TYR B CA 1
ATOM 2697 C C . TYR B 2 226 ? 13.217 51.523 154.117 1.00 68.23 908 TYR B C 1
ATOM 2698 O O . TYR B 2 226 ? 12.387 52.195 153.482 1.00 68.03 908 TYR B O 1
ATOM 2707 N N . HIS B 2 227 ? 13.566 50.294 153.756 1.00 67.61 909 HIS B N 1
ATOM 2708 C CA . HIS B 2 227 ? 12.945 49.675 152.587 1.00 68.01 909 HIS B CA 1
ATOM 2709 C C . HIS B 2 227 ? 11.612 49.026 152.959 1.00 67.99 909 HIS B C 1
ATOM 2710 O O . HIS B 2 227 ? 10.636 49.099 152.193 1.00 68.08 909 HIS B O 1
ATOM 2717 N N . LEU B 2 228 ? 11.572 48.399 154.135 1.00 64.82 910 LEU B N 1
ATOM 2718 C CA . LEU B 2 228 ? 10.352 47.771 154.605 1.00 61.82 910 LEU B CA 1
ATOM 2719 C C . LEU B 2 228 ? 9.305 48.877 154.789 1.00 60.75 910 LEU B C 1
ATOM 2720 O O . LEU B 2 228 ? 8.118 48.632 154.925 1.00 59.20 910 LEU B O 1
ATOM 2725 N N . LEU B 2 229 ? 9.756 50.113 154.770 1.00 60.71 911 LEU B N 1
ATOM 2726 C CA . LEU B 2 229 ? 8.850 51.215 154.952 1.00 62.92 911 LEU B CA 1
ATOM 2727 C C . LEU B 2 229 ? 7.913 51.372 153.753 1.00 63.64 911 LEU B C 1
ATOM 2728 O O . LEU B 2 229 ? 6.886 52.033 153.823 1.00 64.24 911 LEU B O 1
ATOM 2733 N N . SER B 2 230 ? 8.269 50.757 152.644 1.00 64.20 912 SER B N 1
ATOM 2734 C CA . SER B 2 230 ? 7.454 50.854 151.446 1.00 64.35 912 SER B CA 1
ATOM 2735 C C . SER B 2 230 ? 6.160 50.047 151.574 1.00 64.42 912 SER B C 1
ATOM 2736 O O . SER B 2 230 ? 5.161 50.345 150.930 1.00 65.35 912 SER B O 1
ATOM 2739 N N . PHE B 2 231 ? 6.178 49.012 152.398 1.00 64.01 913 PHE B N 1
ATOM 2740 C CA . PHE B 2 231 ? 5.003 48.185 152.572 1.00 63.89 913 PHE B CA 1
ATOM 2741 C C . PHE B 2 231 ? 3.862 48.935 153.274 1.00 64.31 913 PHE B C 1
ATOM 2742 O O . PHE B 2 231 ? 2.769 48.403 153.461 1.00 64.54 913 PHE B O 1
ATOM 2750 N N . ASN B 2 232 ? 4.132 50.168 153.675 1.00 64.50 914 ASN B N 1
ATOM 2751 C CA . ASN B 2 232 ? 3.154 50.989 154.367 1.00 63.54 914 ASN B CA 1
ATOM 2752 C C . ASN B 2 232 ? 2.343 51.817 153.390 1.00 63.58 914 ASN B C 1
ATOM 2753 O O . ASN B 2 232 ? 1.374 52.460 153.776 1.00 64.09 914 ASN B O 1
ATOM 2758 N N . ALA B 2 233 ? 2.749 51.794 152.124 1.00 63.97 915 ALA B N 1
ATOM 2759 C CA . ALA B 2 233 ? 2.089 52.551 151.061 1.00 64.33 915 ALA B CA 1
ATOM 2760 C C . ALA B 2 233 ? 1.147 51.658 150.262 1.00 65.07 915 ALA B C 1
ATOM 2761 O O . ALA B 2 233 ? 0.608 52.034 149.215 1.00 63.31 915 ALA B O 1
ATOM 2763 N N . VAL B 2 234 ? 0.942 50.460 150.771 1.00 66.55 916 VAL B N 1
ATOM 2764 C CA . VAL B 2 234 ? 0.075 49.539 150.092 1.00 68.92 916 VAL B CA 1
ATOM 2765 C C . VAL B 2 234 ? -0.743 48.763 151.104 1.00 69.68 916 VAL B C 1
ATOM 2766 O O . VAL B 2 234 ? -0.280 48.470 152.210 1.00 70.47 916 VAL B O 1
ATOM 2770 N N . ASP B 2 235 ? -1.970 48.440 150.718 1.00 69.24 917 ASP B N 1
ATOM 2771 C CA . ASP B 2 235 ? -2.860 47.715 151.597 1.00 68.88 917 ASP B CA 1
ATOM 2772 C C . ASP B 2 235 ? -2.784 46.195 151.459 1.00 67.49 917 ASP B C 1
ATOM 2773 O O . ASP B 2 235 ? -3.182 45.622 150.457 1.00 66.46 917 ASP B O 1
ATOM 2778 N N . TYR B 2 236 ? -2.248 45.552 152.488 1.00 67.04 918 TYR B N 1
ATOM 2779 C CA . TYR B 2 236 ? -2.134 44.103 152.513 1.00 66.12 918 TYR B CA 1
ATOM 2780 C C . TYR B 2 236 ? -3.204 43.536 153.428 1.00 64.48 918 TYR B C 1
ATOM 2781 O O . TYR B 2 236 ? -3.580 44.168 154.403 1.00 64.89 918 TYR B O 1
ATOM 2790 N N . PHE B 2 237 ? -3.693 42.346 153.103 1.00 62.47 919 PHE B N 1
ATOM 2791 C CA . PHE B 2 237 ? -4.707 41.671 153.899 1.00 60.42 919 PHE B CA 1
ATOM 2792 C C . PHE B 2 237 ? -4.229 40.241 153.956 1.00 61.15 919 PHE B C 1
ATOM 2793 O O . PHE B 2 237 ? -5.011 39.302 153.946 1.00 63.16 919 PHE B O 1
ATOM 2801 N N . CYS B 2 238 ? -2.912 40.098 154.019 1.00 62.08 920 CYS B N 1
ATOM 2802 C CA . CYS B 2 238 ? -2.244 38.798 154.039 1.00 63.21 920 CYS B CA 1
ATOM 2803 C C . CYS B 2 238 ? -2.415 38.004 155.303 1.00 62.16 920 CYS B C 1
ATOM 2804 O O . CYS B 2 238 ? -2.079 36.819 155.337 1.00 61.36 920 CYS B O 1
ATOM 2807 N N . PHE B 2 239 ? -2.911 38.664 156.343 1.00 62.65 921 PHE B N 1
ATOM 2808 C CA . PHE B 2 239 ? -3.149 38.005 157.610 1.00 63.68 921 PHE B CA 1
ATOM 2809 C C . PHE B 2 239 ? -4.593 37.588 157.596 1.00 64.40 921 PHE B C 1
ATOM 2810 O O . PHE B 2 239 ? -4.922 36.409 157.797 1.00 63.84 921 PHE B O 1
ATOM 2818 N N . THR B 2 240 ? -5.445 38.575 157.324 1.00 64.60 922 THR B N 1
ATOM 2819 C CA . THR B 2 240 ? -6.880 38.368 157.286 1.00 65.75 922 THR B CA 1
ATOM 2820 C C . THR B 2 240 ? -7.313 37.314 156.289 1.00 66.14 922 THR B C 1
ATOM 2821 O O . THR B 2 240 ? -8.129 36.462 156.634 1.00 66.69 922 THR B O 1
ATOM 2825 N N . ASN B 2 241 ? -6.762 37.358 155.074 1.00 66.55 923 ASN B N 1
ATOM 2826 C CA . ASN B 2 241 ? -7.131 36.412 154.017 1.00 66.63 923 ASN B CA 1
ATOM 2827 C C . ASN B 2 241 ? -6.557 35.004 154.081 1.00 67.53 923 ASN B C 1
ATOM 2828 O O . ASN B 2 241 ? -6.912 34.166 153.267 1.00 67.54 923 ASN B O 1
ATOM 2833 N N . VAL B 2 242 ? -5.682 34.726 155.036 1.00 68.42 924 VAL B N 1
ATOM 2834 C CA . VAL B 2 242 ? -5.117 33.390 155.126 1.00 69.99 924 VAL B CA 1
ATOM 2835 C C . VAL B 2 242 ? -5.637 32.672 156.353 1.00 70.92 924 VAL B C 1
ATOM 2836 O O . VAL B 2 242 ? -5.808 31.455 156.339 1.00 70.71 924 VAL B O 1
ATOM 2840 N N . PHE B 2 243 ? -5.887 33.425 157.419 1.00 72.44 925 PHE B N 1
ATOM 2841 C CA . PHE B 2 243 ? -6.414 32.830 158.657 1.00 74.16 925 PHE B CA 1
ATOM 2842 C C . PHE B 2 243 ? -7.933 33.032 158.749 1.00 73.05 925 PHE B C 1
ATOM 2843 O O . PHE B 2 243 ? -8.445 33.738 159.615 1.00 72.53 925 PHE B O 1
ATOM 2851 N N . THR B 2 244 ? -8.632 32.367 157.839 1.00 71.33 926 THR B N 1
ATOM 2852 C CA . THR B 2 244 ? -10.064 32.455 157.704 1.00 68.02 926 THR B CA 1
ATOM 2853 C C . THR B 2 244 ? -10.869 31.747 158.763 1.00 67.00 926 THR B C 1
ATOM 2854 O O . THR B 2 244 ? -12.089 31.851 158.776 1.00 67.50 926 THR B O 1
ATOM 2858 N N . THR B 2 245 ? -10.216 31.034 159.662 1.00 65.32 927 THR B N 1
ATOM 2859 C CA . THR B 2 245 ? -10.994 30.352 160.681 1.00 67.30 927 THR B CA 1
ATOM 2860 C C . THR B 2 245 ? -10.676 30.745 162.129 1.00 66.00 927 THR B C 1
ATOM 2861 O O . THR B 2 245 ? -11.127 30.090 163.078 1.00 65.55 927 THR B O 1
ATOM 2865 N N . ILE B 2 246 ? -9.897 31.802 162.314 1.00 63.07 928 ILE B N 1
ATOM 2866 C CA . ILE B 2 246 ? -9.569 32.199 163.672 1.00 60.95 928 ILE B CA 1
ATOM 2867 C C . ILE B 2 246 ? -10.665 33.107 164.216 1.00 61.97 928 ILE B C 1
ATOM 2868 O O . ILE B 2 246 ? -11.464 33.674 163.447 1.00 61.74 928 ILE B O 1
ATOM 2873 N N . LEU B 2 247 ? -10.716 33.223 165.541 1.00 59.48 929 LEU B N 1
ATOM 2874 C CA . LEU B 2 247 ? -11.683 34.096 166.159 1.00 58.57 929 LEU B CA 1
ATOM 2875 C C . LEU B 2 247 ? -11.061 35.480 166.198 1.00 59.30 929 LEU B C 1
ATOM 2876 O O . LEU B 2 247 ? -9.897 35.638 166.558 1.00 59.37 929 LEU B O 1
ATOM 2881 N N . ILE B 2 248 ? -11.845 36.475 165.814 1.00 59.35 930 ILE B N 1
ATOM 2882 C CA . ILE B 2 248 ? -11.401 37.856 165.792 1.00 60.55 930 ILE B CA 1
ATOM 2883 C C . ILE B 2 248 ? -12.447 38.726 166.485 1.00 61.68 930 ILE B C 1
ATOM 2884 O O . ILE B 2 248 ? -13.644 38.557 166.261 1.00 63.00 930 ILE B O 1
ATOM 2889 N N . PRO B 2 249 ? -12.011 39.661 167.348 1.00 61.23 931 PRO B N 1
ATOM 2890 C CA . PRO B 2 249 ? -12.994 40.505 168.021 1.00 60.98 931 PRO B CA 1
ATOM 2891 C C . PRO B 2 249 ? -13.290 41.819 167.282 1.00 61.62 931 PRO B C 1
ATOM 2892 O O . PRO B 2 249 ? -12.380 42.573 166.914 1.00 61.69 931 PRO B O 1
ATOM 2896 N N . TYR B 2 250 ? -14.573 42.084 167.055 1.00 61.24 932 TYR B N 1
ATOM 2897 C CA . TYR B 2 250 ? -14.970 43.313 166.384 1.00 60.64 932 TYR B CA 1
ATOM 2898 C C . TYR B 2 250 ? -15.576 44.290 167.371 1.00 61.22 932 TYR B C 1
ATOM 2899 O O . TYR B 2 250 ? -16.551 43.988 168.060 1.00 60.68 932 TYR B O 1
ATOM 2908 N N . HIS B 2 251 ? -14.958 45.465 167.434 1.00 61.96 933 HIS B N 1
ATOM 2909 C CA . HIS B 2 251 ? -15.357 46.543 168.328 1.00 60.37 933 HIS B CA 1
ATOM 2910 C C . HIS B 2 251 ? -16.432 47.390 167.640 1.00 57.06 933 HIS B C 1
ATOM 2911 O O . HIS B 2 251 ? -16.165 48.077 166.666 1.00 54.60 933 HIS B O 1
ATOM 2918 N N . ILE B 2 252 ? -17.654 47.338 168.150 1.00 55.01 934 ILE B N 1
ATOM 2919 C CA . ILE B 2 252 ? -18.736 48.092 167.534 1.00 56.23 934 ILE B CA 1
ATOM 2920 C C . ILE B 2 252 ? -18.999 49.403 168.257 1.00 56.01 934 ILE B C 1
ATOM 2921 O O . ILE B 2 252 ? -18.922 49.461 169.471 1.00 56.87 934 ILE B O 1
ATOM 2926 N N . LEU B 2 253 ? -19.307 50.455 167.508 1.00 54.96 935 LEU B N 1
ATOM 2927 C CA . LEU B 2 253 ? -19.586 51.750 168.110 1.00 54.29 935 LEU B CA 1
ATOM 2928 C C . LEU B 2 253 ? -20.687 52.483 167.350 1.00 55.36 935 LEU B C 1
ATOM 2929 O O . LEU B 2 253 ? -20.475 52.973 166.236 1.00 52.49 935 LEU B O 1
ATOM 2934 N N . ILE B 2 254 ? -21.867 52.549 167.966 1.00 56.23 936 ILE B N 1
ATOM 2935 C CA . ILE B 2 254 ? -23.016 53.207 167.364 1.00 56.86 936 ILE B CA 1
ATOM 2936 C C . ILE B 2 254 ? -22.961 54.675 167.756 1.00 58.87 936 ILE B C 1
ATOM 2937 O O . ILE B 2 254 ? -22.916 55.022 168.933 1.00 59.16 936 ILE B O 1
ATOM 2942 N N . VAL B 2 255 ? -22.940 55.530 166.746 1.00 60.25 937 VAL B N 1
ATOM 2943 C CA . VAL B 2 255 ? -22.859 56.956 166.950 1.00 63.11 937 VAL B CA 1
ATOM 2944 C C . VAL B 2 255 ? -24.201 57.578 166.634 1.00 66.73 937 VAL B C 1
ATOM 2945 O O . VAL B 2 255 ? -24.541 57.800 165.479 1.00 67.49 937 VAL B O 1
ATOM 2949 N N . PRO B 2 256 ? -24.989 57.865 167.667 1.00 70.43 938 PRO B N 1
ATOM 2950 C CA . PRO B 2 256 ? -26.311 58.470 167.503 1.00 73.98 938 PRO B CA 1
ATOM 2951 C C . PRO B 2 256 ? -26.172 59.967 167.325 1.00 77.21 938 PRO B C 1
ATOM 2952 O O . PRO B 2 256 ? -25.273 60.564 167.894 1.00 77.78 938 PRO B O 1
ATOM 2956 N N . SER B 2 257 ? -27.061 60.571 166.550 1.00 82.35 939 SER B N 1
ATOM 2957 C CA . SER B 2 257 ? -27.015 62.013 166.321 1.00 88.70 939 SER B CA 1
ATOM 2958 C C . SER B 2 257 ? -27.458 62.733 167.586 1.00 93.32 939 SER B C 1
ATOM 2959 O O . SER B 2 257 ? -28.651 62.909 167.802 1.00 94.95 939 SER B O 1
ATOM 2962 N N . LYS B 2 258 ? -26.507 63.147 168.422 1.00 98.85 940 LYS B N 1
ATOM 2963 C CA . LYS B 2 258 ? -26.854 63.831 169.665 1.00 103.72 940 LYS B CA 1
ATOM 2964 C C . LYS B 2 258 ? -27.327 65.262 169.436 1.00 106.52 940 LYS B C 1
ATOM 2965 O O . LYS B 2 258 ? -26.540 66.178 169.195 1.00 106.57 940 LYS B O 1
ATOM 2971 N N . LYS B 2 259 ? -28.645 65.415 169.493 1.00 109.99 941 LYS B N 1
ATOM 2972 C CA . LYS B 2 259 ? -29.336 66.685 169.323 1.00 112.86 941 LYS B CA 1
ATOM 2973 C C . LYS B 2 259 ? -30.653 66.467 170.062 1.00 115.32 941 LYS B C 1
ATOM 2974 O O . LYS B 2 259 ? -31.328 65.465 169.828 1.00 115.90 941 LYS B O 1
ATOM 2976 N N . LEU B 2 260 ? -30.998 67.375 170.972 1.00 117.83 942 LEU B N 1
ATOM 2977 C CA . LEU B 2 260 ? -32.236 67.257 171.735 1.00 120.70 942 LEU B CA 1
ATOM 2978 C C . LEU B 2 260 ? -33.421 67.528 170.803 1.00 122.83 942 LEU B C 1
ATOM 2979 O O . LEU B 2 260 ? -33.747 68.685 170.525 1.00 123.61 942 LEU B O 1
ATOM 2984 N N . GLY B 2 261 ? -34.055 66.457 170.321 1.00 124.50 943 GLY B N 1
ATOM 2985 C CA . GLY B 2 261 ? -35.184 66.590 169.406 1.00 125.19 943 GLY B CA 1
ATOM 2986 C C . GLY B 2 261 ? -36.110 65.380 169.348 1.00 125.04 943 GLY B C 1
ATOM 2987 O O . GLY B 2 261 ? -35.870 64.418 168.608 1.00 124.60 943 GLY B O 1
ATOM 2988 N N . GLY B 2 262 ? -37.188 65.448 170.124 1.00 124.77 944 GLY B N 1
ATOM 2989 C CA . GLY B 2 262 ? -38.146 64.360 170.185 1.00 124.01 944 GLY B CA 1
ATOM 2990 C C . GLY B 2 262 ? -38.189 63.808 171.600 1.00 123.32 944 GLY B C 1
ATOM 2991 O O . GLY B 2 262 ? -38.753 64.429 172.503 1.00 124.10 944 GLY B O 1
ATOM 2992 N N . SER B 2 263 ? -37.588 62.640 171.798 1.00 121.87 945 SER B N 1
ATOM 2993 C CA . SER B 2 263 ? -37.548 62.015 173.113 1.00 120.22 945 SER B CA 1
ATOM 2994 C C . SER B 2 263 ? -36.514 60.899 173.126 1.00 118.77 945 SER B C 1
ATOM 2995 O O . SER B 2 263 ? -35.939 60.546 172.094 1.00 118.46 945 SER B O 1
ATOM 2998 N N . MET B 2 264 ? -36.285 60.345 174.306 1.00 116.72 946 MET B N 1
ATOM 2999 C CA . MET B 2 264 ? -35.325 59.273 174.464 1.00 113.98 946 MET B CA 1
ATOM 3000 C C . MET B 2 264 ? -35.747 58.022 173.716 1.00 110.33 946 MET B C 1
ATOM 3001 O O . MET B 2 264 ? -36.910 57.619 173.763 1.00 110.69 946 MET B O 1
ATOM 3006 N N . PHE B 2 265 ? -34.787 57.424 173.018 1.00 105.56 947 PHE B N 1
ATOM 3007 C CA . PHE B 2 265 ? -35.007 56.201 172.254 1.00 99.19 947 PHE B CA 1
ATOM 3008 C C . PHE B 2 265 ? -35.396 55.092 173.227 1.00 95.63 947 PHE B C 1
ATOM 3009 O O . PHE B 2 265 ? -34.676 54.793 174.186 1.00 92.75 947 PHE B O 1
ATOM 3017 N N . THR B 2 266 ? -36.541 54.478 172.954 1.00 92.71 948 THR B N 1
ATOM 3018 C CA . THR B 2 266 ? -37.090 53.441 173.814 1.00 89.28 948 THR B CA 1
ATOM 3019 C C . THR B 2 266 ? -37.025 52.002 173.317 1.00 87.23 948 THR B C 1
ATOM 3020 O O . THR B 2 266 ? -37.086 51.073 174.127 1.00 87.64 948 THR B O 1
ATOM 3024 N N . ALA B 2 267 ? -36.894 51.823 172.002 1.00 83.45 949 ALA B N 1
ATOM 3025 C CA . ALA B 2 267 ? -36.849 50.496 171.385 1.00 79.97 949 ALA B CA 1
ATOM 3026 C C . ALA B 2 267 ? -35.605 49.649 171.661 1.00 77.84 949 ALA B C 1
ATOM 3027 O O . ALA B 2 267 ? -34.660 50.094 172.308 1.00 78.22 949 ALA B O 1
ATOM 3029 N N . ASN B 2 268 ? -35.636 48.408 171.179 1.00 75.37 950 ASN B N 1
ATOM 3030 C CA . ASN B 2 268 ? -34.523 47.474 171.324 1.00 72.26 950 ASN B CA 1
ATOM 3031 C C . ASN B 2 268 ? -33.828 47.336 169.969 1.00 71.11 950 ASN B C 1
ATOM 3032 O O . ASN B 2 268 ? -34.410 46.889 168.977 1.00 68.94 950 ASN B O 1
ATOM 3037 N N . PRO B 2 269 ? -32.562 47.733 169.917 1.00 70.32 951 PRO B N 1
ATOM 3038 C CA . PRO B 2 269 ? -31.821 47.645 168.668 1.00 68.91 951 PRO B CA 1
ATOM 3039 C C . PRO B 2 269 ? -31.087 46.327 168.497 1.00 67.07 951 PRO B C 1
ATOM 3040 O O . PRO B 2 269 ? -30.771 45.625 169.470 1.00 65.29 951 PRO B O 1
ATOM 3044 N N . TRP B 2 270 ? -30.853 46.000 167.232 1.00 65.61 952 TRP B N 1
ATOM 3045 C CA . TRP B 2 270 ? -30.125 44.807 166.829 1.00 65.01 952 TRP B CA 1
ATOM 3046 C C . TRP B 2 270 ? -29.159 45.244 165.705 1.00 66.57 952 TRP B C 1
ATOM 3047 O O . TRP B 2 270 ? -29.375 46.262 165.007 1.00 63.28 952 TRP B O 1
ATOM 3058 N N . ILE B 2 271 ? -28.092 44.472 165.531 1.00 68.72 953 ILE B N 1
ATOM 3059 C CA . ILE B 2 271 ? -27.103 44.791 164.513 1.00 69.33 953 ILE B CA 1
ATOM 3060 C C . ILE B 2 271 ? -26.599 43.536 163.810 1.00 68.98 953 ILE B C 1
ATOM 3061 O O . ILE B 2 271 ? -26.662 42.433 164.352 1.00 67.46 953 ILE B O 1
ATOM 3066 N N . CYS B 2 272 ? -26.108 43.699 162.593 1.00 69.14 954 CYS B N 1
ATOM 3067 C CA . CYS B 2 272 ? -25.564 42.555 161.875 1.00 70.94 954 CYS B CA 1
ATOM 3068 C C . CYS B 2 272 ? -24.368 42.989 161.013 1.00 71.28 954 CYS B C 1
ATOM 3069 O O . CYS B 2 272 ? -24.536 43.736 160.046 1.00 72.73 954 CYS B O 1
ATOM 3072 N N . ILE B 2 273 ? -23.165 42.533 161.375 1.00 69.75 955 ILE B N 1
ATOM 3073 C CA . ILE B 2 273 ? -21.952 42.876 160.626 1.00 68.66 955 ILE B CA 1
ATOM 3074 C C . ILE B 2 273 ? -21.609 41.789 159.611 1.00 67.26 955 ILE B C 1
ATOM 3075 O O . ILE B 2 273 ? -21.593 40.608 159.943 1.00 64.75 955 ILE B O 1
ATOM 3080 N N . SER B 2 274 ? -21.326 42.193 158.377 1.00 66.73 956 SER B N 1
ATOM 3081 C CA . SER B 2 274 ? -20.972 41.233 157.334 1.00 66.02 956 SER B CA 1
ATOM 3082 C C . SER B 2 274 ? -19.767 41.674 156.496 1.00 64.81 956 SER B C 1
ATOM 3083 O O . SER B 2 274 ? -19.631 42.841 156.113 1.00 59.77 956 SER B O 1
ATOM 3086 N N . GLY B 2 275 ? -18.892 40.710 156.226 1.00 65.81 957 GLY B N 1
ATOM 3087 C CA . GLY B 2 275 ? -17.702 40.967 155.435 1.00 68.24 957 GLY B CA 1
ATOM 3088 C C . GLY B 2 275 ? -17.573 40.002 154.270 1.00 68.53 957 GLY B C 1
ATOM 3089 O O . GLY B 2 275 ? -18.538 39.344 153.896 1.00 70.14 957 GLY B O 1
ATOM 3090 N N . GLU B 2 276 ? -16.383 39.887 153.701 1.00 67.96 958 GLU B N 1
ATOM 3091 C CA . GLU B 2 276 ? -16.211 39.004 152.562 1.00 66.52 958 GLU B CA 1
ATOM 3092 C C . GLU B 2 276 ? -16.207 37.536 152.928 1.00 67.21 958 GLU B C 1
ATOM 3093 O O . GLU B 2 276 ? -16.753 36.727 152.202 1.00 69.89 958 GLU B O 1
ATOM 3099 N N . LEU B 2 277 ? -15.609 37.177 154.051 1.00 67.42 959 LEU B N 1
ATOM 3100 C CA . LEU B 2 277 ? -15.550 35.768 154.433 1.00 68.28 959 LEU B CA 1
ATOM 3101 C C . LEU B 2 277 ? -16.776 35.251 155.162 1.00 68.80 959 LEU B C 1
ATOM 3102 O O . LEU B 2 277 ? -16.896 34.056 155.416 1.00 66.66 959 LEU B O 1
ATOM 3107 N N . GLY B 2 278 ? -17.681 36.152 155.508 1.00 70.48 960 GLY B N 1
ATOM 3108 C CA . GLY B 2 278 ? -18.873 35.737 156.214 1.00 72.37 960 GLY B CA 1
ATOM 3109 C C . GLY B 2 278 ? -19.627 36.904 156.809 1.00 74.02 960 GLY B C 1
ATOM 3110 O O . GLY B 2 278 ? -19.488 38.043 156.371 1.00 74.19 960 GLY B O 1
ATOM 3111 N N . GLU B 2 279 ? -20.428 36.611 157.825 1.00 75.11 961 GLU B N 1
ATOM 3112 C CA . GLU B 2 279 ? -21.230 37.614 158.498 1.00 75.40 961 GLU B CA 1
ATOM 3113 C C . GLU B 2 279 ? -21.610 37.074 159.860 1.00 75.01 961 GLU B C 1
ATOM 3114 O O . GLU B 2 279 ? -21.540 35.871 160.109 1.00 75.39 961 GLU B O 1
ATOM 3120 N N . THR B 2 280 ? -22.026 37.975 160.740 1.00 74.75 962 THR B N 1
ATOM 3121 C CA . THR B 2 280 ? -22.405 37.614 162.098 1.00 72.46 962 THR B CA 1
ATOM 3122 C C . THR B 2 280 ? -23.871 37.272 162.177 1.00 72.25 962 THR B C 1
ATOM 3123 O O . THR B 2 280 ? -24.648 37.561 161.265 1.00 71.32 962 THR B O 1
ATOM 3127 N N . GLN B 2 281 ? -24.253 36.641 163.272 1.00 72.28 963 GLN B N 1
ATOM 3128 C CA . GLN B 2 281 ? -25.651 36.328 163.471 1.00 73.60 963 GLN B CA 1
ATOM 3129 C C . GLN B 2 281 ? -26.314 37.700 163.738 1.00 72.27 963 GLN B C 1
ATOM 3130 O O . GLN B 2 281 ? -25.652 38.745 163.668 1.00 73.09 963 GLN B O 1
ATOM 3136 N N . ILE B 2 282 ? -27.612 37.719 164.005 1.00 68.16 964 ILE B N 1
ATOM 3137 C CA . ILE B 2 282 ? -28.253 38.975 164.326 1.00 64.62 964 ILE B CA 1
ATOM 3138 C C . ILE B 2 282 ? -27.890 39.194 165.788 1.00 65.95 964 ILE B C 1
ATOM 3139 O O . ILE B 2 282 ? -28.160 38.330 166.625 1.00 67.14 964 ILE B O 1
ATOM 3144 N N . LEU B 2 283 ? -27.244 40.322 166.088 1.00 66.01 965 LEU B N 1
ATOM 3145 C CA . LEU B 2 283 ? -26.838 40.654 167.459 1.00 64.55 965 LEU B CA 1
ATOM 3146 C C . LEU B 2 283 ? -27.852 41.552 168.140 1.00 64.26 965 LEU B C 1
ATOM 3147 O O . LEU B 2 283 ? -28.178 42.636 167.644 1.00 63.39 965 LEU B O 1
ATOM 3152 N N . GLN B 2 284 ? -28.343 41.100 169.286 1.00 63.36 966 GLN B N 1
ATOM 3153 C CA . GLN B 2 284 ? -29.319 41.875 170.034 1.00 64.62 966 GLN B CA 1
ATOM 3154 C C . GLN B 2 284 ? -28.589 42.781 171.038 1.00 64.71 966 GLN B C 1
ATOM 3155 O O . GLN B 2 284 ? -28.033 42.320 172.040 1.00 65.36 966 GLN B O 1
ATOM 3161 N N . ILE B 2 285 ? -28.603 44.077 170.760 1.00 63.56 967 ILE B N 1
ATOM 3162 C CA . ILE B 2 285 ? -27.920 45.050 171.600 1.00 63.79 967 ILE B CA 1
ATOM 3163 C C . ILE B 2 285 ? -28.745 45.486 172.802 1.00 64.76 967 ILE B C 1
ATOM 3164 O O . ILE B 2 285 ? -29.900 45.873 172.654 1.00 67.77 967 ILE B O 1
ATOM 3169 N N . PRO B 2 286 ? -28.164 45.434 174.010 1.00 64.19 968 PRO B N 1
ATOM 3170 C CA . PRO B 2 286 ? -28.861 45.833 175.234 1.00 65.39 968 PRO B CA 1
ATOM 3171 C C . PRO B 2 286 ? -29.224 47.298 175.181 1.00 69.13 968 PRO B C 1
ATOM 3172 O O . PRO B 2 286 ? -28.444 48.121 174.702 1.00 71.76 968 PRO B O 1
ATOM 3176 N N . ARG B 2 287 ? -30.408 47.636 175.666 1.00 72.23 969 ARG B N 1
ATOM 3177 C CA . ARG B 2 287 ? -30.836 49.026 175.640 1.00 74.25 969 ARG B CA 1
ATOM 3178 C C . ARG B 2 287 ? -29.851 49.850 176.423 1.00 72.90 969 ARG B C 1
ATOM 3179 O O . ARG B 2 287 ? -29.486 49.490 177.538 1.00 72.78 969 ARG B O 1
ATOM 3187 N N . ASN B 2 288 ? -29.430 50.956 175.820 1.00 72.16 970 ASN B N 1
ATOM 3188 C CA . ASN B 2 288 ? -28.489 51.893 176.430 1.00 71.49 970 ASN B CA 1
ATOM 3189 C C . ASN B 2 288 ? -27.036 51.396 176.386 1.00 70.24 970 ASN B C 1
ATOM 3190 O O . ASN B 2 288 ? -26.237 51.589 177.314 1.00 69.68 970 ASN B O 1
ATOM 3195 N N . VAL B 2 289 ? -26.718 50.741 175.276 1.00 68.28 971 VAL B N 1
ATOM 3196 C CA . VAL B 2 289 ? -25.386 50.232 175.007 1.00 64.29 971 VAL B CA 1
ATOM 3197 C C . VAL B 2 289 ? -25.112 50.679 173.581 1.00 64.02 971 VAL B C 1
ATOM 3198 O O . VAL B 2 289 ? -25.873 50.360 172.671 1.00 64.06 971 VAL B O 1
ATOM 3202 N N . LEU B 2 290 ? -24.064 51.473 173.401 1.00 63.38 972 LEU B N 1
ATOM 3203 C CA . LEU B 2 290 ? -23.726 51.960 172.078 1.00 63.96 972 LEU B CA 1
ATOM 3204 C C . LEU B 2 290 ? -22.327 51.557 171.695 1.00 64.72 972 LEU B C 1
ATOM 3205 O O . LEU B 2 290 ? -21.821 51.953 170.646 1.00 65.24 972 LEU B O 1
ATOM 3210 N N . GLU B 2 291 ? -21.710 50.749 172.546 1.00 64.22 973 GLU B N 1
ATOM 3211 C CA . GLU B 2 291 ? -20.369 50.284 172.299 1.00 63.91 973 GLU B CA 1
ATOM 3212 C C . GLU B 2 291 ? -20.189 48.930 172.964 1.00 63.59 973 GLU B C 1
ATOM 3213 O O . GLU B 2 291 ? -20.463 48.764 174.139 1.00 62.92 973 GLU B O 1
ATOM 3219 N N . MET B 2 292 ? -19.757 47.953 172.180 1.00 65.12 974 MET B N 1
ATOM 3220 C CA . MET B 2 292 ? -19.509 46.603 172.662 1.00 66.67 974 MET B CA 1
ATOM 3221 C C . MET B 2 292 ? -18.579 45.937 171.670 1.00 67.39 974 MET B C 1
ATOM 3222 O O . MET B 2 292 ? -18.572 46.282 170.483 1.00 66.43 974 MET B O 1
ATOM 3227 N N . THR B 2 293 ? -17.792 44.992 172.181 1.00 68.03 975 THR B N 1
ATOM 3228 C CA . THR B 2 293 ? -16.819 44.251 171.391 1.00 67.56 975 THR B CA 1
ATOM 3229 C C . THR B 2 293 ? -17.264 42.812 171.354 1.00 66.95 975 THR B C 1
ATOM 3230 O O . THR B 2 293 ? -17.325 42.130 172.369 1.00 64.67 975 THR B O 1
ATOM 3234 N N . PHE B 2 294 ? -17.556 42.370 170.144 1.00 68.79 976 PHE B N 1
ATOM 3235 C CA . PHE B 2 294 ? -18.049 41.032 169.863 1.00 70.41 976 PHE B CA 1
ATOM 3236 C C . PHE B 2 294 ? -17.004 40.159 169.156 1.00 68.54 976 PHE B C 1
ATOM 3237 O O . PHE B 2 294 ? -16.335 40.610 168.233 1.00 68.88 976 PHE B O 1
ATOM 3245 N N . GLU B 2 295 ? -16.873 38.911 169.585 1.00 66.38 977 GLU B N 1
ATOM 3246 C CA . GLU B 2 295 ? -15.917 37.997 168.977 1.00 65.38 977 GLU B CA 1
ATOM 3247 C C . GLU B 2 295 ? -16.589 36.936 168.115 1.00 63.78 977 GLU B C 1
ATOM 3248 O O . GLU B 2 295 ? -17.579 36.345 168.510 1.00 63.13 977 GLU B O 1
ATOM 3254 N N . CYS B 2 296 ? -16.044 36.692 166.933 1.00 63.62 978 CYS B N 1
ATOM 3255 C CA . CYS B 2 296 ? -16.590 35.678 166.043 1.00 64.59 978 CYS B CA 1
ATOM 3256 C C . CYS B 2 296 ? -15.570 35.336 164.967 1.00 65.43 978 CYS B C 1
ATOM 3257 O O . CYS B 2 296 ? -14.570 36.025 164.834 1.00 66.56 978 CYS B O 1
ATOM 3260 N N . GLN B 2 297 ? -15.820 34.273 164.209 1.00 65.31 979 GLN B N 1
ATOM 3261 C CA . GLN B 2 297 ? -14.932 33.855 163.124 1.00 64.97 979 GLN B CA 1
ATOM 3262 C C . GLN B 2 297 ? -14.597 34.994 162.177 1.00 63.54 979 GLN B C 1
ATOM 3263 O O . GLN B 2 297 ? -15.455 35.797 161.831 1.00 61.70 979 GLN B O 1
ATOM 3269 N N . ASN B 2 298 ? -13.349 35.031 161.727 1.00 63.54 980 ASN B N 1
ATOM 3270 C CA . ASN B 2 298 ? -12.883 36.078 160.818 1.00 62.98 980 ASN B CA 1
ATOM 3271 C C . ASN B 2 298 ? -13.877 36.384 159.678 1.00 62.28 980 ASN B C 1
ATOM 3272 O O . ASN B 2 298 ? -14.170 35.525 158.845 1.00 64.36 980 ASN B O 1
ATOM 3277 N N . LEU B 2 299 ? -14.400 37.607 159.664 1.00 58.85 981 LEU B N 1
ATOM 3278 C CA . LEU B 2 299 ? -15.350 38.035 158.644 1.00 58.45 981 LEU B CA 1
ATOM 3279 C C . LEU B 2 299 ? -14.654 38.609 157.404 1.00 60.27 981 LEU B C 1
ATOM 3280 O O . LEU B 2 299 ? -15.318 39.002 156.426 1.00 59.15 981 LEU B O 1
ATOM 3285 N N . GLY B 2 300 ? -13.325 38.677 157.447 1.00 60.77 982 GLY B N 1
ATOM 3286 C CA . GLY B 2 300 ? -12.589 39.242 156.327 1.00 60.47 982 GLY B CA 1
ATOM 3287 C C . GLY B 2 300 ? -12.784 40.752 156.261 1.00 59.63 982 GLY B C 1
ATOM 3288 O O . GLY B 2 300 ? -12.923 41.411 157.295 1.00 59.86 982 GLY B O 1
ATOM 3289 N N . LYS B 2 301 ? -12.787 41.311 155.058 1.00 58.51 983 LYS B N 1
ATOM 3290 C CA . LYS B 2 301 ? -12.963 42.746 154.923 1.00 58.56 983 LYS B CA 1
ATOM 3291 C C . LYS B 2 301 ? -14.423 43.051 155.131 1.00 57.16 983 LYS B C 1
ATOM 3292 O O . LYS B 2 301 ? -15.282 42.563 154.412 1.00 57.94 983 LYS B O 1
ATOM 3298 N N . LEU B 2 302 ? -14.709 43.860 156.131 1.00 55.90 984 LEU B N 1
ATOM 3299 C CA . LEU B 2 302 ? -16.069 44.217 156.399 1.00 54.84 984 LEU B CA 1
ATOM 3300 C C . LEU B 2 302 ? -16.620 44.919 155.171 1.00 57.08 984 LEU B C 1
ATOM 3301 O O . LEU B 2 302 ? -15.944 45.751 154.556 1.00 56.07 984 LEU B O 1
ATOM 3306 N N . THR B 2 303 ? -17.856 44.552 154.820 1.00 60.17 985 THR B N 1
ATOM 3307 C CA . THR B 2 303 ? -18.579 45.083 153.655 1.00 60.22 985 THR B CA 1
ATOM 3308 C C . THR B 2 303 ? -19.824 45.914 153.999 1.00 58.76 985 THR B C 1
ATOM 3309 O O . THR B 2 303 ? -19.938 47.070 153.599 1.00 57.26 985 THR B O 1
ATOM 3313 N N . THR B 2 304 ? -20.761 45.316 154.731 1.00 58.52 986 THR B N 1
ATOM 3314 C CA . THR B 2 304 ? -21.984 46.015 155.124 1.00 58.65 986 THR B CA 1
ATOM 3315 C C . THR B 2 304 ? -22.348 45.746 156.563 1.00 57.52 986 THR B C 1
ATOM 3316 O O . THR B 2 304 ? -21.887 44.791 157.181 1.00 55.40 986 THR B O 1
ATOM 3320 N N . VAL B 2 305 ? -23.200 46.611 157.083 1.00 59.18 987 VAL B N 1
ATOM 3321 C CA . VAL B 2 305 ? -23.708 46.487 158.442 1.00 61.10 987 VAL B CA 1
ATOM 3322 C C . VAL B 2 305 ? -25.163 46.907 158.430 1.00 61.87 987 VAL B C 1
ATOM 3323 O O . VAL B 2 305 ? -25.508 47.924 157.833 1.00 62.54 987 VAL B O 1
ATOM 3327 N N . GLN B 2 306 ? -26.018 46.101 159.051 1.00 62.92 988 GLN B N 1
ATOM 3328 C CA . GLN B 2 306 ? -27.426 46.435 159.128 1.00 64.14 988 GLN B CA 1
ATOM 3329 C C . GLN B 2 306 ? -27.871 46.543 160.581 1.00 64.64 988 GLN B C 1
ATOM 3330 O O . GLN B 2 306 ? -27.551 45.674 161.412 1.00 63.42 988 GLN B O 1
ATOM 3336 N N . ILE B 2 307 ? -28.559 47.650 160.880 1.00 64.37 989 ILE B N 1
ATOM 3337 C CA . ILE B 2 307 ? -29.084 47.918 162.219 1.00 66.72 989 ILE B CA 1
ATOM 3338 C C . ILE B 2 307 ? -30.581 48.201 162.164 1.00 68.23 989 ILE B C 1
ATOM 3339 O O . ILE B 2 307 ? -31.115 48.653 161.134 1.00 67.99 989 ILE B O 1
ATOM 3344 N N . GLY B 2 308 ? -31.243 47.950 163.293 1.00 67.83 990 GLY B N 1
ATOM 3345 C CA . GLY B 2 308 ? -32.665 48.204 163.403 1.00 68.10 990 GLY B CA 1
ATOM 3346 C C . GLY B 2 308 ? -33.137 48.008 164.828 1.00 69.47 990 GLY B C 1
ATOM 3347 O O . GLY B 2 308 ? -32.331 47.755 165.723 1.00 68.58 990 GLY B O 1
ATOM 3348 N N . HIS B 2 309 ? -34.444 48.152 165.046 1.00 71.30 991 HIS B N 1
ATOM 3349 C CA . HIS B 2 309 ? -35.040 47.939 166.368 1.00 71.31 991 HIS B CA 1
ATOM 3350 C C . HIS B 2 309 ? -36.404 47.301 166.173 1.00 72.13 991 HIS B C 1
ATOM 3351 O O . HIS B 2 309 ? -36.874 47.194 165.030 1.00 71.61 991 HIS B O 1
ATOM 3358 N N . ASP B 2 310 ? -37.019 46.863 167.275 1.00 72.77 992 ASP B N 1
ATOM 3359 C CA . ASP B 2 310 ? -38.325 46.200 167.235 1.00 73.83 992 ASP B CA 1
ATOM 3360 C C . ASP B 2 310 ? -39.524 47.131 167.309 1.00 74.97 992 ASP B C 1
ATOM 3361 O O . ASP B 2 310 ? -40.641 46.665 167.458 1.00 76.69 992 ASP B O 1
ATOM 3366 N N . ASN B 2 311 ? -39.300 48.439 167.224 1.00 75.99 993 ASN B N 1
ATOM 3367 C CA . ASN B 2 311 ? -40.389 49.413 167.273 1.00 76.10 993 ASN B CA 1
ATOM 3368 C C . ASN B 2 311 ? -41.129 49.398 168.629 1.00 77.69 993 ASN B C 1
ATOM 3369 O O . ASN B 2 311 ? -42.215 49.955 168.748 1.00 77.82 993 ASN B O 1
ATOM 3374 N N . SER B 2 312 ? -40.545 48.778 169.653 1.00 78.97 994 SER B N 1
ATOM 3375 C CA . SER B 2 312 ? -41.189 48.735 170.963 1.00 81.01 994 SER B CA 1
ATOM 3376 C C . SER B 2 312 ? -41.057 50.080 171.689 1.00 85.02 994 SER B C 1
ATOM 3377 O O . SER B 2 312 ? -40.285 50.948 171.273 1.00 85.93 994 SER B O 1
ATOM 3380 N N . GLY B 2 313 ? -41.820 50.250 172.769 1.00 87.93 995 GLY B N 1
ATOM 3381 C CA . GLY B 2 313 ? -41.786 51.491 173.529 1.00 89.66 995 GLY B CA 1
ATOM 3382 C C . GLY B 2 313 ? -42.642 52.618 172.955 1.00 91.48 995 GLY B C 1
ATOM 3383 O O . GLY B 2 313 ? -43.326 52.459 171.943 1.00 90.48 995 GLY B O 1
ATOM 3384 N N . LEU B 2 314 ? -42.600 53.771 173.614 1.00 93.86 996 LEU B N 1
ATOM 3385 C CA . LEU B 2 314 ? -43.355 54.943 173.185 1.00 95.60 996 LEU B CA 1
ATOM 3386 C C . LEU B 2 314 ? -42.629 55.674 172.062 1.00 96.27 996 LEU B C 1
ATOM 3387 O O . LEU B 2 314 ? -43.197 55.891 170.989 1.00 97.70 996 LEU B O 1
ATOM 3392 N N . TYR B 2 315 ? -41.373 56.051 172.299 1.00 95.33 997 TYR B N 1
ATOM 3393 C CA . TYR B 2 315 ? -40.610 56.750 171.271 1.00 94.15 997 TYR B CA 1
ATOM 3394 C C . TYR B 2 315 ? -39.622 55.828 170.550 1.00 93.17 997 TYR B C 1
ATOM 3395 O O . TYR B 2 315 ? -38.425 55.799 170.877 1.00 92.91 997 TYR B O 1
ATOM 3404 N N . ALA B 2 316 ? -40.137 55.088 169.563 1.00 90.82 998 ALA B N 1
ATOM 3405 C CA . ALA B 2 316 ? -39.340 54.150 168.772 1.00 87.83 998 ALA B CA 1
ATOM 3406 C C . ALA B 2 316 ? -38.836 54.805 167.501 1.00 86.38 998 ALA B C 1
ATOM 3407 O O . ALA B 2 316 ? -39.054 54.295 166.401 1.00 85.92 998 ALA B O 1
ATOM 3409 N N . LYS B 2 317 ? -38.187 55.954 167.666 1.00 84.91 999 LYS B N 1
ATOM 3410 C CA . LYS B 2 317 ? -37.615 56.702 166.552 1.00 83.91 999 LYS B CA 1
ATOM 3411 C C . LYS B 2 317 ? -36.131 56.834 166.879 1.00 82.24 999 LYS B C 1
ATOM 3412 O O . LYS B 2 317 ? -35.767 57.374 167.926 1.00 83.03 999 LYS B O 1
ATOM 3418 N N . TRP B 2 318 ? -35.276 56.329 165.996 1.00 79.29 1000 TRP B N 1
ATOM 3419 C CA . TRP B 2 318 ? -33.840 56.387 166.224 1.00 75.74 1000 TRP B CA 1
ATOM 3420 C C . TRP B 2 318 ? -33.142 57.057 165.061 1.00 75.48 1000 TRP B C 1
ATOM 3421 O O . TRP B 2 318 ? -33.488 56.831 163.896 1.00 75.82 1000 TRP B O 1
ATOM 3432 N N . LEU B 2 319 ? -32.174 57.906 165.382 1.00 74.28 1001 LEU B N 1
ATOM 3433 C CA . LEU B 2 319 ? -31.407 58.593 164.358 1.00 73.69 1001 LEU B CA 1
ATOM 3434 C C . LEU B 2 319 ? -29.948 58.305 164.664 1.00 73.58 1001 LEU B C 1
ATOM 3435 O O . LEU B 2 319 ? -29.391 58.820 165.625 1.00 74.33 1001 LEU B O 1
ATOM 3440 N N . VAL B 2 320 ? -29.351 57.441 163.853 1.00 73.12 1002 VAL B N 1
ATOM 3441 C CA . VAL B 2 320 ? -27.966 57.053 164.021 1.00 71.64 1002 VAL B CA 1
ATOM 3442 C C . VAL B 2 320 ? -27.155 57.688 162.895 1.00 72.90 1002 VAL B C 1
ATOM 3443 O O . VAL B 2 320 ? -27.493 57.541 161.723 1.00 72.25 1002 VAL B O 1
ATOM 3447 N N . GLU B 2 321 ? -26.092 58.403 163.264 1.00 74.56 1003 GLU B N 1
ATOM 3448 C CA . GLU B 2 321 ? -25.220 59.077 162.305 1.00 74.52 1003 GLU B CA 1
ATOM 3449 C C . GLU B 2 321 ? -24.311 58.120 161.552 1.00 72.16 1003 GLU B C 1
ATOM 3450 O O . GLU B 2 321 ? -24.121 58.261 160.346 1.00 73.39 1003 GLU B O 1
ATOM 3456 N N . CYS B 2 322 ? -23.744 57.152 162.258 1.00 67.93 1004 CYS B N 1
ATOM 3457 C CA . CYS B 2 322 ? -22.864 56.185 161.624 1.00 64.54 1004 CYS B CA 1
ATOM 3458 C C . CYS B 2 322 ? -22.566 55.077 162.594 1.00 61.68 1004 CYS B C 1
ATOM 3459 O O . CYS B 2 322 ? -22.749 55.238 163.792 1.00 60.36 1004 CYS B O 1
ATOM 3462 N N . VAL B 2 323 ? -22.138 53.938 162.067 1.00 59.41 1005 VAL B N 1
ATOM 3463 C CA . VAL B 2 323 ? -21.750 52.826 162.912 1.00 57.69 1005 VAL B CA 1
ATOM 3464 C C . VAL B 2 323 ? -20.287 52.616 162.583 1.00 57.61 1005 VAL B C 1
ATOM 3465 O O . VAL B 2 323 ? -19.889 52.753 161.435 1.00 56.98 1005 VAL B O 1
ATOM 3469 N N . MET B 2 324 ? -19.490 52.310 163.598 1.00 58.00 1006 MET B N 1
ATOM 3470 C CA . MET B 2 324 ? -18.060 52.098 163.424 1.00 58.09 1006 MET B CA 1
ATOM 3471 C C . MET B 2 324 ? -17.675 50.725 163.933 1.00 57.47 1006 MET B C 1
ATOM 3472 O O . MET B 2 324 ? -17.897 50.402 165.095 1.00 56.54 1006 MET B O 1
ATOM 3477 N N . VAL B 2 325 ? -17.113 49.899 163.067 1.00 58.19 1007 VAL B N 1
ATOM 3478 C CA . VAL B 2 325 ? -16.689 48.568 163.512 1.00 59.75 1007 VAL B CA 1
ATOM 3479 C C . VAL B 2 325 ? -15.194 48.450 163.312 1.00 59.64 1007 VAL B C 1
ATOM 3480 O O . VAL B 2 325 ? -14.671 48.853 162.277 1.00 59.32 1007 VAL B O 1
ATOM 3484 N N . ARG B 2 326 ? -14.512 47.897 164.305 1.00 60.10 1008 ARG B N 1
ATOM 3485 C CA . ARG B 2 326 ? -13.075 47.775 164.223 1.00 61.25 1008 ARG B CA 1
ATOM 3486 C C . ARG B 2 326 ? -12.538 46.417 164.581 1.00 62.63 1008 ARG B C 1
ATOM 3487 O O . ARG B 2 326 ? -12.937 45.799 165.579 1.00 61.94 1008 ARG B O 1
ATOM 3495 N N . ASN B 2 327 ? -11.610 45.971 163.741 1.00 63.22 1009 ASN B N 1
ATOM 3496 C CA . ASN B 2 327 ? -10.949 44.697 163.914 1.00 63.07 1009 ASN B CA 1
ATOM 3497 C C . ASN B 2 327 ? -9.962 44.950 165.023 1.00 61.83 1009 ASN B C 1
ATOM 3498 O O . ASN B 2 327 ? -8.994 45.653 164.829 1.00 62.01 1009 ASN B O 1
ATOM 3503 N N . GLU B 2 328 ? -10.206 44.387 166.192 1.00 61.56 1010 GLU B N 1
ATOM 3504 C CA . GLU B 2 328 ? -9.317 44.631 167.311 1.00 59.73 1010 GLU B CA 1
ATOM 3505 C C . GLU B 2 328 ? -7.957 43.973 167.162 1.00 59.81 1010 GLU B C 1
ATOM 3506 O O . GLU B 2 328 ? -7.027 44.286 167.912 1.00 61.51 1010 GLU B O 1
ATOM 3512 N N . VAL B 2 329 ? -7.822 43.074 166.194 1.00 58.43 1011 VAL B N 1
ATOM 3513 C CA . VAL B 2 329 ? -6.530 42.444 165.988 1.00 57.34 1011 VAL B CA 1
ATOM 3514 C C . VAL B 2 329 ? -5.702 43.171 164.937 1.00 55.58 1011 VAL B C 1
ATOM 3515 O O . VAL B 2 329 ? -4.493 43.297 165.087 1.00 55.98 1011 VAL B O 1
ATOM 3519 N N . THR B 2 330 ? -6.338 43.657 163.881 1.00 53.72 1012 THR B N 1
ATOM 3520 C CA . THR B 2 330 ? -5.590 44.351 162.849 1.00 55.78 1012 THR B CA 1
ATOM 3521 C C . THR B 2 330 ? -5.660 45.847 162.988 1.00 57.07 1012 THR B C 1
ATOM 3522 O O . THR B 2 330 ? -4.837 46.568 162.423 1.00 59.37 1012 THR B O 1
ATOM 3526 N N . GLY B 2 331 ? -6.637 46.328 163.733 1.00 57.81 1013 GLY B N 1
ATOM 3527 C CA . GLY B 2 331 ? -6.764 47.763 163.899 1.00 58.85 1013 GLY B CA 1
ATOM 3528 C C . GLY B 2 331 ? -7.546 48.397 162.764 1.00 60.11 1013 GLY B C 1
ATOM 3529 O O . GLY B 2 331 ? -7.862 49.580 162.824 1.00 59.74 1013 GLY B O 1
ATOM 3530 N N . HIS B 2 332 ? -7.863 47.615 161.732 1.00 60.88 1014 HIS B N 1
ATOM 3531 C CA . HIS B 2 332 ? -8.618 48.135 160.601 1.00 62.01 1014 HIS B CA 1
ATOM 3532 C C . HIS B 2 332 ? -9.934 48.690 161.122 1.00 61.48 1014 HIS B C 1
ATOM 3533 O O . HIS B 2 332 ? -10.652 48.023 161.862 1.00 59.61 1014 HIS B O 1
ATOM 3540 N N . THR B 2 333 ? -10.242 49.918 160.729 1.00 61.35 1015 THR B N 1
ATOM 3541 C CA . THR B 2 333 ? -11.468 50.569 161.154 1.00 60.41 1015 THR B CA 1
ATOM 3542 C C . THR B 2 333 ? -12.376 50.945 159.983 1.00 62.13 1015 THR B C 1
ATOM 3543 O O . THR B 2 333 ? -11.987 51.719 159.096 1.00 60.98 1015 THR B O 1
ATOM 3547 N N . TYR B 2 334 ? -13.590 50.380 159.999 1.00 62.98 1016 TYR B N 1
ATOM 3548 C CA . TYR B 2 334 ? -14.607 50.640 158.982 1.00 62.74 1016 TYR B CA 1
ATOM 3549 C C . TYR B 2 334 ? -15.692 51.609 159.477 1.00 63.21 1016 TYR B C 1
ATOM 3550 O O . TYR B 2 334 ? -16.177 51.481 160.604 1.00 64.01 1016 TYR B O 1
ATOM 3559 N N . LYS B 2 335 ? -16.050 52.582 158.639 1.00 62.80 1017 LYS B N 1
ATOM 3560 C CA . LYS B 2 335 ? -17.097 53.551 158.964 1.00 63.88 1017 LYS B CA 1
ATOM 3561 C C . LYS B 2 335 ? -18.311 53.135 158.172 1.00 64.39 1017 LYS B C 1
ATOM 3562 O O . LYS B 2 335 ? -18.179 52.847 156.990 1.00 65.80 1017 LYS B O 1
ATOM 3568 N N . PHE B 2 336 ? -19.483 53.103 158.811 1.00 64.22 1018 PHE B N 1
ATOM 3569 C CA . PHE B 2 336 ? -20.730 52.718 158.139 1.00 64.86 1018 PHE B CA 1
ATOM 3570 C C . PHE B 2 336 ? -21.730 53.871 158.204 1.00 65.13 1018 PHE B C 1
ATOM 3571 O O . PHE B 2 336 ? -22.583 53.923 159.085 1.00 67.04 1018 PHE B O 1
ATOM 3579 N N . PRO B 2 337 ? -21.637 54.813 157.262 1.00 65.31 1019 PRO B N 1
ATOM 3580 C CA . PRO B 2 337 ? -22.526 55.972 157.204 1.00 66.00 1019 PRO B CA 1
ATOM 3581 C C . PRO B 2 337 ? -24.004 55.606 157.233 1.00 66.63 1019 PRO B C 1
ATOM 3582 O O . PRO B 2 337 ? -24.432 54.672 156.552 1.00 65.67 1019 PRO B O 1
ATOM 3586 N N . CYS B 2 338 ? -24.777 56.340 158.026 1.00 66.87 1020 CYS B N 1
ATOM 3587 C CA . CYS B 2 338 ? -26.208 56.101 158.098 1.00 68.46 1020 CYS B CA 1
ATOM 3588 C C . CYS B 2 338 ? -26.939 57.405 157.840 1.00 68.59 1020 CYS B C 1
ATOM 3589 O O . CYS B 2 338 ? -27.382 57.664 156.718 1.00 69.55 1020 CYS B O 1
ATOM 3592 N N . GLY B 2 339 ? -27.079 58.213 158.883 1.00 68.00 1021 GLY B N 1
ATOM 3593 C CA . GLY B 2 339 ? -27.733 59.498 158.740 1.00 71.21 1021 GLY B CA 1
ATOM 3594 C C . GLY B 2 339 ? -29.220 59.520 158.441 1.00 74.19 1021 GLY B C 1
ATOM 3595 O O . GLY B 2 339 ? -29.751 60.544 158.004 1.00 74.05 1021 GLY B O 1
ATOM 3596 N N . ARG B 2 340 ? -29.902 58.398 158.657 1.00 77.31 1022 ARG B N 1
ATOM 3597 C CA . ARG B 2 340 ? -31.342 58.333 158.425 1.00 78.15 1022 ARG B CA 1
ATOM 3598 C C . ARG B 2 340 ? -32.084 57.748 159.605 1.00 78.58 1022 ARG B C 1
ATOM 3599 O O . ARG B 2 340 ? -31.525 57.013 160.435 1.00 78.86 1022 ARG B O 1
ATOM 3607 N N . TRP B 2 341 ? -33.360 58.074 159.685 1.00 77.74 1023 TRP B N 1
ATOM 3608 C CA . TRP B 2 341 ? -34.138 57.599 160.804 1.00 77.74 1023 TRP B CA 1
ATOM 3609 C C . TRP B 2 341 ? -34.475 56.116 160.780 1.00 78.33 1023 TRP B C 1
ATOM 3610 O O . TRP B 2 341 ? -34.425 55.451 159.741 1.00 78.20 1023 TRP B O 1
ATOM 3621 N N . LEU B 2 342 ? -34.809 55.610 161.959 1.00 78.86 1024 LEU B N 1
ATOM 3622 C CA . LEU B 2 342 ? -35.196 54.221 162.134 1.00 80.04 1024 LEU B CA 1
ATOM 3623 C C . LEU B 2 342 ? -36.478 54.194 162.943 1.00 81.35 1024 LEU B C 1
ATOM 3624 O O . LEU B 2 342 ? -36.450 54.305 164.165 1.00 79.84 1024 LEU B O 1
ATOM 3629 N N . GLY B 2 343 ? -37.602 54.053 162.254 1.00 83.43 10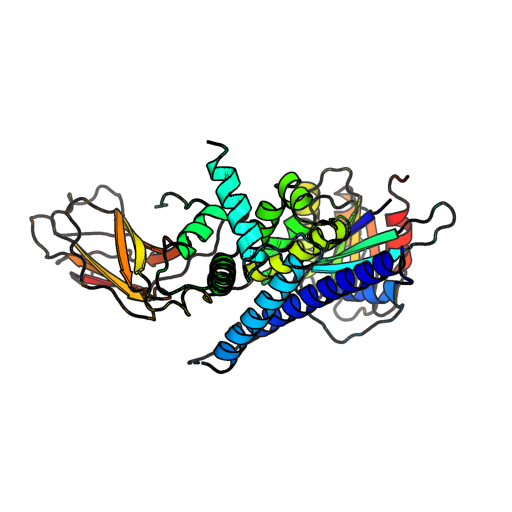25 GLY B N 1
ATOM 3630 C CA . GLY B 2 343 ? -38.869 54.012 162.948 1.00 87.00 1025 GLY B CA 1
ATOM 3631 C C . GLY B 2 343 ? -40.016 54.413 162.051 1.00 89.44 1025 GLY B C 1
ATOM 3632 O O . GLY B 2 343 ? -39.839 55.199 161.112 1.00 88.03 1025 GLY B O 1
ATOM 3633 N N . LYS B 2 344 ? -41.195 53.868 162.354 1.00 91.63 1026 LYS B N 1
ATOM 3634 C CA . LYS B 2 344 ? -42.405 54.142 161.593 1.00 92.09 1026 LYS B CA 1
ATOM 3635 C C . LYS B 2 344 ? -42.766 55.606 161.713 1.00 92.26 1026 LYS B C 1
ATOM 3636 O O . LYS B 2 344 ? -42.756 56.165 162.806 1.00 92.59 1026 LYS B O 1
ATOM 3642 N N . GLY B 2 345 ? -43.065 56.227 160.578 1.00 92.57 1027 GLY B N 1
ATOM 3643 C CA . GLY B 2 345 ? -43.432 57.627 160.585 1.00 93.31 1027 GLY B CA 1
ATOM 3644 C C . GLY B 2 345 ? -42.348 58.513 160.029 1.00 93.68 1027 GLY B C 1
ATOM 3645 O O . GLY B 2 345 ? -42.608 59.419 159.245 1.00 94.16 1027 GLY B O 1
ATOM 3646 N N . MET B 2 346 ? -41.119 58.248 160.437 1.00 94.80 1028 MET B N 1
ATOM 3647 C CA . MET B 2 346 ? -39.994 59.039 159.969 1.00 95.43 1028 MET B CA 1
ATOM 3648 C C . MET B 2 346 ? -39.453 58.497 158.630 1.00 96.16 1028 MET B C 1
ATOM 3649 O O . MET B 2 346 ? -39.622 57.317 158.307 1.00 95.69 1028 MET B O 1
ATOM 3654 N N . ASP B 2 347 ? -38.807 59.367 157.854 1.00 97.60 1029 ASP B N 1
ATOM 3655 C CA . ASP B 2 347 ? -38.232 58.980 156.563 1.00 98.59 1029 ASP B CA 1
ATOM 3656 C C . ASP B 2 347 ? -39.198 58.125 155.770 1.00 96.57 1029 ASP B C 1
ATOM 3657 O O . ASP B 2 347 ? -40.379 58.454 155.650 1.00 96.77 1029 ASP B O 1
ATOM 3662 N N . ASP B 2 348 ? -38.685 57.024 155.231 1.00 93.50 1030 ASP B N 1
ATOM 3663 C CA . ASP B 2 348 ? -39.506 56.117 154.454 1.00 90.10 1030 ASP B CA 1
ATOM 3664 C C . ASP B 2 348 ? -40.078 55.028 155.349 1.00 87.02 1030 ASP B C 1
ATOM 3665 O O . ASP B 2 348 ? -40.519 53.982 154.878 1.00 85.76 1030 ASP B O 1
ATOM 3670 N N . GLY B 2 349 ? -40.066 55.300 156.651 1.00 84.07 1031 GLY B N 1
ATOM 3671 C CA . GLY B 2 349 ? -40.617 54.375 157.625 1.00 81.61 1031 GLY B CA 1
ATOM 3672 C C . GLY B 2 349 ? -39.967 53.014 157.728 1.00 80.23 1031 GLY B C 1
ATOM 3673 O O . GLY B 2 349 ? -40.642 52.000 157.947 1.00 79.74 1031 GLY B O 1
ATOM 3674 N N . SER B 2 350 ? -38.647 52.988 157.584 1.00 78.71 1032 SER B N 1
ATOM 3675 C CA . SER B 2 350 ? -37.903 51.738 157.659 1.00 76.46 1032 SER B CA 1
ATOM 3676 C C . SER B 2 350 ? -37.532 51.433 159.106 1.00 74.28 1032 SER B C 1
ATOM 3677 O O . SER B 2 350 ? -37.152 52.335 159.845 1.00 73.08 1032 SER B O 1
ATOM 3680 N N . LEU B 2 351 ? -37.650 50.170 159.508 1.00 72.51 1033 LEU B N 1
ATOM 3681 C CA . LEU B 2 351 ? -37.318 49.769 160.880 1.00 71.53 1033 LEU B CA 1
ATOM 3682 C C . LEU B 2 351 ? -35.951 49.100 160.979 1.00 70.13 1033 LEU B C 1
ATOM 3683 O O . LEU B 2 351 ? -35.525 48.682 162.062 1.00 67.40 1033 LEU B O 1
ATOM 3688 N N . GLU B 2 352 ? -35.295 48.991 159.827 1.00 69.76 1034 GLU B N 1
ATOM 3689 C CA . GLU B 2 352 ? -33.976 48.386 159.692 1.00 69.01 1034 GLU B CA 1
ATOM 3690 C C . GLU B 2 352 ? -33.382 49.018 158.452 1.00 68.13 1034 GLU B C 1
ATOM 3691 O O . GLU B 2 352 ? -34.076 49.190 157.452 1.00 67.26 1034 GLU B O 1
ATOM 3697 N N . ARG B 2 353 ? -32.105 49.379 158.505 1.00 67.50 1035 ARG B N 1
ATOM 3698 C CA . ARG B 2 353 ? -31.461 49.972 157.332 1.00 65.38 1035 ARG B CA 1
ATOM 3699 C C . ARG B 2 353 ? -30.139 49.265 157.078 1.00 63.82 1035 ARG B C 1
ATOM 3700 O O . ARG B 2 353 ? -29.522 48.747 158.005 1.00 60.59 1035 ARG B O 1
ATOM 3708 N N . VAL B 2 354 ? -29.745 49.196 155.808 1.00 65.44 1036 VAL B N 1
ATOM 3709 C CA . VAL B 2 354 ? -28.491 48.555 155.421 1.00 65.98 1036 VAL B CA 1
ATOM 3710 C C . VAL B 2 354 ? -27.431 49.612 155.158 1.00 66.83 1036 VAL B C 1
ATOM 3711 O O . VAL B 2 354 ? -27.616 50.535 154.353 1.00 65.91 1036 VAL B O 1
ATOM 3715 N N . LEU B 2 355 ? -26.316 49.458 155.861 1.00 67.74 1037 LEU B N 1
ATOM 3716 C CA . LEU B 2 355 ? -25.200 50.383 155.775 1.00 67.86 1037 LEU B CA 1
ATOM 3717 C C . LEU B 2 355 ? -23.971 49.820 155.060 1.00 67.83 1037 LEU B C 1
ATOM 3718 O O . LEU B 2 355 ? -23.498 48.725 155.358 1.00 65.91 1037 LEU B O 1
ATOM 3723 N N . VAL B 2 356 ? -23.471 50.590 154.103 1.00 69.60 1038 VAL B N 1
ATOM 3724 C CA . VAL B 2 356 ? -22.309 50.200 153.319 1.00 71.40 1038 VAL B CA 1
ATOM 3725 C C . VAL B 2 356 ? -21.050 50.782 153.940 1.00 71.99 1038 VAL B C 1
ATOM 3726 O O . VAL B 2 356 ? -20.886 52.001 154.035 1.00 71.20 1038 VAL B O 1
ATOM 3730 N N . GLY B 2 357 ? -20.152 49.890 154.337 1.00 73.57 1039 GLY B N 1
ATOM 3731 C CA . GLY B 2 357 ? -18.911 50.296 154.979 1.00 74.88 1039 GLY B CA 1
ATOM 3732 C C . GLY B 2 357 ? -17.734 50.777 154.151 1.00 75.00 1039 GLY B C 1
ATOM 3733 O O . GLY B 2 357 ? -17.515 50.374 153.020 1.00 75.96 1039 GLY B O 1
ATOM 3734 N N . GLU B 2 358 ? -16.952 51.649 154.759 1.00 76.30 1040 GLU B N 1
ATOM 3735 C CA . GLU B 2 358 ? -15.784 52.221 154.120 1.00 77.69 1040 GLU B CA 1
ATOM 3736 C C . GLU B 2 358 ? -14.571 52.032 155.029 1.00 77.01 1040 GLU B C 1
ATOM 3737 O O . GLU B 2 358 ? -14.634 52.315 156.229 1.00 76.99 1040 GLU B O 1
ATOM 3743 N N . LEU B 2 359 ? -13.476 51.531 154.472 1.00 75.12 1041 LEU B N 1
ATOM 3744 C CA . LEU B 2 359 ? -12.280 51.346 155.279 1.00 74.55 1041 LEU B CA 1
ATOM 3745 C C . LEU B 2 359 ? -11.678 52.731 155.460 1.00 76.46 1041 LEU B C 1
ATOM 3746 O O . LEU B 2 359 ? -11.485 53.461 154.485 1.00 76.40 1041 LEU B O 1
ATOM 3751 N N . LEU B 2 360 ? -11.412 53.118 156.703 1.00 78.47 1042 LEU B N 1
ATOM 3752 C CA . LEU B 2 360 ? -10.846 54.434 156.949 1.00 80.83 1042 LEU B CA 1
ATOM 3753 C C . LEU B 2 360 ? -9.340 54.352 156.778 1.00 85.47 1042 LEU B C 1
ATOM 3754 O O . LEU B 2 360 ? -8.726 53.344 157.118 1.00 84.38 1042 LEU B O 1
ATOM 3759 N N . THR B 2 361 ? -8.748 55.415 156.241 1.00 92.71 1043 THR B N 1
ATOM 3760 C CA . THR B 2 361 ? -7.306 55.460 156.015 1.00 98.97 1043 THR B CA 1
ATOM 3761 C C . THR B 2 361 ? -6.476 55.437 157.303 1.00 104.54 1043 THR B C 1
ATOM 3762 O O . THR B 2 361 ? -6.795 56.122 158.286 1.00 105.21 1043 THR B O 1
ATOM 3766 N N . SER B 2 362 ? -5.402 54.652 157.282 1.00 110.64 1044 SER B N 1
ATOM 3767 C CA . SER B 2 362 ? -4.531 54.504 158.441 1.00 116.85 1044 SER B CA 1
ATOM 3768 C C . SER B 2 362 ? -3.980 55.822 158.981 1.00 122.07 1044 SER B C 1
ATOM 3769 O O . SER B 2 362 ? -3.504 56.673 158.233 1.00 122.66 1044 SER B O 1
ATOM 3772 N N . LEU B 2 363 ? -4.074 55.983 160.295 1.00 128.53 1045 LEU B N 1
ATOM 3773 C CA . LEU B 2 363 ? -3.588 57.177 160.974 1.00 135.45 1045 LEU B CA 1
ATOM 3774 C C . LEU B 2 363 ? -3.195 56.798 162.405 1.00 140.77 1045 LEU B C 1
ATOM 3775 O O . LEU B 2 363 ? -3.794 55.903 163.003 1.00 141.66 1045 LEU B O 1
ATOM 3780 N N . PRO B 2 364 ? -2.181 57.474 162.973 1.00 145.28 1046 PRO B N 1
ATOM 3781 C CA . PRO B 2 364 ? -1.422 58.545 162.318 1.00 148.55 1046 PRO B CA 1
ATOM 3782 C C . PRO B 2 364 ? -0.082 58.060 161.738 1.00 151.44 1046 PRO B C 1
ATOM 3783 O O . PRO B 2 364 ? 0.086 56.875 161.424 1.00 150.95 1046 PRO B O 1
ATOM 3787 N N . GLU B 2 365 ? 0.851 59.001 161.586 1.00 154.82 1047 GLU B N 1
ATOM 3788 C CA . GLU B 2 365 ? 2.199 58.725 161.087 1.00 157.51 1047 GLU B CA 1
ATOM 3789 C C . GLU B 2 365 ? 3.206 59.154 162.164 1.00 158.97 1047 GLU B C 1
ATOM 3790 O O . GLU B 2 365 ? 4.409 59.255 161.903 1.00 159.54 1047 GLU B O 1
ATOM 3796 N N . VAL B 2 366 ? 2.695 59.401 163.372 1.00 160.22 1048 VAL B N 1
ATOM 3797 C CA . VAL B 2 366 ? 3.510 59.818 164.516 1.00 161.06 1048 VAL B CA 1
ATOM 3798 C C . VAL B 2 366 ? 4.144 58.610 165.220 1.00 161.43 1048 VAL B C 1
ATOM 3799 O O . VAL B 2 366 ? 5.387 58.588 165.367 1.00 161.41 1048 VAL B O 1
#

Foldseek 3Di:
DEAEEEEDFAAPFQQVLLVCCVVVNDGDPDDDFDDAWDWDKDWDDDPPDIDMYIYIRGGNDPVNVVCVLVSLAPHQEYEYEFEQLDDVRVPCSVVVVVSNCVSPPPNRAYAYEYEDPPDPVNGDHDPVNVVVVCVVDVHHYDYYYSNVGRPSVVVVVVSVVPHDDD/DPPDCVVLVVLVVVLVVLLVVLLVLLVVLLVLQVVCVVDDDDDPSVVVNVVSLVVVLVSVQCLQVFAWDDDPAPGSQLVLLVVVLVVVVVVDVDDDAADDALNLLLVVLVPDVVDDGSSVSSSLSCLLCLQLLCNLVHVVVSLVVVVSCPNTGDCSGNSNPPVSVVVSSVSSNSSNVGHHCSNLVPQQFDKWKKKKAWAFDDDPDDDDADFWKWKKWAADSGIDDIGTDDPPDGIDIGIDGRRRGTFKMKMFTPQDDDDNKTATQWMWMAGNNSRWIKIWGDGAIAAAPGDVGHRMDMTTIDTDDDDDPD

GO terms:
  GO:0005515 protein binding (F, IPI)
  GO:0005794 Golgi apparatus (C, IDA)
  GO:0018125 peptidyl-cysteine methylation (P, IDA)
  GO:0005525 GTP binding (F, IDA)
  GO:0000139 Golgi membrane (C, IDA)
  GO:0003924 GTPase activity (F, IDA)
  GO:0003925 G protein activity (F, IDA)
  GO:0034067 protein localization to Golgi apparatus (P, IDA)
  GO:0000139 Golgi membrane (C, EXP)
  GO:0006890 retrograde vesicle-mediated transport, Golgi to endoplasmic reticulum (P, IMP)
  GO:0003924 GTPase activity (F, TAS)
  GO:0032588 trans-Golgi network membrane (C, TAS)
  GO:0000139 Golgi membrane (C, TAS)
  GO:0005789 endoplasmic reticulum membrane (C, TAS)
  GO:0005829 cytosol (C, TAS)
  GO:0005886 plasma membrane (C, TAS)
  GO:0030667 secretory granule membrane (C, TAS)
  GO:0005802 trans-Golgi network (C, IDA)
  GO:0005829 cytosol (C, IDA)
  GO:0016020 membrane (C, IDA)

Secondary structure (DSSP, 8-state):
-EEEEEEE-STTSSHHHHHHHHHHS----S-----SEEEEEEE---SS---EEEEEEE---GGGGGGHHHHHTT-SEEEEEEESS-HHHHHTHHHHHHHHHHHS-SSSEEEEEEE--S--TT----HHHHHHHHHHTT-EEEE--TTT-TTHHHHHHHHHHSS---/---SSHHHHHHHHHHHHHHHHHHHHHHHHHHHHHHHTTS----HHHHHHHHHHHHHHHHHHHHHHSSB---SSS-HHHHHHHHHHHHHHH----PPPPP--HHHHHHHHHT-TT--SHHHHHHHHHHHHHHHT-HHHHHHHHTT-HHHHHHHB-TTSTTT-HHHHHHHHHHHGGGGSS---TTTTT-TTSEEEEEEEEEE-----S----S-EEEEEEESS-B---EEPPTT--EEEEEEE---SEEEEEEEE---SS---EEEEEEEEEETTT--EEEEEEEEEESTTSTT--SEEEEE-EEPPP----

Organism: Homo sapiens (NCBI:txid9606)

InterPro domains:
  IPR001806 Small GTPase [PF00071] (15-173)
  IPR001806 Small GTPase [PS51421] (9-208)
  IPR001806 Small GTPase [SM00174] (16-176)
  IPR005225 Small GTP-binding domain [TIGR00231] (13-169)
  IPR027417 P-loop containing nucleoside triphosphate hydrolase [G3DSA:3.40.50.300] (3-178)
  IPR027417 P-loop containing nucleoside triphosphate hydrolase [SSF52540] (12-185)
  IPR050227 Ras-related protein Rab [PTHR47977] (13-184)

Radius of gyration: 27.21 Å; Cα contacts (8 Å, |Δi|>4): 801; chains: 2; bounding box: 87×60×61 Å

Solvent-accessible surface area: 24566 Å² total; per-residue (Å²): 89,115,14,22,2,0,0,1,2,24,86,57,2,10,10,50,37,0,7,44,41,29,19,140,110,51,68,92,120,107,115,148,37,14,15,0,0,34,33,66,67,77,50,19,170,41,175,146,82,62,28,37,4,26,1,4,7,0,0,5,31,118,75,0,62,58,11,11,59,24,0,3,90,97,0,40,0,0,0,1,1,4,10,4,41,59,61,82,4,23,118,58,2,49,138,17,5,81,70,1,70,112,78,58,39,85,104,3,44,6,1,0,0,0,2,66,39,47,94,85,96,163,90,121,6,48,84,107,75,0,83,161,32,6,80,146,74,117,15,91,25,22,22,0,0,3,95,70,23,125,85,6,120,55,0,0,104,100,1,14,66,49,19,116,46,122,186,98,44,118,82,82,90,42,122,55,24,139,138,125,2,93,36,18,24,115,44,2,84,78,54,2,19,154,2,0,79,63,19,46,44,46,87,73,138,94,111,121,119,149,48,15,97,73,21,72,88,40,3,48,34,4,8,79,1,1,25,94,0,0,58,27,12,30,104,123,101,187,31,181,0,14,3,2,17,2,0,64,37,12,42,85,45,75,126,163,143,203,108,134,18,80,123,56,167,80,15,5,58,66,0,0,38,38,1,70,116,13,61,101,24,171,86,49,46,19,54,3,122,2,0,1,27,0,0,0,5,33,36,18,2,6,112,4,0,108,92,0,4,52,28,108,128,8,10,116,168,16,6,60,178,74,0,0,3,73,16,80,72,34,32,72,26,0,7,20,2,1,27,0,2,36,12,0,54,2,21,5,1,4,75,66,33,55,93,17,113,0,32,0,12,2,17,5,18,34,33,198,83,180,53,65,63,134,51,47,0,46,5,40,0,5,0,16,12,108,65,30,122,9,148,99,23,114,6,75,138,145,44,69,95,52,76,41,97,20,106,4,5,4,64,8,51,41,0,61,0,0,6,78,47,43,55,181,44,11,60,16,45,0,93,17,0,16,0,15,6,30,12,5,27,27,26,13,72,0,68,27,50,134,53,0,0,133,73,52,79,105,32,27,39,104,28,97,6,105,19,92,61,54,113,64,140,90,126,167

Nearest PDB structures (foldseek):
  1yzq-assembly1_A  TM=9.752E-01  e=8.534E-30  Homo sapiens
  8ij9-assembly2_B  TM=9.797E-01  e=1.618E-29  Mus musculus
  9ikq-assembly1_B  TM=9.653E-01  e=7.981E-21  Homo sapiens
  6whe-assembly1_A  TM=9.628E-01  e=1.719E-20  Homo sapiens
  5lpn-assembly1_A  TM=9.409E-01  e=3.057E-20  Homo sapiens

Sequence (476 aa):
RKFKLVFLGEQSVGKTSLITRFMYDSFDNTYQATIGIDFLSKTMYLEDRTVRLQLWDTAGLERFRSLIPSYIRDSTVAVVVYDITNVNSFQQTTKWIDDVRTERGSDVIIMLVGNKTDLADKRQVSIEEGERKAKELNVMFIETSAKAGYNVKQLFRRVAAALPGMNLSPSVIAQTNWKFVEGLLKECRNKTKRMLVEKMGREAVELGNITGVEENTLIASLCDLLERIWSHGLQVKQGKSALWSHLLHYQENRQRKLAVMSPLRISLIQDMRHIQNIGEIKTDVGKARAWVRLSMEKKLLSRHLKQLLSDHELTKKLYKRYAFLRCDDEKEQFLYHLLSFNAVDYFCFTNVFTTILIPYHILIVPSKKLGGSMFTANPWICISGELGETQILQIPRNVLEMTFECQNLGKLTTVQIGHDNSGLYAKWLVECVMVRNEVTGHTYKFPCGRWLGKGMDDGSLERVLVGELLTSLPEV

B-factor: mean 100.9, std 34.46, range [5.62, 178.9]

CATH classification: 3.40.50.300